Protein 9FJG (pdb70)

Structure (mmCIF, N/CA/C/O backbone):
data_9FJG
#
_entry.id   9FJG
#
_cell.length_a   84.670
_cell.length_b   135.400
_cell.length_c   60.360
_cell.angle_alpha   90.00
_cell.angle_beta   90.00
_cell.angle_gamma   90.00
#
_symmetry.space_group_name_H-M   'P 21 21 2'
#
loop_
_entity.id
_entity.type
_entity.pdbx_description
1 polymer 'Serine/threonine-protein kinase PLK1'
2 polymer 'Centromere protein U'
3 non-polymer 'TETRAETHYLENE GLYCOL'
4 non-polymer 'CITRATE ANION'
5 non-polymer DI(HYDROXYETHYL)ETHER
6 water water
#
loop_
_atom_site.group_PDB
_atom_site.id
_atom_site.type_symbol
_atom_site.label_atom_id
_atom_site.label_alt_id
_atom_site.label_comp_id
_atom_site.label_asym_id
_atom_site.label_entity_id
_atom_site.label_seq_id
_atom_site.pdbx_PDB_ins_code
_atom_site.Cartn_x
_atom_site.Cartn_y
_atom_site.Cartn_z
_atom_site.occupancy
_atom_site.B_iso_or_equiv
_atom_site.auth_seq_id
_atom_site.auth_comp_id
_atom_site.auth_asym_id
_atom_site.auth_atom_id
_atom_site.pdbx_PDB_model_num
ATOM 1 N N . ASP A 1 29 ? 27.526 44.433 29.475 1.00 76.36 371 ASP A N 1
ATOM 2 C CA . ASP A 1 29 ? 28.461 43.522 30.118 1.00 82.51 371 ASP A CA 1
ATOM 3 C C . ASP A 1 29 ? 29.893 43.831 29.688 1.00 78.58 371 ASP A C 1
ATOM 4 O O . ASP A 1 29 ? 30.183 43.945 28.494 1.00 60.07 371 ASP A O 1
ATOM 12 N N . CYS A 1 30 ? 30.787 43.966 30.670 1.00 76.85 372 CYS A N 1
ATOM 13 C CA . CYS A 1 30 ? 32.185 44.249 30.360 1.00 101.51 372 CYS A CA 1
ATOM 14 C C . CYS A 1 30 ? 32.854 43.064 29.673 1.00 84.76 372 CYS A C 1
ATOM 15 O O . CYS A 1 30 ? 33.695 43.250 28.785 1.00 75.02 372 CYS A O 1
ATOM 23 N N . HIS A 1 31 ? 32.497 41.840 30.065 1.00 84.77 373 HIS A N 1
ATOM 24 C CA . HIS A 1 31 ? 33.154 40.669 29.496 1.00 67.74 373 HIS A CA 1
ATOM 25 C C . HIS A 1 31 ? 32.711 40.424 28.060 1.00 52.30 373 HIS A C 1
ATOM 26 O O . HIS A 1 31 ? 33.537 40.089 27.202 1.00 50.56 373 HIS A O 1
ATOM 40 N N . LEU A 1 32 ? 31.418 40.589 27.774 1.00 48.77 374 LEU A N 1
ATOM 41 C CA . LEU A 1 32 ? 30.962 40.455 26.394 1.00 53.59 374 LEU A CA 1
ATOM 42 C C . LEU A 1 32 ? 31.631 41.486 25.494 1.00 52.00 374 LEU A C 1
ATOM 43 O O . LEU A 1 32 ? 31.981 41.183 24.346 1.00 40.30 374 LEU A O 1
ATOM 59 N N . SER A 1 33 ? 31.812 42.713 25.998 1.00 46.37 375 SER A N 1
ATOM 60 C CA . SER A 1 33 ? 32.447 43.761 25.202 1.00 52.89 375 SER A CA 1
ATOM 61 C C . SER A 1 33 ? 33.899 43.420 24.900 1.00 38.40 375 SER A C 1
ATOM 62 O O . SER A 1 33 ? 34.369 43.626 23.775 1.00 45.62 375 SER A O 1
ATOM 70 N N . ASP A 1 34 ? 34.631 42.915 25.892 1.00 43.93 376 ASP A N 1
ATOM 71 C CA . ASP A 1 34 ? 35.985 42.440 25.626 1.00 51.27 376 ASP A CA 1
ATOM 72 C C . ASP A 1 34 ? 35.962 41.305 24.605 1.00 41.06 376 ASP A C 1
ATOM 73 O O . ASP A 1 34 ? 36.745 41.296 23.647 1.00 42.34 376 ASP A O 1
ATOM 82 N N . MET A 1 35 ? 35.073 40.329 24.800 1.00 38.78 377 MET A N 1
ATOM 83 C CA A MET A 1 35 ? 35.000 39.206 23.871 0.40 45.00 377 MET A CA 1
ATOM 84 C CA B MET A 1 35 ? 35.002 39.205 23.872 0.60 45.06 377 MET A CA 1
ATOM 85 C C . MET A 1 35 ? 34.765 39.687 22.444 1.00 40.14 377 MET A C 1
ATOM 86 O O . MET A 1 35 ? 35.401 39.199 21.503 1.00 40.82 377 MET A O 1
ATOM 112 N N . LEU A 1 36 ? 33.859 40.650 22.263 1.00 45.12 378 LEU A N 1
ATOM 113 C CA . LEU A 1 36 ? 33.593 41.174 20.929 1.00 39.82 378 LEU A CA 1
ATOM 114 C C . LEU A 1 36 ? 34.851 41.783 20.320 1.00 39.69 378 LEU A C 1
ATOM 115 O O . LEU A 1 36 ? 35.193 41.502 19.167 1.00 36.38 378 LEU A O 1
ATOM 131 N N . GLN A 1 37 ? 35.553 42.625 21.081 1.00 42.46 379 GLN A N 1
ATOM 132 C CA . GLN A 1 37 ? 36.773 43.231 20.554 1.00 48.55 379 GLN A CA 1
ATOM 133 C C . GLN A 1 37 ? 37.820 42.170 20.240 1.00 47.89 379 GLN A C 1
ATOM 134 O O . GLN A 1 37 ? 38.497 42.241 19.207 1.00 43.88 379 GLN A O 1
ATOM 148 N N . GLN A 1 38 ? 37.974 41.181 21.123 1.00 41.54 380 GLN A N 1
ATOM 149 C CA . GLN A 1 38 ? 38.885 40.074 20.846 1.00 45.40 380 GLN A CA 1
ATOM 150 C C . GLN A 1 38 ? 38.525 39.388 19.533 1.00 37.21 380 GLN A C 1
ATOM 151 O O . GLN A 1 38 ? 39.393 39.119 18.691 1.00 41.97 380 GLN A O 1
ATOM 165 N N . LEU A 1 39 ? 37.236 39.124 19.320 1.00 39.44 381 LEU A N 1
ATOM 166 C CA . LEU A 1 39 ? 36.836 38.383 18.127 1.00 38.03 381 LEU A CA 1
ATOM 167 C C . LEU A 1 39 ? 36.945 39.239 16.873 1.00 37.62 381 LEU A C 1
ATOM 168 O O . LEU A 1 39 ? 37.267 38.729 15.797 1.00 38.38 381 LEU A O 1
ATOM 184 N N . HIS A 1 40 ? 36.650 40.534 16.981 1.00 42.72 382 HIS A N 1
ATOM 185 C CA . HIS A 1 40 ? 36.786 41.405 15.817 1.00 42.63 382 HIS A CA 1
ATOM 186 C C . HIS A 1 40 ? 38.238 41.492 15.371 1.00 38.97 382 HIS A C 1
ATOM 187 O O . HIS A 1 40 ? 38.532 41.478 14.168 1.00 48.43 382 HIS A O 1
ATOM 201 N N . SER A 1 41 ? 39.161 41.593 16.331 1.00 41.95 383 SER A N 1
ATOM 202 C CA . SER A 1 41 ? 40.578 41.698 16.006 1.00 49.14 383 SER A CA 1
ATOM 203 C C . SER A 1 41 ? 41.060 40.463 15.256 1.00 45.54 383 SER A C 1
ATOM 204 O O . SER A 1 41 ? 41.770 40.574 14.249 1.00 38.86 383 SER A O 1
ATOM 212 N N . VAL A 1 42 ? 40.675 39.272 15.717 1.00 37.38 384 VAL A N 1
ATOM 213 C CA . VAL A 1 42 ? 41.137 38.069 15.025 1.00 37.11 384 VAL A CA 1
ATOM 214 C C . VAL A 1 42 ? 40.429 37.916 13.686 1.00 37.51 384 VAL A C 1
ATOM 215 O O . VAL A 1 42 ? 41.052 37.561 12.678 1.00 37.55 384 VAL A O 1
ATOM 228 N N . ASN A 1 43 ? 39.115 38.163 13.648 1.00 35.85 385 ASN A N 1
ATOM 229 C CA . ASN A 1 43 ? 38.373 37.933 12.409 1.00 35.22 385 ASN A CA 1
ATOM 230 C C . ASN A 1 43 ? 38.776 38.938 11.339 1.00 39.22 385 ASN A C 1
ATOM 231 O O . ASN A 1 43 ? 38.855 38.593 10.154 1.00 41.02 385 ASN A O 1
ATOM 242 N N . ALA A 1 44 ? 39.017 40.190 11.736 1.00 44.62 386 ALA A N 1
ATOM 243 C CA . ALA A 1 44 ? 39.453 41.191 10.771 1.00 51.94 386 ALA A CA 1
ATOM 244 C C . ALA A 1 44 ? 40.769 40.795 10.123 1.00 50.12 386 ALA A C 1
ATOM 245 O O . ALA A 1 44 ? 41.031 41.173 8.981 1.00 44.58 386 ALA A O 1
ATOM 252 N N . SER A 1 45 ? 41.599 40.024 10.822 1.00 44.86 387 SER A N 1
ATOM 253 C CA . SER A 1 45 ? 42.874 39.596 10.267 1.00 44.29 387 SER A CA 1
ATOM 254 C C . SER A 1 45 ? 42.730 38.468 9.258 1.00 39.82 387 SER A C 1
ATOM 255 O O . SER A 1 45 ? 43.739 38.049 8.687 1.00 45.95 387 SER A O 1
ATOM 263 N N . LYS A 1 46 ? 41.509 37.958 9.030 1.00 38.26 388 LYS A N 1
ATOM 264 C CA . LYS A 1 46 ? 41.264 36.891 8.063 1.00 39.53 388 LYS A CA 1
ATOM 265 C C . LYS A 1 46 ? 42.256 35.761 8.284 1.00 52.84 388 LYS A C 1
ATOM 266 O O . LYS A 1 46 ? 43.125 35.505 7.434 1.00 40.09 388 LYS A O 1
ATOM 285 N N . PRO A 1 47 ? 42.114 35.030 9.394 1.00 46.73 389 PRO A N 1
ATOM 286 C CA . PRO A 1 47 ? 43.197 34.126 9.810 1.00 42.62 389 PRO A CA 1
ATOM 287 C C . PRO A 1 47 ? 43.372 32.937 8.892 1.00 32.86 389 PRO A C 1
ATOM 288 O O . PRO A 1 47 ? 44.469 32.364 8.855 1.00 41.57 389 PRO A O 1
ATOM 299 N N . SER A 1 48 ? 42.318 32.509 8.189 1.00 37.35 390 SER A N 1
ATOM 300 C CA . SER A 1 48 ? 42.443 31.396 7.256 1.00 42.13 390 SER A CA 1
ATOM 301 C C . SER A 1 48 ? 42.974 31.824 5.896 1.00 39.76 390 SER A C 1
ATOM 302 O O . SER A 1 48 ? 43.352 30.957 5.107 1.00 42.90 390 SER A O 1
ATOM 310 N N . GLU A 1 49 ? 42.984 33.121 5.603 1.00 46.19 391 GLU A N 1
ATOM 311 C CA . GLU A 1 49 ? 43.522 33.632 4.341 1.00 51.19 391 GLU A CA 1
ATOM 312 C C . GLU A 1 49 ? 44.978 34.045 4.547 1.00 50.22 391 GLU A C 1
ATOM 313 O O . GLU A 1 49 ? 45.327 35.227 4.633 1.00 53.94 391 GLU A O 1
ATOM 325 N N . ARG A 1 50 ? 45.824 33.025 4.639 1.00 45.91 392 ARG A N 1
ATOM 326 C CA . ARG A 1 50 ? 47.246 33.184 4.878 1.00 48.07 392 ARG A CA 1
ATOM 327 C C . ARG A 1 50 ? 47.975 32.233 3.949 1.00 42.00 392 ARG A C 1
ATOM 328 O O . ARG A 1 50 ? 47.451 31.176 3.592 1.00 44.54 392 ARG A O 1
ATOM 349 N N . GLY A 1 51 ? 49.196 32.606 3.567 1.00 38.24 393 GLY A N 1
ATOM 350 C CA . GLY A 1 51 ? 50.016 31.677 2.807 1.00 46.72 393 GLY A CA 1
ATOM 351 C C . GLY A 1 51 ? 50.229 30.377 3.555 1.00 36.02 393 GLY A C 1
ATOM 352 O O . GLY A 1 51 ? 50.044 29.285 3.007 1.00 37.56 393 GLY A O 1
ATOM 356 N N . LEU A 1 52 ? 50.617 30.480 4.825 1.00 39.83 394 LEU A N 1
ATOM 357 C CA . LEU A 1 52 ? 50.941 29.323 5.655 1.00 44.95 394 LEU A CA 1
ATOM 358 C C . LEU A 1 52 ? 50.242 29.487 6.998 1.00 44.52 394 LEU A C 1
ATOM 359 O O . LEU A 1 52 ? 50.578 30.393 7.766 1.00 40.69 394 LEU A O 1
ATOM 375 N N . VAL A 1 53 ? 49.290 28.609 7.275 1.00 36.24 395 VAL A N 1
ATOM 376 C CA . VAL A 1 53 ? 48.556 28.614 8.535 1.00 46.15 395 VAL A CA 1
ATOM 377 C C . VAL A 1 53 ? 49.291 27.712 9.517 1.00 30.98 395 VAL A C 1
ATOM 378 O O . VAL A 1 53 ? 49.669 26.587 9.172 1.00 38.57 395 VAL A O 1
ATOM 391 N N . ARG A 1 54 ? 49.515 28.209 10.733 1.00 39.71 396 ARG A N 1
ATOM 392 C CA . ARG A 1 54 ? 50.226 27.462 11.776 1.00 43.40 396 ARG A CA 1
ATOM 393 C C . ARG A 1 54 ? 49.403 27.502 13.068 1.00 35.64 396 ARG A C 1
ATOM 394 O O . ARG A 1 54 ? 49.823 28.009 14.107 1.00 37.95 396 ARG A O 1
ATOM 415 N N . GLN A 1 55 ? 48.201 26.933 12.978 1.00 32.94 397 GLN A N 1
ATOM 416 C CA . GLN A 1 55 ? 47.245 26.986 14.079 1.00 41.90 397 GLN A CA 1
ATOM 417 C C . GLN A 1 55 ? 47.823 26.386 15.353 1.00 32.27 397 GLN A C 1
ATOM 418 O O . GLN A 1 55 ? 47.541 26.869 16.458 1.00 35.77 397 GLN A O 1
ATOM 432 N N . GLU A 1 56 ? 48.642 25.344 15.219 1.00 41.12 398 GLU A N 1
ATOM 433 C CA . GLU A 1 56 ? 49.184 24.674 16.393 1.00 45.23 398 GLU A CA 1
ATOM 434 C C . GLU A 1 56 ? 50.043 25.610 17.232 1.00 46.67 398 GLU A C 1
ATOM 435 O O . GLU A 1 56 ? 50.159 25.424 18.449 1.00 34.42 398 GLU A O 1
ATOM 447 N N . GLU A 1 57 ? 50.658 26.619 16.607 1.00 35.69 399 GLU A N 1
ATOM 448 C CA . GLU A 1 57 ? 51.475 27.554 17.370 1.00 37.93 399 GLU A CA 1
ATOM 449 C C . GLU A 1 57 ? 50.640 28.420 18.302 1.00 36.33 399 GLU A C 1
ATOM 450 O O . GLU A 1 57 ? 51.196 29.066 19.192 1.00 37.61 399 GLU A O 1
ATOM 462 N N . ALA A 1 58 ? 49.325 28.466 18.111 1.00 37.84 400 ALA A N 1
ATOM 463 C CA . ALA A 1 58 ? 48.457 29.262 18.969 1.00 37.78 400 ALA A CA 1
ATOM 464 C C . ALA A 1 58 ? 47.968 28.499 20.191 1.00 34.98 400 ALA A C 1
ATOM 465 O O . ALA A 1 58 ? 47.333 29.104 21.065 1.00 37.09 400 ALA A O 1
ATOM 472 N N . GLU A 1 59 ? 48.239 27.196 20.267 1.00 39.25 401 GLU A N 1
ATOM 473 C CA . GLU A 1 59 ? 47.760 26.390 21.383 1.00 36.70 401 GLU A CA 1
ATOM 474 C C . GLU A 1 59 ? 48.429 26.822 22.679 1.00 43.26 401 GLU A C 1
ATOM 475 O O . GLU A 1 59 ? 49.640 27.028 22.735 1.00 38.18 401 GLU A O 1
ATOM 487 N N . ASP A 1 60 ? 47.629 26.949 23.729 1.00 35.29 402 ASP A N 1
ATOM 488 C CA . ASP A 1 60 ? 48.121 27.329 25.049 1.00 34.53 402 ASP A CA 1
ATOM 489 C C . ASP A 1 60 ? 47.315 26.545 26.072 1.00 49.92 402 ASP A C 1
ATOM 490 O O . ASP A 1 60 ? 46.324 27.045 26.626 1.00 39.20 402 ASP A O 1
ATOM 499 N N . PRO A 1 61 ? 47.713 25.298 26.350 1.00 44.01 403 PRO A N 1
ATOM 500 C CA . PRO A 1 61 ? 46.979 24.498 27.350 1.00 56.44 403 PRO A CA 1
ATOM 501 C C . PRO A 1 61 ? 46.943 25.127 28.734 1.00 42.28 403 PRO A C 1
ATOM 502 O O . PRO A 1 61 ? 46.257 24.598 29.610 1.00 66.66 403 PRO A O 1
ATOM 513 N N . ALA A 1 62 ? 47.660 26.225 28.969 1.00 52.48 404 ALA A N 1
ATOM 514 C CA . ALA A 1 62 ? 47.496 26.941 30.225 1.00 56.71 404 ALA A CA 1
ATOM 515 C C . ALA A 1 62 ? 46.177 27.700 30.302 1.00 64.33 404 ALA A C 1
ATOM 516 O O . ALA A 1 62 ? 45.830 28.191 31.379 1.00 55.37 404 ALA A O 1
ATOM 523 N N . CYS A 1 63 ? 45.441 27.817 29.200 1.00 50.76 405 CYS A N 1
ATOM 524 C CA . CYS A 1 63 ? 44.178 28.539 29.183 1.00 50.98 405 CYS A CA 1
ATOM 525 C C . CYS A 1 63 ? 42.971 27.616 29.185 1.00 38.11 405 CYS A C 1
ATOM 526 O O . CYS A 1 63 ? 41.861 28.070 28.887 1.00 41.97 405 CYS A O 1
ATOM 534 N N . ILE A 1 64 ? 43.170 26.336 29.480 1.00 39.27 406 ILE A N 1
ATOM 535 C CA . ILE A 1 64 ? 42.056 25.388 29.506 1.00 39.95 406 ILE A CA 1
ATOM 536 C C . ILE A 1 64 ? 40.984 25.928 30.442 1.00 40.48 406 ILE A C 1
ATOM 537 O O . ILE A 1 64 ? 41.315 26.391 31.550 1.00 41.84 406 ILE A O 1
ATOM 553 N N . PRO A 1 65 ? 39.711 25.922 30.055 1.00 44.17 407 PRO A N 1
ATOM 554 C CA . PRO A 1 65 ? 38.667 26.386 30.976 1.00 39.82 407 PRO A CA 1
ATOM 555 C C . PRO A 1 65 ? 38.458 25.404 32.114 1.00 43.67 407 PRO A C 1
ATOM 556 O O . PRO A 1 65 ? 38.675 24.199 31.975 1.00 43.19 407 PRO A O 1
ATOM 567 N N . ILE A 1 66 ? 38.029 25.941 33.256 1.00 37.69 408 ILE A N 1
ATOM 568 C CA . ILE A 1 66 ? 37.662 25.099 34.388 1.00 46.22 408 ILE A CA 1
ATOM 569 C C . ILE A 1 66 ? 36.241 24.589 34.234 1.00 37.06 408 ILE A C 1
ATOM 570 O O . ILE A 1 66 ? 35.954 23.421 34.519 1.00 44.17 408 ILE A O 1
ATOM 586 N N . PHE A 1 67 ? 35.331 25.442 33.777 1.00 37.18 409 PHE A N 1
ATOM 587 C CA . PHE A 1 67 ? 33.928 25.081 33.645 1.00 32.71 409 PHE A CA 1
ATOM 588 C C . PHE A 1 67 ? 33.464 25.203 32.197 1.00 39.89 409 PHE A C 1
ATOM 589 O O . PHE A 1 67 ? 33.799 26.161 31.496 1.00 32.26 409 PHE A O 1
ATOM 606 N N . TRP A 1 68 ? 32.693 24.219 31.758 1.00 33.33 410 TRP A N 1
ATOM 607 C CA . TRP A 1 68 ? 31.946 24.314 30.515 1.00 39.46 410 TRP A CA 1
ATOM 608 C C . TRP A 1 68 ? 30.658 23.524 30.710 1.00 43.36 410 TRP A C 1
ATOM 609 O O . TRP A 1 68 ? 30.518 22.751 31.664 1.00 37.50 410 TRP A O 1
ATOM 630 N N . VAL A 1 69 ? 29.700 23.740 29.812 1.00 35.33 411 VAL A N 1
ATOM 631 C CA . VAL A 1 69 ? 28.441 23.000 29.845 1.00 29.13 411 VAL A CA 1
ATOM 632 C C . VAL A 1 69 ? 28.655 21.663 29.149 1.00 39.08 411 VAL A C 1
ATOM 633 O O . VAL A 1 69 ? 29.079 21.616 27.992 1.00 35.99 411 VAL A O 1
ATOM 646 N N . SER A 1 70 ? 28.355 20.573 29.852 1.00 33.01 412 SER A N 1
ATOM 647 C CA . SER A 1 70 ? 28.574 19.232 29.344 1.00 37.70 412 SER A CA 1
ATOM 648 C C . SER A 1 70 ? 27.299 18.523 28.919 1.00 35.72 412 SER A C 1
ATOM 649 O O . SER A 1 70 ? 27.388 17.540 28.183 1.00 39.34 412 SER A O 1
ATOM 657 N N . LYS A 1 71 ? 26.133 18.996 29.359 1.00 31.80 413 LYS A N 1
ATOM 658 C CA . LYS A 1 71 ? 24.833 18.473 28.956 1.00 39.92 413 LYS A CA 1
ATOM 659 C C . LYS A 1 71 ? 23.812 19.598 29.078 1.00 40.79 413 LYS A C 1
ATOM 660 O O . LYS A 1 71 ? 23.960 20.485 29.921 1.00 36.50 413 LYS A O 1
ATOM 679 N N . TRP A 1 72 ? 22.754 19.546 28.265 1.00 36.01 414 TRP A N 1
ATOM 680 C CA . TRP A 1 72 ? 21.684 20.538 28.386 1.00 40.53 414 TRP A CA 1
ATOM 681 C C . TRP A 1 72 ? 20.358 19.955 27.907 1.00 40.15 414 TRP A C 1
ATOM 682 O O . TRP A 1 72 ? 20.319 19.059 27.059 1.00 39.25 414 TRP A O 1
ATOM 703 N N . VAL A 1 73 ? 19.270 20.494 28.454 1.00 32.91 415 VAL A N 1
ATOM 704 C CA . VAL A 1 73 ? 17.911 20.023 28.206 1.00 31.13 415 VAL A CA 1
ATOM 705 C C . VAL A 1 73 ? 17.027 21.243 28.008 1.00 41.61 415 VAL A C 1
ATOM 706 O O . VAL A 1 73 ? 16.839 22.033 28.940 1.00 39.41 415 VAL A O 1
ATOM 719 N N . ASP A 1 74 ? 16.461 21.391 26.820 1.00 41.79 416 ASP A N 1
ATOM 720 C CA . ASP A 1 74 ? 15.631 22.559 26.523 1.00 41.43 416 ASP A CA 1
ATOM 721 C C . ASP A 1 74 ? 14.161 22.195 26.713 1.00 46.72 416 ASP A C 1
ATOM 722 O O . ASP A 1 74 ? 13.483 21.759 25.787 1.00 41.81 416 ASP A O 1
ATOM 731 N N . TYR A 1 75 ? 13.665 22.421 27.925 1.00 39.25 417 TYR A N 1
ATOM 732 C CA . TYR A 1 75 ? 12.256 22.292 28.268 1.00 39.32 417 TYR A CA 1
ATOM 733 C C . TYR A 1 75 ? 11.619 23.667 28.472 1.00 40.30 417 TYR A C 1
ATOM 734 O O . TYR A 1 75 ? 10.714 23.835 29.297 1.00 43.27 417 TYR A O 1
ATOM 752 N N . SER A 1 76 ? 12.093 24.664 27.727 1.00 42.17 418 SER A N 1
ATOM 753 C CA . SER A 1 76 ? 11.642 26.034 27.925 1.00 42.02 418 SER A CA 1
ATOM 754 C C . SER A 1 76 ? 10.170 26.227 27.595 1.00 52.81 418 SER A C 1
ATOM 755 O O . SER A 1 76 ? 9.597 27.242 27.999 1.00 43.85 418 SER A O 1
ATOM 763 N N . ASP A 1 77 ? 9.543 25.287 26.888 1.00 53.63 419 ASP A N 1
ATOM 764 C CA . ASP A 1 77 ? 8.111 25.392 26.646 1.00 55.68 419 ASP A CA 1
ATOM 765 C C . ASP A 1 77 ? 7.291 25.177 27.911 1.00 49.85 419 ASP A C 1
ATOM 766 O O . ASP A 1 77 ? 6.105 25.529 27.925 1.00 63.16 419 ASP A O 1
ATOM 775 N N . LYS A 1 78 ? 7.888 24.622 28.969 1.00 49.68 420 LYS A N 1
ATOM 776 C CA . LYS A 1 78 ? 7.154 24.419 30.211 1.00 45.57 420 LYS A CA 1
ATOM 777 C C . LYS A 1 78 ? 7.903 24.908 31.447 1.00 48.28 420 LYS A C 1
ATOM 778 O O . LYS A 1 78 ? 7.341 25.663 32.247 1.00 55.97 420 LYS A O 1
ATOM 797 N N . TYR A 1 79 ? 9.166 24.504 31.603 1.00 42.38 421 TYR A N 1
ATOM 798 C CA . TYR A 1 79 ? 9.897 24.727 32.845 1.00 39.88 421 TYR A CA 1
ATOM 799 C C . TYR A 1 79 ? 11.118 25.613 32.669 1.00 41.04 421 TYR A C 1
ATOM 800 O O . TYR A 1 79 ? 11.367 26.491 33.505 1.00 44.24 421 TYR A O 1
ATOM 818 N N . GLY A 1 80 ? 11.914 25.381 31.639 1.00 39.75 422 GLY A N 1
ATOM 819 C CA . GLY A 1 80 ? 13.122 26.156 31.427 1.00 41.71 422 GLY A CA 1
ATOM 820 C C . GLY A 1 80 ? 14.212 25.288 30.829 1.00 42.15 422 GLY A C 1
ATOM 821 O O . GLY A 1 80 ? 13.931 24.285 30.175 1.00 36.26 422 GLY A O 1
ATOM 825 N N . LEU A 1 81 ? 15.460 25.699 31.056 1.00 39.20 423 LEU A N 1
ATOM 826 C CA . LEU A 1 81 ? 16.618 25.020 30.484 1.00 35.49 423 LEU A CA 1
ATOM 827 C C . LEU A 1 81 ? 17.477 24.448 31.600 1.00 36.11 423 LEU A C 1
ATOM 828 O O . LEU A 1 81 ? 18.012 25.192 32.430 1.00 37.23 423 LEU A O 1
ATOM 844 N N . GLY A 1 82 ? 17.635 23.133 31.598 1.00 36.79 424 GLY A N 1
ATOM 845 C CA . GLY A 1 82 ? 18.480 22.462 32.561 1.00 35.13 424 GLY A CA 1
ATOM 846 C C . GLY A 1 82 ? 19.797 22.088 31.916 1.00 38.34 424 GLY A C 1
ATOM 847 O O . GLY A 1 82 ? 19.876 21.873 30.711 1.00 39.45 424 GLY A O 1
ATOM 851 N N . TYR A 1 83 ? 20.835 22.009 32.731 1.00 35.58 425 TYR A N 1
ATOM 852 C CA . TYR A 1 83 ? 22.146 21.722 32.183 1.00 38.22 425 TYR A CA 1
ATOM 853 C C . TYR A 1 83 ? 23.041 21.134 33.255 1.00 44.29 425 TYR A C 1
ATOM 854 O O . TYR A 1 83 ? 22.764 21.227 34.452 1.00 40.54 425 TYR A O 1
ATOM 872 N N . GLN A 1 84 ? 24.119 20.516 32.791 1.00 36.04 426 GLN A N 1
ATOM 873 C CA . GLN A 1 84 ? 25.175 19.979 33.626 1.00 36.82 426 GLN A CA 1
ATOM 874 C C . GLN A 1 84 ? 26.464 20.708 33.273 1.00 46.59 426 GLN A C 1
ATOM 875 O O . GLN A 1 84 ? 26.726 20.995 32.101 1.00 35.40 426 GLN A O 1
ATOM 889 N N . LEU A 1 85 ? 27.252 21.033 34.282 1.00 33.57 427 LEU A N 1
ATOM 890 C CA . LEU A 1 85 ? 28.605 21.518 34.075 1.00 38.32 427 LEU A CA 1
ATOM 891 C C . LEU A 1 85 ? 29.579 20.347 34.170 1.00 42.02 427 LEU A C 1
ATOM 892 O O . LEU A 1 85 ? 29.252 19.270 34.680 1.00 40.29 427 LEU A O 1
ATOM 908 N N . CYS A 1 86 ? 30.798 20.574 33.681 1.00 37.61 428 CYS A N 1
ATOM 909 C CA . CYS A 1 86 ? 31.765 19.486 33.573 1.00 42.39 428 CYS A CA 1
ATOM 910 C C . CYS A 1 86 ? 32.170 18.908 34.928 1.00 42.57 428 CYS A C 1
ATOM 911 O O . CYS A 1 86 ? 32.704 17.794 34.973 1.00 43.58 428 CYS A O 1
ATOM 919 N N . ASP A 1 87 ? 31.953 19.636 36.018 1.00 43.78 429 ASP A N 1
ATOM 920 C CA . ASP A 1 87 ? 32.242 19.133 37.358 1.00 47.13 429 ASP A CA 1
ATOM 921 C C . ASP A 1 87 ? 31.098 18.301 37.932 1.00 48.74 429 ASP A C 1
ATOM 922 O O . ASP A 1 87 ? 31.118 17.971 39.123 1.00 48.34 429 ASP A O 1
ATOM 931 N N . ASN A 1 88 ? 30.100 17.977 37.113 1.00 43.97 430 ASN A N 1
ATOM 932 C CA . ASN A 1 88 ? 28.918 17.177 37.426 1.00 49.47 430 ASN A CA 1
ATOM 933 C C . ASN A 1 88 ? 27.891 17.928 38.264 1.00 45.79 430 ASN A C 1
ATOM 934 O O . ASN A 1 88 ? 26.866 17.341 38.632 1.00 45.62 430 ASN A O 1
ATOM 945 N N . SER A 1 89 ? 28.130 19.192 38.594 1.00 42.84 431 SER A N 1
ATOM 946 C CA . SER A 1 89 ? 27.058 20.026 39.105 1.00 39.61 431 SER A CA 1
ATOM 947 C C . SER A 1 89 ? 25.993 20.212 38.031 1.00 49.49 431 SER A C 1
ATOM 948 O O . SER A 1 89 ? 26.243 20.073 36.832 1.00 42.13 431 SER A O 1
ATOM 956 N N . VAL A 1 90 ? 24.783 20.528 38.466 1.00 40.65 432 VAL A N 1
ATOM 957 C CA . VAL A 1 90 ? 23.686 20.762 37.540 1.00 43.11 432 VAL A CA 1
ATOM 958 C C . VAL A 1 90 ? 23.024 22.083 37.89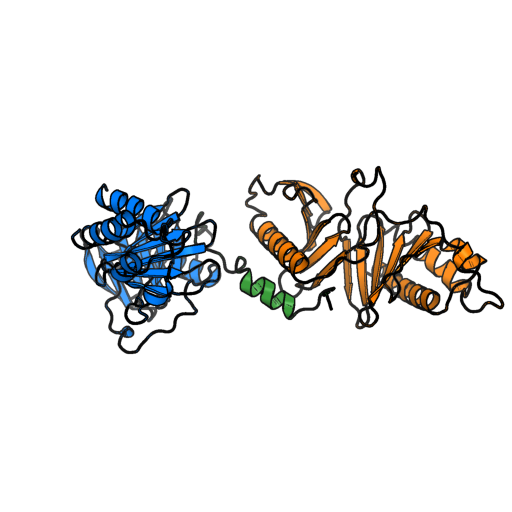1 1.00 40.91 432 VAL A C 1
ATOM 959 O O . VAL A 1 90 ? 23.184 22.620 38.990 1.00 41.71 432 VAL A O 1
ATOM 972 N N . GLY A 1 91 ? 22.288 22.611 36.922 1.00 39.66 433 GLY A N 1
ATOM 973 C CA . GLY A 1 91 ? 21.574 23.855 37.115 1.00 37.93 433 GLY A CA 1
ATOM 974 C C . GLY A 1 91 ? 20.348 23.899 36.233 1.00 43.58 433 GLY A C 1
ATOM 975 O O . GLY A 1 91 ? 20.205 23.116 35.290 1.00 37.65 433 GLY A O 1
ATOM 979 N N . VAL A 1 92 ? 19.445 24.809 36.576 1.00 41.96 434 VAL A N 1
ATOM 980 C CA . VAL A 1 92 ? 18.281 25.101 35.753 1.00 35.79 434 VAL A CA 1
ATOM 981 C C . VAL A 1 92 ? 18.106 26.612 35.708 1.00 45.31 434 VAL A C 1
ATOM 982 O O . VAL A 1 92 ? 18.136 27.278 36.748 1.00 39.62 434 VAL A O 1
ATOM 995 N N . LEU A 1 93 ? 17.966 27.158 34.510 1.00 36.15 435 LEU A N 1
ATOM 996 C CA . LEU A 1 93 ? 17.505 28.528 34.322 1.00 35.30 435 LEU A CA 1
ATOM 997 C C . LEU A 1 93 ? 16.013 28.417 34.022 1.00 38.53 435 LEU A C 1
ATOM 998 O O . LEU A 1 93 ? 15.612 28.026 32.920 1.00 39.59 435 LEU A O 1
ATOM 1014 N N . PHE A 1 94 ? 15.197 28.739 35.018 1.00 32.81 436 PHE A N 1
ATOM 1015 C CA . PHE A 1 94 ? 13.757 28.610 34.898 1.00 36.74 436 PHE A CA 1
ATOM 1016 C C . PHE A 1 94 ? 13.200 29.731 34.030 1.00 36.09 436 PHE A C 1
ATOM 1017 O O . PHE A 1 94 ? 13.840 30.766 33.825 1.00 36.12 436 PHE A O 1
ATOM 1034 N N . ASN A 1 95 ? 11.979 29.510 33.529 1.00 34.20 437 ASN A N 1
ATOM 1035 C CA . ASN A 1 95 ? 11.341 30.470 32.639 1.00 42.36 437 ASN A CA 1
ATOM 1036 C C . ASN A 1 95 ? 11.078 31.804 33.319 1.00 48.79 437 ASN A C 1
ATOM 1037 O O . ASN A 1 95 ? 10.900 32.808 32.628 1.00 40.34 437 ASN A O 1
ATOM 1048 N N . ASP A 1 96 ? 11.024 31.835 34.647 1.00 38.01 438 ASP A N 1
ATOM 1049 C CA . ASP A 1 96 ? 10.837 33.068 35.398 1.00 39.11 438 ASP A CA 1
ATOM 1050 C C . ASP A 1 96 ? 12.142 33.820 35.630 1.00 38.81 438 ASP A C 1
ATOM 1051 O O . ASP A 1 96 ? 12.145 34.807 36.369 1.00 42.93 438 ASP A O 1
ATOM 1060 N N . SER A 1 97 ? 13.234 33.380 35.009 1.00 33.66 439 SER A N 1
ATOM 1061 C CA . SER A 1 97 ? 14.558 34.007 35.033 1.00 41.47 439 SER A CA 1
ATOM 1062 C C . SER A 1 97 ? 15.311 33.793 36.340 1.00 39.94 439 SER A C 1
ATOM 1063 O O . SER A 1 97 ? 16.357 34.438 36.563 1.00 36.67 439 SER A O 1
ATOM 1071 N N . THR A 1 98 ? 14.826 32.919 37.214 1.00 37.17 440 THR A N 1
ATOM 1072 C CA . THR A 1 98 ? 15.617 32.476 38.351 1.00 36.91 440 THR A CA 1
ATOM 1073 C C . THR A 1 98 ? 16.398 31.219 37.980 1.00 37.61 440 THR A C 1
ATOM 1074 O O . THR A 1 98 ? 16.072 30.516 37.021 1.00 38.87 440 THR A O 1
ATOM 1085 N N . ARG A 1 99 ? 17.467 30.970 38.735 1.00 32.69 441 ARG A N 1
ATOM 1086 C CA . ARG A 1 99 ? 18.332 29.817 38.539 1.00 37.53 441 ARG A CA 1
ATOM 1087 C C . ARG A 1 99 ? 18.498 29.062 39.847 1.00 40.75 441 ARG A C 1
ATOM 1088 O O . ARG A 1 99 ? 18.632 29.672 40.914 1.00 37.57 441 ARG A O 1
ATOM 1109 N N . LEU A 1 100 ? 18.550 27.735 39.756 1.00 39.87 442 LEU A N 1
ATOM 1110 C CA . LEU A 1 100 ? 18.838 26.879 40.900 1.00 39.25 442 LEU A CA 1
ATOM 1111 C C . LEU A 1 100 ? 19.974 25.949 40.504 1.00 48.79 442 LEU A C 1
ATOM 1112 O O . LEU A 1 100 ? 19.880 25.246 39.492 1.00 41.56 442 LEU A O 1
ATOM 1128 N N . ILE A 1 101 ? 21.043 25.958 41.291 1.00 38.87 443 ILE A N 1
ATOM 1129 C CA . ILE A 1 101 ? 22.243 25.175 41.031 1.00 36.91 443 ILE A CA 1
ATOM 1130 C C . ILE A 1 101 ? 22.401 24.151 42.143 1.00 41.62 443 ILE A C 1
ATOM 1131 O O . ILE A 1 101 ? 22.310 24.495 43.329 1.00 42.59 443 ILE A O 1
ATOM 1147 N N . LEU A 1 102 ? 22.670 22.906 41.760 1.00 42.65 444 LEU A N 1
ATOM 1148 C CA . LEU A 1 102 ? 23.017 21.842 42.692 1.00 43.46 444 LEU A CA 1
ATOM 1149 C C . LEU A 1 102 ? 24.491 21.501 42.509 1.00 46.56 444 LEU A C 1
ATOM 1150 O O . LEU A 1 102 ? 24.900 21.080 41.423 1.00 44.10 444 LEU A O 1
ATOM 1166 N N . TYR A 1 103 ? 25.282 21.681 43.564 1.00 39.55 445 TYR A N 1
ATOM 1167 C CA . TYR A 1 103 ? 26.712 21.405 43.504 1.00 44.24 445 TYR A CA 1
ATOM 1168 C C . TYR A 1 103 ? 26.953 19.898 43.393 1.00 45.06 445 TYR A C 1
ATOM 1169 O O . TYR A 1 103 ? 26.041 19.079 43.542 1.00 40.48 445 TYR A O 1
ATOM 1187 N N . ASN A 1 104 ? 28.204 19.528 43.111 1.00 44.33 446 ASN A N 1
ATOM 1188 C CA . ASN A 1 104 ? 28.512 18.129 42.847 1.00 47.08 446 ASN A CA 1
ATOM 1189 C C . ASN A 1 104 ? 28.539 17.278 44.111 1.00 58.82 446 ASN A C 1
ATOM 1190 O O . ASN A 1 104 ? 28.795 16.073 44.011 1.00 52.29 446 ASN A O 1
ATOM 1201 N N . ASP A 1 105 ? 28.281 17.858 45.283 1.00 53.02 447 ASP A N 1
ATOM 1202 C CA . ASP A 1 105 ? 28.096 17.055 46.486 1.00 60.05 447 ASP A CA 1
ATOM 1203 C C . ASP A 1 105 ? 26.679 16.512 46.606 1.00 61.19 447 ASP A C 1
ATOM 1204 O O . ASP A 1 105 ? 26.385 15.789 47.562 1.00 57.55 447 ASP A O 1
ATOM 1213 N N . GLY A 1 106 ? 25.799 16.846 45.665 1.00 55.52 448 GLY A N 1
ATOM 1214 C CA . GLY A 1 106 ? 24.456 16.306 45.655 1.00 51.04 448 GLY A CA 1
ATOM 1215 C C . GLY A 1 106 ? 23.515 16.854 46.698 1.00 51.51 448 GLY A C 1
ATOM 1216 O O . GLY A 1 106 ? 22.395 16.344 46.821 1.00 59.41 448 GLY A O 1
ATOM 1220 N N . ASP A 1 107 ? 23.921 17.873 47.451 1.00 54.11 449 ASP A N 1
ATOM 1221 C CA . ASP A 1 107 ? 23.052 18.391 48.500 1.00 64.01 449 ASP A CA 1
ATOM 1222 C C . ASP A 1 107 ? 23.079 19.911 48.597 1.00 52.29 449 ASP A C 1
ATOM 1223 O O . ASP A 1 107 ? 22.056 20.529 48.907 1.00 56.03 449 ASP A O 1
ATOM 1232 N N . SER A 1 108 ? 24.235 20.520 48.338 1.00 49.14 450 SER A N 1
ATOM 1233 C CA . SER A 1 108 ? 24.361 21.968 48.421 1.00 44.63 450 SER A CA 1
ATOM 1234 C C . SER A 1 108 ? 23.730 22.621 47.201 1.00 45.89 450 SER A C 1
ATOM 1235 O O . SER A 1 108 ? 23.894 22.155 46.068 1.00 47.13 450 SER A O 1
ATOM 1243 N N . LEU A 1 109 ? 22.989 23.696 47.447 1.00 46.75 451 LEU A N 1
ATOM 1244 C CA . LEU A 1 109 ? 22.265 24.406 46.410 1.00 49.85 451 LEU A CA 1
ATOM 1245 C C . LEU A 1 109 ? 22.548 25.896 46.499 1.00 54.33 451 LEU A C 1
ATOM 1246 O O . LEU A 1 109 ? 22.775 26.438 47.581 1.00 42.05 451 LEU A O 1
ATOM 1262 N N . GLN A 1 110 ? 22.535 26.551 45.341 1.00 36.80 452 GLN A N 1
ATOM 1263 C CA . GLN A 1 110 ? 22.601 28.002 45.241 1.00 38.28 452 GLN A CA 1
ATOM 1264 C C . GLN A 1 110 ? 21.406 28.472 44.430 1.00 45.48 452 GLN A C 1
ATOM 1265 O O . GLN A 1 110 ? 21.144 27.948 43.340 1.00 43.88 452 GLN A O 1
ATOM 1279 N N . TYR A 1 111 ? 20.692 29.459 44.959 1.00 40.96 453 TYR A N 1
ATOM 1280 C CA . TYR A 1 111 ? 19.546 30.064 44.289 1.00 40.72 453 TYR A CA 1
ATOM 1281 C C . TYR A 1 111 ? 19.909 31.482 43.878 1.00 42.41 453 TYR A C 1
ATOM 1282 O O . TYR A 1 111 ? 20.412 32.263 44.694 1.00 45.06 453 TYR A O 1
ATOM 1300 N N . ILE A 1 112 ? 19.686 31.803 42.609 1.00 37.94 454 ILE A N 1
ATOM 1301 C CA . ILE A 1 112 ? 19.962 33.127 42.068 1.00 37.49 454 ILE A CA 1
ATOM 1302 C C . ILE A 1 112 ? 18.644 33.702 41.578 1.00 38.07 454 ILE A C 1
ATOM 1303 O O . ILE A 1 112 ? 17.989 33.119 40.704 1.00 38.06 454 ILE A O 1
ATOM 1319 N N . GLU A 1 113 ? 18.250 34.832 42.146 1.00 36.39 455 GLU A N 1
ATOM 1320 C CA . GLU A 1 113 ? 16.979 35.438 41.798 1.00 38.07 455 GLU A CA 1
ATOM 1321 C C . GLU A 1 113 ? 17.097 36.148 40.456 1.00 41.06 455 GLU A C 1
ATOM 1322 O O . GLU A 1 113 ? 18.169 36.212 39.853 1.00 40.24 455 GLU A O 1
ATOM 1334 N N . ARG A 1 114 ? 15.969 36.674 39.974 1.00 36.20 456 ARG A N 1
ATOM 1335 C CA . ARG A 1 114 ? 15.958 37.371 38.691 1.00 43.70 456 ARG A CA 1
ATOM 1336 C C . ARG A 1 114 ? 17.010 38.469 38.651 1.00 57.49 456 ARG A C 1
ATOM 1337 O O . ARG A 1 114 ? 17.708 38.628 37.646 1.00 41.78 456 ARG A O 1
ATOM 1358 N N . ASP A 1 115 ? 17.148 39.232 39.733 1.00 42.54 457 ASP A N 1
ATOM 1359 C CA . ASP A 1 115 ? 18.054 40.372 39.761 1.00 43.13 457 ASP A CA 1
ATOM 1360 C C . ASP A 1 115 ? 19.476 39.985 40.134 1.00 45.61 457 ASP A C 1
ATOM 1361 O O . ASP A 1 115 ? 20.298 40.868 40.397 1.00 47.09 457 ASP A O 1
ATOM 1370 N N . GLY A 1 116 ? 19.781 38.692 40.169 1.00 44.54 458 GLY A N 1
ATOM 1371 C CA . GLY A 1 116 ? 21.119 38.230 40.450 1.00 46.14 458 GLY A CA 1
ATOM 1372 C C . GLY A 1 116 ? 21.437 37.978 41.907 1.00 41.72 458 GLY A C 1
ATOM 1373 O O . GLY A 1 116 ? 22.550 37.523 42.206 1.00 46.84 458 GLY A O 1
ATOM 1377 N N . THR A 1 117 ? 20.504 38.240 42.819 1.00 48.39 459 THR A N 1
ATOM 1378 C CA . THR A 1 117 ? 20.760 38.011 44.236 1.00 43.10 459 THR A CA 1
ATOM 1379 C C . THR A 1 117 ? 20.953 36.525 44.512 1.00 47.52 459 THR A C 1
ATOM 1380 O O . THR A 1 117 ? 20.103 35.703 44.160 1.00 44.66 459 THR A O 1
ATOM 1391 N N . GLU A 1 118 ? 22.045 36.187 45.193 1.00 45.43 460 GLU A N 1
ATOM 1392 C CA . GLU A 1 118 ? 22.422 34.797 45.419 1.00 43.23 460 GLU A CA 1
ATOM 1393 C C . GLU A 1 118 ? 22.172 34.393 46.866 1.00 52.73 460 GLU A C 1
ATOM 1394 O O . GLU A 1 118 ? 22.441 35.160 47.795 1.00 47.29 460 GLU A O 1
ATOM 1406 N N . SER A 1 119 ? 21.665 33.177 47.051 1.00 47.71 461 SER A N 1
ATOM 1407 C CA . SER A 1 119 ? 21.436 32.612 48.373 1.00 46.40 461 SER A CA 1
ATOM 1408 C C . SER A 1 119 ? 21.795 31.133 48.344 1.00 57.83 461 SER A C 1
ATOM 1409 O O . SER A 1 119 ? 21.768 30.484 47.298 1.00 44.42 461 SER A O 1
ATOM 1417 N N . TYR A 1 120 ? 22.112 30.595 49.515 1.00 48.70 462 TYR A N 1
ATOM 1418 C CA . TYR A 1 120 ? 22.653 29.250 49.635 1.00 45.34 462 TYR A CA 1
ATOM 1419 C C . TYR A 1 120 ? 21.797 28.430 50.590 1.00 53.06 462 TYR A C 1
ATOM 1420 O O . TYR A 1 120 ? 21.211 28.958 51.535 1.00 52.97 462 TYR A O 1
ATOM 1438 N N . LEU A 1 121 ? 21.693 27.140 50.303 1.00 49.67 463 LEU A N 1
ATOM 1439 C CA . LEU A 1 121 ? 20.771 26.248 50.995 1.00 37.19 463 LEU A CA 1
ATOM 1440 C C . LEU A 1 121 ? 21.152 24.815 50.648 1.00 45.63 463 LEU A C 1
ATOM 1441 O O . LEU A 1 121 ? 22.148 24.564 49.964 1.00 53.07 463 LEU A O 1
ATOM 1457 N N . THR A 1 122 ? 20.362 23.867 51.138 1.00 41.37 464 THR A N 1
ATOM 1458 C CA . THR A 1 122 ? 20.640 22.466 50.868 1.00 47.05 464 THR A CA 1
ATOM 1459 C C . THR A 1 122 ? 19.338 21.732 50.587 1.00 45.42 464 THR A C 1
ATOM 1460 O O . THR A 1 122 ? 18.249 22.190 50.941 1.00 55.66 464 THR A O 1
ATOM 1471 N N . VAL A 1 123 ? 19.469 20.577 49.930 1.00 54.04 465 VAL A N 1
ATOM 1472 C CA . VAL A 1 123 ? 18.307 19.735 49.669 1.00 61.81 465 VAL A CA 1
ATOM 1473 C C . VAL A 1 123 ? 17.673 19.280 50.976 1.00 71.91 465 VAL A C 1
ATOM 1474 O O . VAL A 1 123 ? 16.467 19.015 51.031 1.00 64.28 465 VAL A O 1
ATOM 1487 N N . SER A 1 124 ? 18.468 19.178 52.041 1.00 63.07 466 SER A N 1
ATOM 1488 C CA . SER A 1 124 ? 17.970 18.647 53.305 1.00 70.22 466 SER A CA 1
ATOM 1489 C C . SER A 1 124 ? 17.243 19.707 54.118 1.00 64.30 466 SER A C 1
ATOM 1490 O O . SER A 1 124 ? 16.185 19.429 54.692 1.00 62.85 466 SER A O 1
ATOM 1498 N N . SER A 1 125 ? 17.792 20.920 54.181 1.00 65.63 467 SER A N 1
ATOM 1499 C CA . SER A 1 125 ? 17.172 22.045 54.882 1.00 64.97 467 SER A CA 1
ATOM 1500 C C . SER A 1 125 ? 17.061 23.192 53.883 1.00 63.70 467 SER A C 1
ATOM 1501 O O . SER A 1 125 ? 18.061 23.842 53.559 1.00 46.49 467 SER A O 1
ATOM 1509 N N . HIS A 1 126 ? 15.855 23.448 53.401 1.00 85.26 468 HIS A N 1
ATOM 1510 C CA . HIS A 1 126 ? 15.620 24.467 52.392 1.00 83.80 468 HIS A CA 1
ATOM 1511 C C . HIS A 1 126 ? 14.335 25.205 52.707 1.00 72.74 468 HIS A C 1
ATOM 1512 O O . HIS A 1 126 ? 13.462 24.678 53.410 1.00 55.76 468 HIS A O 1
ATOM 1527 N N . PRO A 1 127 ? 14.180 26.431 52.204 1.00 68.16 469 PRO A N 1
ATOM 1528 C CA . PRO A 1 127 ? 12.879 27.099 52.306 1.00 86.04 469 PRO A CA 1
ATOM 1529 C C . PRO A 1 127 ? 11.805 26.238 51.660 1.00 59.51 469 PRO A C 1
ATOM 1530 O O . PRO A 1 127 ? 12.040 25.592 50.636 1.00 44.16 469 PRO A O 1
ATOM 1541 N N . ASN A 1 128 ? 10.626 26.208 52.284 1.00 60.83 470 ASN A N 1
ATOM 1542 C CA . ASN A 1 128 ? 9.497 25.517 51.672 1.00 60.85 470 ASN A CA 1
ATOM 1543 C C . ASN A 1 128 ? 9.163 26.112 50.307 1.00 42.00 470 ASN A C 1
ATOM 1544 O O . ASN A 1 128 ? 8.632 25.417 49.438 1.00 37.34 470 ASN A O 1
ATOM 1555 N N . SER A 1 129 ? 9.464 27.393 50.105 1.00 38.46 471 SER A N 1
ATOM 1556 C CA . SER A 1 129 ? 9.092 28.060 48.865 1.00 44.40 471 SER A CA 1
ATOM 1557 C C . SER A 1 129 ? 9.883 27.574 47.655 1.00 47.10 471 SER A C 1
ATOM 1558 O O . SER A 1 129 ? 9.469 27.849 46.525 1.00 41.78 471 SER A O 1
ATOM 1566 N N . LEU A 1 130 ? 10.983 26.849 47.859 1.00 40.55 472 LEU A N 1
ATOM 1567 C CA . LEU A 1 130 ? 11.792 26.338 46.764 1.00 40.90 472 LEU A CA 1
ATOM 1568 C C . LEU A 1 130 ? 11.536 24.869 46.471 1.00 43.17 472 LEU A C 1
ATOM 1569 O O . LEU A 1 130 ? 12.164 24.314 45.565 1.00 39.30 472 LEU A O 1
ATOM 1585 N N . MET A 1 131 ? 10.628 24.222 47.206 1.00 43.58 473 MET A N 1
ATOM 1586 C CA . MET A 1 131 ? 10.470 22.777 47.072 1.00 45.67 473 MET A CA 1
ATOM 1587 C C . MET A 1 131 ? 10.119 22.385 45.642 1.00 50.61 473 MET A C 1
ATOM 1588 O O . MET A 1 131 ? 10.616 21.375 45.133 1.00 39.21 473 MET A O 1
ATOM 1602 N N . LYS A 1 132 ? 9.266 23.161 44.970 1.00 41.16 474 LYS A N 1
ATOM 1603 C CA . LYS A 1 132 ? 8.895 22.790 43.607 1.00 43.85 474 LYS A CA 1
ATOM 1604 C C . LYS A 1 132 ? 10.077 22.937 42.654 1.00 38.26 474 LYS A C 1
ATOM 1605 O O . LYS A 1 132 ? 10.275 22.102 41.764 1.00 41.83 474 LYS A O 1
ATOM 1624 N N . LYS A 1 133 ? 10.871 23.997 42.814 1.00 40.65 475 LYS A N 1
ATOM 1625 C CA . LYS A 1 133 ? 12.005 24.184 41.913 1.00 47.75 475 LYS A CA 1
ATOM 1626 C C . LYS A 1 133 ? 13.072 23.127 42.161 1.00 47.26 475 LYS A C 1
ATOM 1627 O O . LYS A 1 133 ? 13.708 22.642 41.218 1.00 38.42 475 LYS A O 1
ATOM 1646 N N . ILE A 1 134 ? 13.265 22.739 43.421 1.00 39.78 476 ILE A N 1
ATOM 1647 C CA . ILE A 1 134 ? 14.193 21.656 43.734 1.00 39.23 476 ILE A CA 1
ATOM 1648 C C . ILE A 1 134 ? 13.735 20.363 43.076 1.00 36.22 476 ILE A C 1
ATOM 1649 O O . ILE A 1 134 ? 14.539 19.632 42.483 1.00 39.94 476 ILE A O 1
ATOM 1665 N N . THR A 1 135 ? 12.439 20.059 43.170 1.00 38.39 477 THR A N 1
ATOM 1666 C CA . THR A 1 135 ? 11.924 18.844 42.550 1.00 43.45 477 THR A CA 1
ATOM 1667 C C . THR A 1 135 ? 12.141 18.875 41.043 1.00 47.00 477 THR A C 1
ATOM 1668 O O . THR A 1 135 ? 12.539 17.870 40.442 1.00 40.78 477 THR A O 1
ATOM 1679 N N . LEU A 1 136 ? 11.896 20.024 40.412 1.00 44.22 478 LEU A N 1
ATOM 1680 C CA . LEU A 1 136 ? 12.129 20.123 38.974 1.00 41.72 478 LEU A CA 1
ATOM 1681 C C . LEU A 1 136 ? 13.606 19.934 38.638 1.00 38.82 478 LEU A C 1
ATOM 1682 O O . LEU A 1 136 ? 13.947 19.259 37.658 1.00 47.77 478 LEU A O 1
ATOM 1698 N N . LEU A 1 137 ? 14.499 20.524 39.437 1.00 44.51 479 LEU A N 1
ATOM 1699 C CA . LEU A 1 137 ? 15.926 20.341 39.191 1.00 44.17 479 LEU A CA 1
ATOM 1700 C C . LEU A 1 137 ? 16.299 18.865 39.239 1.00 55.67 479 LEU A C 1
ATOM 1701 O O . LEU A 1 137 ? 17.086 18.389 38.413 1.00 43.66 479 LEU A O 1
ATOM 1717 N N . LYS A 1 138 ? 15.731 18.120 40.193 1.00 46.14 480 LYS A N 1
ATOM 1718 C CA . LYS A 1 138 ? 16.036 16.697 40.291 1.00 44.16 480 LYS A CA 1
ATOM 1719 C C . LYS A 1 138 ? 15.528 15.930 39.075 1.00 39.66 480 LYS A C 1
ATOM 1720 O O . LYS A 1 138 ? 16.194 15.001 38.603 1.00 47.45 480 LYS A O 1
ATOM 1739 N N . TYR A 1 139 ? 14.359 16.299 38.545 1.00 40.74 481 TYR A N 1
ATOM 1740 C CA . TYR A 1 139 ? 13.917 15.694 37.292 1.00 50.79 481 TYR A CA 1
ATOM 1741 C C . TYR A 1 139 ? 14.931 15.952 36.181 1.00 51.74 481 TYR A C 1
ATOM 1742 O O . TYR A 1 139 ? 15.333 15.030 35.456 1.00 46.73 481 TYR A O 1
ATOM 1760 N N . PHE A 1 140 ? 15.341 17.214 36.015 1.00 47.18 482 PHE A N 1
ATOM 1761 C CA . PHE A 1 140 ? 16.355 17.538 35.012 1.00 38.07 482 PHE A CA 1
ATOM 1762 C C . PHE A 1 140 ? 17.627 16.732 35.243 1.00 40.64 482 PHE A C 1
ATOM 1763 O O . PHE A 1 140 ? 18.154 16.092 34.322 1.00 42.18 482 PHE A O 1
ATOM 1780 N N . ARG A 1 141 ? 18.150 16.776 36.472 1.00 42.79 483 ARG A N 1
ATOM 1781 C CA . ARG A 1 141 ? 19.364 16.036 36.807 1.00 43.27 483 ARG A CA 1
ATOM 1782 C C . ARG A 1 141 ? 19.240 14.573 36.411 1.00 52.03 483 ARG A C 1
ATOM 1783 O O . ARG A 1 141 ? 20.159 13.989 35.822 1.00 45.78 483 ARG A O 1
ATOM 1804 N N . ASN A 1 142 ? 18.110 13.957 36.752 1.00 52.09 484 ASN A N 1
ATOM 1805 C CA . ASN A 1 142 ? 17.940 12.540 36.473 1.00 50.80 484 ASN A CA 1
ATOM 1806 C C . ASN A 1 142 ? 17.772 12.292 34.984 1.00 55.08 484 ASN A C 1
ATOM 1807 O O . ASN A 1 142 ? 18.377 11.367 34.446 1.00 49.16 484 ASN A O 1
ATOM 1818 N N . TYR A 1 143 ? 16.993 13.121 34.285 1.00 48.22 485 TYR A N 1
ATOM 1819 C CA . TYR A 1 143 ? 16.884 12.937 32.840 1.00 46.26 485 TYR A CA 1
ATOM 1820 C C . TYR A 1 143 ? 18.259 12.973 32.181 1.00 49.01 485 TYR A C 1
ATOM 1821 O O . TYR A 1 143 ? 18.524 12.222 31.235 1.00 54.20 485 TYR A O 1
ATOM 1839 N N . MET A 1 144 ? 19.147 13.848 32.660 1.00 44.12 486 MET A N 1
ATOM 1840 C CA . MET A 1 144 ? 20.454 13.983 32.024 1.00 46.92 486 MET A CA 1
ATOM 1841 C C . MET A 1 144 ? 21.351 12.785 32.330 1.00 50.15 486 MET A C 1
ATOM 1842 O O . MET A 1 144 ? 22.089 12.315 31.454 1.00 41.80 486 MET A O 1
ATOM 1856 N N . SER A 1 145 ? 21.304 12.271 33.562 1.00 50.67 487 SER A N 1
ATOM 1857 C CA . SER A 1 145 ? 22.189 11.163 33.906 1.00 57.45 487 SER A CA 1
ATOM 1858 C C . SER A 1 145 ? 21.759 9.873 33.216 1.00 58.02 487 SER A C 1
ATOM 1859 O O . SER A 1 145 ? 22.610 9.040 32.871 1.00 57.56 487 SER A O 1
ATOM 1867 N N . GLU A 1 146 ? 20.457 9.702 32.983 1.00 54.86 488 GLU A N 1
ATOM 1868 C CA . GLU A 1 146 ? 19.971 8.470 32.381 1.00 59.21 488 GLU A CA 1
ATOM 1869 C C . GLU A 1 146 ? 20.035 8.490 30.859 1.00 63.00 488 GLU A C 1
ATOM 1870 O O . GLU A 1 146 ? 20.210 7.435 30.236 1.00 57.51 488 GLU A O 1
ATOM 1882 N N . HIS A 1 147 ? 19.863 9.657 30.234 1.00 49.87 489 HIS A N 1
ATOM 1883 C CA . HIS A 1 147 ? 19.620 9.710 28.798 1.00 45.31 489 HIS A CA 1
ATOM 1884 C C . HIS A 1 147 ? 20.707 10.383 27.971 1.00 49.49 489 HIS A C 1
ATOM 1885 O O . HIS A 1 147 ? 20.740 10.171 26.752 1.00 51.57 489 HIS A O 1
ATOM 1899 N N . LEU A 1 148 ? 21.578 11.189 28.566 1.00 50.57 490 LEU A N 1
ATOM 1900 C CA . LEU A 1 148 ? 22.414 12.089 27.785 1.00 54.15 490 LEU A CA 1
ATOM 1901 C C . LEU A 1 148 ? 23.897 11.821 27.992 1.00 48.54 490 LEU A C 1
ATOM 1902 O O . LEU A 1 148 ? 24.343 11.528 29.102 1.00 43.44 490 LEU A O 1
ATOM 1918 N N . LEU A 1 149 ? 24.649 11.947 26.903 1.00 46.82 491 LEU A N 1
ATOM 1919 C CA . LEU A 1 149 ? 26.093 11.806 26.912 1.00 47.46 491 LEU A CA 1
ATOM 1920 C C . LEU A 1 149 ? 26.751 13.054 27.478 1.00 49.66 491 LEU A C 1
ATOM 1921 O O . LEU A 1 149 ? 26.274 14.177 27.288 1.00 49.10 491 LEU A O 1
ATOM 1937 N N . LYS A 1 150 ? 27.868 12.849 28.168 1.00 53.33 492 LYS A N 1
ATOM 1938 C CA . LYS A 1 150 ? 28.599 13.940 28.797 1.00 51.27 492 LYS A CA 1
ATOM 1939 C C . LYS A 1 150 ? 29.692 14.428 27.852 1.00 53.14 492 LYS A C 1
ATOM 1940 O O . LYS A 1 150 ? 30.602 13.669 27.502 1.00 51.93 492 LYS A O 1
ATOM 1959 N N . ALA A 1 151 ? 29.613 15.699 27.459 1.00 50.03 493 ALA A N 1
ATOM 1960 C CA . ALA A 1 151 ? 30.601 16.283 26.559 1.00 47.28 493 ALA A CA 1
ATOM 1961 C C . ALA A 1 151 ? 31.820 16.742 27.343 1.00 50.20 493 ALA A C 1
ATOM 1962 O O . ALA A 1 151 ? 31.705 17.291 28.441 1.00 50.10 493 ALA A O 1
ATOM 1969 N N . GLY A 1 152 ? 32.995 16.522 26.768 1.00 46.31 494 GLY A N 1
ATOM 1970 C CA . GLY A 1 152 ? 34.229 16.880 27.433 1.00 60.69 494 GLY A CA 1
ATOM 1971 C C . GLY A 1 152 ? 34.649 15.934 28.530 1.00 58.30 494 GLY A C 1
ATOM 1972 O O . GLY A 1 152 ? 35.470 16.307 29.373 1.00 61.66 494 GLY A O 1
ATOM 1976 N N . ALA A 1 153 ? 34.113 14.713 28.542 1.00 59.39 495 ALA A N 1
ATOM 1977 C CA . ALA A 1 153 ? 34.497 13.738 29.553 1.00 67.03 495 ALA A CA 1
ATOM 1978 C C . ALA A 1 153 ? 35.958 13.323 29.442 1.00 72.11 495 ALA A C 1
ATOM 1979 O O . ALA A 1 153 ? 36.472 12.682 30.365 1.00 76.08 495 ALA A O 1
ATOM 1986 N N . ASN A 1 154 ? 36.633 13.677 28.352 1.00 76.04 496 ASN A N 1
ATOM 1987 C CA . ASN A 1 154 ? 38.027 13.317 28.141 1.00 78.20 496 ASN A CA 1
ATOM 1988 C C . ASN A 1 154 ? 39.002 14.350 28.691 1.00 84.56 496 ASN A C 1
ATOM 1989 O O . ASN A 1 154 ? 40.217 14.153 28.573 1.00 87.87 496 ASN A O 1
ATOM 2000 N N . ILE A 1 155 ? 38.514 15.435 29.288 1.00 82.89 497 ILE A N 1
ATOM 2001 C CA . ILE A 1 155 ? 39.370 16.475 29.852 1.00 79.72 497 ILE A CA 1
ATOM 2002 C C . ILE A 1 155 ? 39.414 16.287 31.364 1.00 85.19 497 ILE A C 1
ATOM 2003 O O . ILE A 1 155 ? 38.372 16.303 32.028 1.00 82.41 497 ILE A O 1
ATOM 2019 N N . THR A 1 156 ? 40.621 16.122 31.912 1.00 96.32 498 THR A N 1
ATOM 2020 C CA . THR A 1 156 ? 40.849 15.844 33.324 1.00 104.92 498 THR A CA 1
ATOM 2021 C C . THR A 1 156 ? 41.164 17.127 34.085 1.00 101.92 498 THR A C 1
ATOM 2022 O O . THR A 1 156 ? 41.943 17.959 33.604 1.00 95.45 498 THR A O 1
ATOM 2033 N N . PRO A 1 157 ? 40.587 17.314 35.271 1.00 113.33 499 PRO A N 1
ATOM 2034 C CA . PRO A 1 157 ? 40.785 18.577 35.996 1.00 117.24 499 PRO A CA 1
ATOM 2035 C C . PRO A 1 157 ? 42.170 18.678 36.626 1.00 110.35 499 PRO A C 1
ATOM 2036 O O . PRO A 1 157 ? 42.913 17.703 36.753 1.00 106.63 499 PRO A O 1
ATOM 2047 N N . ARG A 1 158 ? 42.505 19.905 37.024 1.00 110.69 500 ARG A N 1
ATOM 2048 C CA . ARG A 1 158 ? 43.750 20.238 37.700 1.00 118.12 500 ARG A CA 1
ATOM 2049 C C . ARG A 1 158 ? 43.471 20.554 39.166 1.00 124.63 500 ARG A C 1
ATOM 2050 O O . ARG A 1 158 ? 42.342 20.868 39.554 1.00 121.41 500 ARG A O 1
ATOM 2071 N N . GLU A 1 159 ? 44.517 20.453 39.983 1.00 131.32 501 GLU A N 1
ATOM 2072 C CA . GLU A 1 159 ? 44.415 20.826 41.386 1.00 134.12 501 GLU A CA 1
ATOM 2073 C C . GLU A 1 159 ? 44.169 22.324 41.523 1.00 127.61 501 GLU A C 1
ATOM 2074 O O . GLU A 1 159 ? 44.729 23.137 40.782 1.00 112.72 501 GLU A O 1
ATOM 2086 N N . GLY A 1 160 ? 43.321 22.685 42.484 1.00 133.69 502 GLY A N 1
ATOM 2087 C CA . GLY A 1 160 ? 42.918 24.059 42.673 1.00 125.51 502 GLY A CA 1
ATOM 2088 C C . GLY A 1 160 ? 41.697 24.473 41.883 1.00 113.97 502 GLY A C 1
ATOM 2089 O O . GLY A 1 160 ? 41.165 25.566 42.123 1.00 96.19 502 GLY A O 1
ATOM 2093 N N . ASP A 1 161 ? 41.249 23.647 40.937 1.00 113.23 503 ASP A N 1
ATOM 2094 C CA . ASP A 1 161 ? 40.027 23.926 40.198 1.00 106.10 503 ASP A CA 1
ATOM 2095 C C . ASP A 1 161 ? 38.777 23.605 41.008 1.00 105.06 503 ASP A C 1
ATOM 2096 O O . ASP A 1 161 ? 37.689 24.078 40.661 1.00 91.29 503 ASP A O 1
ATOM 2105 N N . GLU A 1 162 ? 38.909 22.816 42.080 1.00 110.69 504 GLU A N 1
ATOM 2106 C CA . GLU A 1 162 ? 37.758 22.505 42.921 1.00 107.48 504 GLU A CA 1
ATOM 2107 C C . GLU A 1 162 ? 37.323 23.708 43.748 1.00 105.35 504 GLU A C 1
ATOM 2108 O O . GLU A 1 162 ? 36.148 23.809 44.122 1.00 102.21 504 GLU A O 1
ATOM 2120 N N . LEU A 1 163 ? 38.249 24.621 44.050 1.00 106.17 505 LEU A N 1
ATOM 2121 C CA . LEU A 1 163 ? 37.908 25.832 44.785 1.00 103.40 505 LEU A CA 1
ATOM 2122 C C . LEU A 1 163 ? 37.255 26.887 43.906 1.00 104.19 505 LEU A C 1
ATOM 2123 O O . LEU A 1 163 ? 36.721 27.868 44.437 1.00 92.45 505 LEU A O 1
ATOM 2139 N N . ALA A 1 164 ? 37.294 26.715 42.586 1.00 109.89 506 ALA A N 1
ATOM 2140 C CA . ALA A 1 164 ? 36.739 27.710 41.679 1.00 92.73 506 ALA A CA 1
ATOM 2141 C C . ALA A 1 164 ? 35.261 27.938 41.969 1.00 86.59 506 ALA A C 1
ATOM 2142 O O . ALA A 1 164 ? 34.527 27.007 42.314 1.00 78.31 506 ALA A O 1
ATOM 2149 N N . ARG A 1 165 ? 34.831 29.193 41.839 1.00 77.08 507 ARG A N 1
ATOM 2150 C CA . ARG A 1 165 ? 33.432 29.534 42.071 1.00 76.25 507 ARG A CA 1
ATOM 2151 C C . ARG A 1 165 ? 32.566 29.021 40.924 1.00 68.08 507 ARG A C 1
ATOM 2152 O O . ARG A 1 165 ? 32.835 29.303 39.754 1.00 66.82 507 ARG A O 1
ATOM 2173 N N . LEU A 1 166 ? 31.524 28.273 41.259 1.00 62.37 508 LEU A N 1
ATOM 2174 C CA . LEU A 1 166 ? 30.641 27.726 40.240 1.00 52.96 508 LEU A CA 1
ATOM 2175 C C . LEU A 1 166 ? 29.919 28.859 39.515 1.00 57.82 508 LEU A C 1
ATOM 2176 O O . LEU A 1 166 ? 29.338 29.736 40.169 1.00 41.41 508 LEU A O 1
ATOM 2192 N N . PRO A 1 167 ? 29.971 28.912 38.188 1.00 44.87 509 PRO A N 1
ATOM 2193 C CA . PRO A 1 167 ? 29.150 29.882 37.460 1.00 42.48 509 PRO A CA 1
ATOM 2194 C C . PRO A 1 167 ? 27.722 29.372 37.328 1.00 37.79 509 PRO A C 1
ATOM 2195 O O . PRO A 1 167 ? 27.424 28.201 37.536 1.00 43.45 509 PRO A O 1
ATOM 2206 N N . TYR A 1 168 ? 26.825 30.284 36.987 1.00 37.27 510 TYR A N 1
ATOM 2207 C CA . TYR A 1 168 ? 25.472 29.904 36.626 1.00 37.19 510 TYR A CA 1
ATOM 2208 C C . TYR A 1 168 ? 25.171 30.421 35.224 1.00 34.45 510 TYR A C 1
ATOM 2209 O O . TYR A 1 168 ? 25.872 31.284 34.690 1.00 36.65 510 TYR A O 1
ATOM 2227 N N . LEU A 1 169 ? 24.119 29.875 34.621 1.00 41.89 511 LEU A N 1
ATOM 2228 C CA . LEU A 1 169 ? 23.742 30.253 33.262 1.00 34.43 511 LEU A CA 1
ATOM 2229 C C . LEU A 1 169 ? 23.022 31.593 33.322 1.00 38.47 511 LEU A C 1
ATOM 2230 O O . LEU A 1 169 ? 21.912 31.684 33.857 1.00 39.19 511 LEU A O 1
ATOM 2246 N N . ARG A 1 170 ? 23.627 32.631 32.743 1.00 34.88 512 ARG A N 1
ATOM 2247 C CA . ARG A 1 170 ? 22.990 33.944 32.772 1.00 35.85 512 ARG A CA 1
ATOM 2248 C C . ARG A 1 170 ? 21.882 34.037 31.731 1.00 41.91 512 ARG A C 1
ATOM 2249 O O . ARG A 1 170 ? 20.767 34.482 32.030 1.00 40.76 512 ARG A O 1
ATOM 2270 N N . THR A 1 171 ? 22.180 33.638 30.498 1.00 41.67 513 THR A N 1
ATOM 2271 C CA . THR A 1 171 ? 21.183 33.614 29.440 1.00 37.87 513 THR A CA 1
ATOM 2272 C C . THR A 1 171 ? 21.608 32.585 28.402 1.00 44.11 513 THR A C 1
ATOM 2273 O O . THR A 1 171 ? 22.716 32.042 28.443 1.00 33.88 513 THR A O 1
ATOM 2284 N N . TRP A 1 172 ? 20.702 32.313 27.471 1.00 36.78 514 TRP A N 1
ATOM 2285 C CA . TRP A 1 172 ? 20.946 31.342 26.415 1.00 36.75 514 TRP A CA 1
ATOM 2286 C C . TRP A 1 172 ? 19.936 31.608 25.310 1.00 35.62 514 TRP A C 1
ATOM 2287 O O . TRP A 1 172 ? 18.899 32.233 25.536 1.00 35.99 514 TRP A O 1
ATOM 2308 N N . PHE A 1 173 ? 20.252 31.138 24.110 1.00 35.90 515 PHE A N 1
ATOM 2309 C CA . PHE A 1 173 ? 19.275 31.130 23.031 1.00 37.29 515 PHE A CA 1
ATOM 2310 C C . PHE A 1 173 ? 19.712 30.081 22.020 1.00 38.68 515 PHE A C 1
ATOM 2311 O O . PHE A 1 173 ? 20.851 29.608 22.035 1.00 32.49 515 PHE A O 1
ATOM 2328 N N . ARG A 1 174 ? 18.774 29.695 21.164 1.00 33.59 516 ARG A N 1
ATOM 2329 C CA . ARG A 1 174 ? 18.982 28.666 20.162 1.00 33.25 516 ARG A CA 1
ATOM 2330 C C . ARG A 1 174 ? 18.795 29.284 18.780 1.00 37.51 516 ARG A C 1
ATOM 2331 O O . ARG A 1 174 ? 17.900 30.109 18.569 1.00 38.00 516 ARG A O 1
ATOM 2352 N N . THR A 1 175 ? 19.654 28.891 17.855 1.00 38.49 517 THR A N 1
ATOM 2353 C CA . THR A 1 175 ? 19.546 29.286 16.454 1.00 43.29 517 THR A CA 1
ATOM 2354 C C . THR A 1 175 ? 19.320 28.042 15.606 1.00 40.60 517 THR A C 1
ATOM 2355 O O . THR A 1 175 ? 19.295 26.916 16.108 1.00 39.11 517 THR A O 1
ATOM 2366 N N . ARG A 1 176 ? 19.198 28.241 14.289 1.00 37.73 518 ARG A N 1
ATOM 2367 C CA . ARG A 1 176 ? 19.113 27.088 13.404 1.00 42.28 518 ARG A CA 1
ATOM 2368 C C . ARG A 1 176 ? 20.351 26.208 13.545 1.00 39.11 518 ARG A C 1
ATOM 2369 O O . ARG A 1 176 ? 20.253 24.977 13.480 1.00 36.12 518 ARG A O 1
ATOM 2390 N N . SER A 1 177 ? 21.515 26.812 13.782 1.00 35.01 519 SER A N 1
ATOM 2391 C CA . SER A 1 177 ? 22.760 26.058 13.737 1.00 44.33 519 SER A CA 1
ATOM 2392 C C . SER A 1 177 ? 23.330 25.709 15.106 1.00 42.10 519 SER A C 1
ATOM 2393 O O . SER A 1 177 ? 24.252 24.888 15.181 1.00 35.34 519 SER A O 1
ATOM 2401 N N . ALA A 1 178 ? 22.848 26.314 16.187 1.00 35.92 520 ALA A N 1
ATOM 2402 C CA . ALA A 1 178 ? 23.557 26.106 17.443 1.00 36.39 520 ALA A CA 1
ATOM 2403 C C . ALA A 1 178 ? 22.725 26.563 18.631 1.00 36.54 520 ALA A C 1
ATOM 2404 O O . ALA A 1 178 ? 21.692 27.219 18.486 1.00 33.42 520 ALA A O 1
ATOM 2411 N N . ILE A 1 179 ? 23.189 26.179 19.819 1.00 35.99 521 ILE A N 1
ATOM 2412 C CA . ILE A 1 179 ? 22.715 26.735 21.080 1.00 36.29 521 ILE A CA 1
ATOM 2413 C C . ILE A 1 179 ? 23.852 27.545 21.692 1.00 37.74 521 ILE A C 1
ATOM 2414 O O . ILE A 1 179 ? 25.013 27.114 21.685 1.00 29.29 521 ILE A O 1
ATOM 2430 N N . ILE A 1 180 ? 23.521 28.738 22.178 1.00 31.38 522 ILE A N 1
ATOM 2431 C CA . ILE A 1 180 ? 24.480 29.694 22.711 1.00 33.02 522 ILE A CA 1
ATOM 2432 C C . ILE A 1 180 ? 24.219 29.822 24.205 1.00 32.83 522 ILE A C 1
ATOM 2433 O O . ILE A 1 180 ? 23.086 30.085 24.621 1.00 36.06 522 ILE A O 1
ATOM 2449 N N . LEU A 1 181 ? 25.265 29.650 25.003 1.00 29.80 523 LEU A N 1
ATOM 2450 C CA . LEU A 1 181 ? 25.149 29.600 26.454 1.00 29.64 523 LEU A CA 1
ATOM 2451 C C . LEU A 1 181 ? 26.106 30.617 27.050 1.00 38.88 523 LEU A C 1
ATOM 2452 O O . LEU A 1 181 ? 27.317 30.551 26.811 1.00 40.07 523 LEU A O 1
ATOM 2468 N N . HIS A 1 182 ? 25.566 31.557 27.812 1.00 35.18 524 HIS A N 1
ATOM 2469 C CA . HIS A 1 182 ? 26.330 32.648 28.413 1.00 34.11 524 HIS A CA 1
ATOM 2470 C C . HIS A 1 182 ? 26.374 32.418 29.919 1.00 34.93 524 HIS A C 1
ATOM 2471 O O . HIS A 1 182 ? 25.347 32.513 30.603 1.00 33.75 524 HIS A O 1
ATOM 2485 N N . LEU A 1 183 ? 27.560 32.111 30.421 1.00 32.94 525 LEU A N 1
ATOM 2486 C CA . LEU A 1 183 ? 27.772 31.797 31.824 1.00 36.92 525 LEU A CA 1
ATOM 2487 C C . LEU A 1 183 ? 28.130 33.059 32.595 1.00 33.79 525 LEU A C 1
ATOM 2488 O O . LEU A 1 183 ? 28.692 34.006 32.043 1.00 35.70 525 LEU A O 1
ATOM 2504 N N . SER A 1 184 ? 27.796 33.061 33.882 1.00 34.68 526 SER A N 1
ATOM 2505 C CA . SER A 1 184 ? 27.965 34.267 34.686 1.00 35.80 526 SER A CA 1
ATOM 2506 C C . SER A 1 184 ? 29.421 34.665 34.884 1.00 44.42 526 SER A C 1
ATOM 2507 O O . SER A 1 184 ? 29.687 35.809 35.270 1.00 46.64 526 SER A O 1
ATOM 2515 N N . ASN A 1 185 ? 30.366 33.756 34.653 1.00 44.84 527 ASN A N 1
ATOM 2516 C CA . ASN A 1 185 ? 31.776 34.104 34.761 1.00 35.83 527 ASN A CA 1
ATOM 2517 C C . ASN A 1 185 ? 32.302 34.827 33.531 1.00 43.71 527 ASN A C 1
ATOM 2518 O O . ASN A 1 185 ? 33.488 35.162 33.495 1.00 43.53 527 ASN A O 1
ATOM 2529 N N . GLY A 1 186 ? 31.458 35.079 32.529 1.00 42.43 528 GLY A N 1
ATOM 2530 C CA . GLY A 1 186 ? 31.858 35.759 31.314 1.00 38.57 528 GLY A CA 1
ATOM 2531 C C . GLY A 1 186 ? 32.051 34.860 30.106 1.00 38.47 528 GLY A C 1
ATOM 2532 O O . GLY A 1 186 ? 32.107 35.362 28.972 1.00 40.87 528 GLY A O 1
ATOM 2536 N N . SER A 1 187 ? 32.164 33.555 30.315 1.00 36.08 529 SER A N 1
ATOM 2537 C CA . SER A 1 187 ? 32.457 32.664 29.209 1.00 34.98 529 SER A CA 1
ATOM 2538 C C . SER A 1 187 ? 31.196 32.446 28.382 1.00 29.92 529 SER A C 1
ATOM 2539 O O . SER A 1 187 ? 30.069 32.464 28.898 1.00 35.06 529 SER A O 1
ATOM 2547 N N . VAL A 1 188 ? 31.396 32.291 27.078 1.00 37.50 530 VAL A N 1
ATOM 2548 C CA . VAL A 1 188 ? 30.323 32.040 26.125 1.00 36.21 530 VAL A CA 1
ATOM 2549 C C . VAL A 1 188 ? 30.613 30.714 25.442 1.00 34.13 530 VAL A C 1
ATOM 2550 O O . VAL A 1 188 ? 31.716 30.509 24.924 1.00 34.17 530 VAL A O 1
ATOM 2563 N N . GLN A 1 189 ? 29.646 29.807 25.474 1.00 30.17 531 GLN A N 1
ATOM 2564 C CA . GLN A 1 189 ? 29.781 28.499 24.858 1.00 30.58 531 GLN A CA 1
ATOM 2565 C C . GLN A 1 189 ? 28.806 28.405 23.692 1.00 34.27 531 GLN A C 1
ATOM 256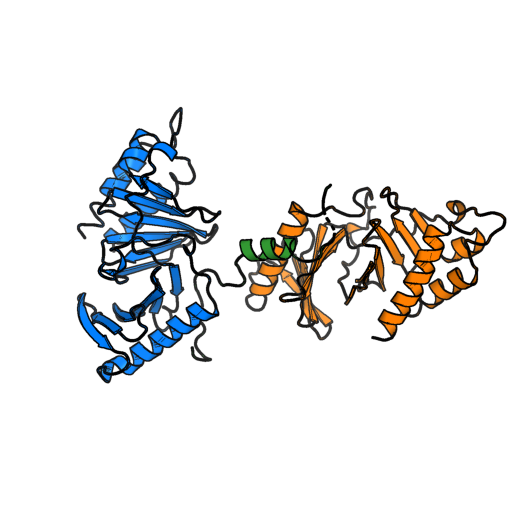6 O O . GLN A 1 189 ? 27.631 28.770 23.826 1.00 33.47 531 GLN A O 1
ATOM 2580 N N . ILE A 1 190 ? 29.289 27.910 22.555 1.00 32.01 532 ILE A N 1
ATOM 2581 C CA . ILE A 1 190 ? 28.471 27.709 21.365 1.00 30.69 532 ILE A CA 1
ATOM 2582 C C . ILE A 1 190 ? 28.603 26.251 20.941 1.00 28.87 532 ILE A C 1
ATOM 2583 O O . ILE A 1 190 ? 29.703 25.794 20.599 1.00 30.63 532 ILE A O 1
ATOM 2599 N N . ASN A 1 191 ? 27.482 25.524 20.972 1.00 32.02 533 ASN A N 1
ATOM 2600 C CA . ASN A 1 191 ? 27.415 24.120 20.584 1.00 29.86 533 ASN A CA 1
ATOM 2601 C C . ASN A 1 191 ? 26.716 24.009 19.233 1.00 35.98 533 ASN A C 1
ATOM 2602 O O . ASN A 1 191 ? 25.521 24.307 19.125 1.00 39.33 533 ASN A O 1
ATOM 2613 N N . PHE A 1 192 ? 27.446 23.556 18.216 1.00 35.93 534 PHE A N 1
ATOM 2614 C CA . PHE A 1 192 ? 26.904 23.418 16.866 1.00 40.25 534 PHE A CA 1
ATOM 2615 C C . PHE A 1 192 ? 26.211 22.063 16.727 1.00 37.20 534 PHE A C 1
ATOM 2616 O O . PHE A 1 192 ? 26.798 21.020 17.031 1.00 39.93 534 PHE A O 1
ATOM 2633 N N . PHE A 1 193 ? 24.951 22.085 16.272 1.00 43.54 535 PHE A N 1
ATOM 2634 C CA . PHE A 1 193 ? 24.139 20.867 16.251 1.00 47.08 535 PHE A CA 1
ATOM 2635 C C . PHE A 1 193 ? 24.651 19.860 15.221 1.00 50.74 535 PHE A C 1
ATOM 2636 O O . PHE A 1 193 ? 24.752 18.660 15.501 1.00 51.09 535 PHE A O 1
ATOM 2653 N N . GLN A 1 194 ? 24.954 20.323 14.012 1.00 49.79 536 GLN A N 1
ATOM 2654 C CA . GLN A 1 194 ? 25.114 19.384 12.906 1.00 65.07 536 GLN A CA 1
ATOM 2655 C C . GLN A 1 194 ? 26.302 18.451 13.118 1.00 51.44 536 GLN A C 1
ATOM 2656 O O . GLN A 1 194 ? 26.196 17.242 12.881 1.00 60.00 536 GLN A O 1
ATOM 2670 N N . ASP A 1 195 ? 27.433 18.978 13.582 1.00 49.32 537 ASP A N 1
ATOM 2671 C CA . ASP A 1 195 ? 28.650 18.180 13.684 1.00 42.13 537 ASP A CA 1
ATOM 2672 C C . ASP A 1 195 ? 29.142 17.981 15.109 1.00 50.82 537 ASP A C 1
ATOM 2673 O O . ASP A 1 195 ? 30.213 17.391 15.295 1.00 42.47 537 ASP A O 1
ATOM 2682 N N . HIS A 1 196 ? 28.390 18.436 16.112 1.00 49.98 538 HIS A N 1
ATOM 2683 C CA . HIS A 1 196 ? 28.724 18.283 17.524 1.00 43.93 538 HIS A CA 1
ATOM 2684 C C . HIS A 1 196 ? 29.979 19.050 17.924 1.00 35.62 538 HIS A C 1
ATOM 2685 O O . HIS A 1 196 ? 30.553 18.779 18.983 1.00 43.06 538 HIS A O 1
ATOM 2699 N N . THR A 1 197 ? 30.410 20.018 17.116 1.00 35.88 539 THR A N 1
ATOM 2700 C CA . THR A 1 197 ? 31.546 20.840 17.484 1.00 37.52 539 THR A CA 1
ATOM 2701 C C . THR A 1 197 ? 31.111 21.922 18.473 1.00 35.54 539 THR A C 1
ATOM 2702 O O . THR A 1 197 ? 29.929 22.266 18.585 1.00 34.50 539 THR A O 1
ATOM 2713 N N . LYS A 1 198 ? 32.084 22.443 19.215 1.00 35.80 540 LYS A N 1
ATOM 2714 C CA . LYS A 1 198 ? 31.777 23.385 20.281 1.00 31.93 540 LYS A CA 1
ATOM 2715 C C . LYS A 1 198 ? 32.899 24.396 20.418 1.00 34.74 540 LYS A C 1
ATOM 2716 O O . LYS A 1 198 ? 34.071 24.056 20.246 1.00 35.35 540 LYS A O 1
ATOM 2735 N N . LEU A 1 199 ? 32.525 25.635 20.732 1.00 32.13 541 LEU A N 1
ATOM 2736 C CA . LEU A 1 199 ? 33.457 26.696 21.075 1.00 31.91 541 LEU A CA 1
ATOM 2737 C C . LEU A 1 199 ? 33.208 27.129 22.513 1.00 32.87 541 LEU A C 1
ATOM 2738 O O . LEU A 1 199 ? 32.055 27.258 22.937 1.00 34.58 541 LEU A O 1
ATOM 2754 N N . ILE A 1 200 ? 34.286 27.348 23.256 1.00 36.41 542 ILE A N 1
ATOM 2755 C CA . ILE A 1 200 ? 34.216 27.899 24.608 1.00 39.66 542 ILE A CA 1
ATOM 2756 C C . ILE A 1 200 ? 35.087 29.145 24.619 1.00 29.94 542 ILE A C 1
ATOM 2757 O O . ILE A 1 200 ? 36.318 29.053 24.562 1.00 34.61 542 ILE A O 1
ATOM 2773 N N . LEU A 1 201 ? 34.456 30.308 24.672 1.00 29.56 543 LEU A N 1
ATOM 2774 C CA . LEU A 1 201 ? 35.155 31.582 24.615 1.00 31.76 543 LEU A CA 1
ATOM 2775 C C . LEU A 1 201 ? 35.383 32.106 26.026 1.00 32.34 543 LEU A C 1
ATOM 2776 O O . LEU A 1 201 ? 34.441 32.187 26.823 1.00 37.16 543 LEU A O 1
ATOM 2792 N N . CYS A 1 202 ? 36.639 32.420 26.331 1.00 34.74 544 CYS A N 1
ATOM 2793 C CA . CYS A 1 202 ? 37.055 32.899 27.651 1.00 31.21 544 CYS A CA 1
ATOM 2794 C C . CYS A 1 202 ? 37.554 34.320 27.461 1.00 39.01 544 CYS A C 1
ATOM 2795 O O . CYS A 1 202 ? 38.707 34.526 27.035 1.00 37.60 544 CYS A O 1
ATOM 2803 N N . PRO A 1 203 ? 36.732 35.334 27.738 1.00 37.63 545 PRO A N 1
ATOM 2804 C CA . PRO A 1 203 ? 37.211 36.713 27.556 1.00 43.69 545 PRO A CA 1
ATOM 2805 C C . PRO A 1 203 ? 38.280 37.107 28.559 1.00 45.06 545 PRO A C 1
ATOM 2806 O O . PRO A 1 203 ? 39.058 38.027 28.275 1.00 42.84 545 PRO A O 1
ATOM 2817 N N . LEU A 1 204 ? 38.355 36.430 29.708 1.00 40.23 546 LEU A N 1
ATOM 2818 C CA . LEU A 1 204 ? 39.345 36.809 30.710 1.00 47.29 546 LEU A CA 1
ATOM 2819 C C . LEU A 1 204 ? 40.759 36.495 30.244 1.00 47.70 546 LEU A C 1
ATOM 2820 O O . LEU A 1 204 ? 41.701 37.211 30.599 1.00 46.69 546 LEU A O 1
ATOM 2836 N N . MET A 1 205 ? 40.924 35.449 29.433 1.00 41.38 547 MET A N 1
ATOM 2837 C CA . MET A 1 205 ? 42.229 35.078 28.905 1.00 43.26 547 MET A CA 1
ATOM 2838 C C . MET A 1 205 ? 42.362 35.334 27.407 1.00 46.34 547 MET A C 1
ATOM 2839 O O . MET A 1 205 ? 43.411 35.018 26.834 1.00 41.63 547 MET A O 1
ATOM 2853 N N . ALA A 1 206 ? 41.361 35.950 26.773 1.00 40.49 548 ALA A N 1
ATOM 2854 C CA . ALA A 1 206 ? 41.351 36.140 25.326 1.00 40.01 548 ALA A CA 1
ATOM 2855 C C . ALA A 1 206 ? 41.715 34.829 24.637 1.00 40.42 548 ALA A C 1
ATOM 2856 O O . ALA A 1 206 ? 42.629 34.753 23.814 1.00 38.84 548 ALA A O 1
ATOM 2863 N N . ALA A 1 207 ? 40.994 33.775 25.010 1.00 41.37 549 ALA A N 1
ATOM 2864 C CA . ALA A 1 207 ? 41.270 32.426 24.550 1.00 34.83 549 ALA A CA 1
ATOM 2865 C C . ALA A 1 207 ? 39.972 31.774 24.106 1.00 33.50 549 ALA A C 1
ATOM 2866 O O . ALA A 1 207 ? 38.872 32.198 24.479 1.00 34.19 549 ALA A O 1
ATOM 2873 N N . VAL A 1 208 ? 40.116 30.717 23.317 1.00 32.28 550 VAL A N 1
ATOM 2874 C CA . VAL A 1 208 ? 38.982 29.925 22.864 1.00 33.90 550 VAL A CA 1
ATOM 2875 C C . VAL A 1 208 ? 39.393 28.464 22.874 1.00 33.34 550 VAL A C 1
ATOM 2876 O O . VAL A 1 208 ? 40.513 28.116 22.479 1.00 36.23 550 VAL A O 1
ATOM 2889 N N . THR A 1 209 ? 38.502 27.618 23.368 1.00 30.85 551 THR A N 1
ATOM 2890 C CA . THR A 1 209 ? 38.663 26.175 23.299 1.00 29.10 551 THR A CA 1
ATOM 2891 C C . THR A 1 209 ? 37.734 25.640 22.222 1.00 36.04 551 THR A C 1
ATOM 2892 O O . THR A 1 209 ? 36.541 25.952 22.220 1.00 37.41 551 THR A O 1
ATOM 2903 N N . TYR A 1 210 ? 38.279 24.850 21.305 1.00 35.81 552 TYR A N 1
ATOM 2904 C CA . TYR A 1 210 ? 37.521 24.246 20.218 1.00 35.02 552 TYR A CA 1
ATOM 2905 C C . TYR A 1 210 ? 37.483 22.742 20.440 1.00 34.97 552 TYR A C 1
ATOM 2906 O O . TYR A 1 210 ? 38.535 22.106 20.581 1.00 36.43 552 TYR A O 1
ATOM 2924 N N . ILE A 1 211 ? 36.280 22.184 20.491 1.00 33.39 553 ILE A N 1
ATOM 2925 C CA . ILE A 1 211 ? 36.063 20.742 20.512 1.00 37.83 553 ILE A CA 1
ATOM 2926 C C . ILE A 1 211 ? 35.592 20.366 19.117 1.00 46.90 553 ILE A C 1
ATOM 2927 O O . ILE A 1 211 ? 34.515 20.797 18.684 1.00 38.33 553 ILE A O 1
ATOM 2943 N N . ASP A 1 212 ? 36.396 19.583 18.401 1.00 46.33 554 ASP A N 1
ATOM 2944 C CA . ASP A 1 212 ? 36.096 19.272 17.012 1.00 46.29 554 ASP A CA 1
ATOM 2945 C C . ASP A 1 212 ? 35.207 18.035 16.931 1.00 50.92 554 ASP A C 1
ATOM 2946 O O . ASP A 1 212 ? 34.835 17.435 17.945 1.00 45.35 554 ASP A O 1
ATOM 2955 N N . GLU A 1 213 ? 34.863 17.647 15.702 1.00 58.46 555 GLU A N 1
ATOM 2956 C CA . GLU A 1 213 ? 33.958 16.521 15.499 1.00 71.07 555 GLU A CA 1
ATOM 2957 C C . GLU A 1 213 ? 34.545 15.213 16.010 1.00 61.45 555 GLU A C 1
ATOM 2958 O O . GLU A 1 213 ? 33.790 14.271 16.279 1.00 56.70 555 GLU A O 1
ATOM 2970 N N . LYS A 1 214 ? 35.866 15.134 16.149 1.00 58.63 556 LYS A N 1
ATOM 2971 C CA . LYS A 1 214 ? 36.523 13.980 16.744 1.00 61.26 556 LYS A CA 1
ATOM 2972 C C . LYS A 1 214 ? 36.627 14.093 18.258 1.00 64.13 556 LYS A C 1
ATOM 2973 O O . LYS A 1 214 ? 37.258 13.241 18.888 1.00 49.64 556 LYS A O 1
ATOM 2992 N N . ARG A 1 215 ? 36.037 15.135 18.847 1.00 57.04 557 ARG A N 1
ATOM 2993 C CA . ARG A 1 215 ? 36.014 15.366 20.287 1.00 52.38 557 ARG A CA 1
ATOM 2994 C C . ARG A 1 215 ? 37.386 15.733 20.847 1.00 46.35 557 ARG A C 1
ATOM 2995 O O . ARG A 1 215 ? 37.600 15.666 22.061 1.00 44.53 557 ARG A O 1
ATOM 3016 N N . ASP A 1 216 ? 38.318 16.147 19.994 1.00 56.61 558 ASP A N 1
ATOM 3017 C CA . ASP A 1 216 ? 39.589 16.676 20.466 1.00 64.00 558 ASP A CA 1
ATOM 3018 C C . ASP A 1 216 ? 39.405 18.082 21.027 1.00 49.63 558 ASP A C 1
ATOM 3019 O O . ASP A 1 216 ? 38.693 18.908 20.452 1.00 52.61 558 ASP A O 1
ATOM 3028 N N A PHE A 1 217 ? 40.100 18.360 22.129 0.55 52.17 559 PHE A N 1
ATOM 3029 N N B PHE A 1 217 ? 40.023 18.325 22.180 0.45 52.25 559 PHE A N 1
ATOM 3030 C CA A PHE A 1 217 ? 39.916 19.545 22.965 0.55 46.12 559 PHE A CA 1
ATOM 3031 C CA B PHE A 1 217 ? 39.877 19.573 22.920 0.45 46.11 559 PHE A CA 1
ATOM 3032 C C A PHE A 1 217 ? 41.183 20.387 22.858 0.55 54.61 559 PHE A C 1
ATOM 3033 C C B PHE A 1 217 ? 41.176 20.357 22.793 0.45 54.54 559 PHE A C 1
ATOM 3034 O O A PHE A 1 217 ? 42.220 20.027 23.428 0.55 54.10 559 PHE A O 1
ATOM 3035 O O B PHE A 1 217 ? 42.225 19.922 23.279 0.45 54.06 559 PHE A O 1
ATOM 3068 N N . ARG A 1 218 ? 41.110 21.487 22.102 1.00 45.87 560 ARG A N 1
ATOM 3069 C CA . ARG A 1 218 ? 42.258 22.362 21.906 1.00 43.62 560 ARG A CA 1
ATOM 3070 C C . ARG A 1 218 ? 41.934 23.789 22.320 1.00 36.50 560 ARG A C 1
ATOM 3071 O O . ARG A 1 218 ? 40.876 24.318 21.972 1.00 34.66 560 ARG A O 1
ATOM 3092 N N . THR A 1 219 ? 42.863 24.423 23.037 1.00 33.57 561 THR A N 1
ATOM 3093 C CA . THR A 1 219 ? 42.675 25.772 23.554 1.00 36.88 561 THR A CA 1
ATOM 3094 C C . THR A 1 219 ? 43.717 26.698 22.959 1.00 35.34 561 THR A C 1
ATOM 3095 O O . THR A 1 219 ? 44.913 26.395 22.989 1.00 32.43 561 THR A O 1
ATOM 3106 N N . TYR A 1 220 ? 43.260 27.830 22.436 1.00 30.47 562 TYR A N 1
ATOM 3107 C CA . TYR A 1 220 ? 44.094 28.760 21.696 1.00 34.24 562 TYR A CA 1
ATOM 3108 C C . TYR A 1 220 ? 43.986 30.152 22.293 1.00 31.31 562 TYR A C 1
ATOM 3109 O O . TYR A 1 220 ? 42.905 30.578 22.704 1.00 37.18 562 TYR A O 1
ATOM 3127 N N . ARG A 1 221 ? 45.101 30.872 22.299 1.00 27.66 563 ARG A N 1
ATOM 3128 C CA . ARG A 1 221 ? 45.083 32.317 22.473 1.00 28.10 563 ARG A CA 1
ATOM 3129 C C . ARG A 1 221 ? 44.643 32.987 21.174 1.00 35.52 563 ARG A C 1
ATOM 3130 O O . ARG A 1 221 ? 45.213 32.729 20.110 1.00 34.06 563 ARG A O 1
ATOM 3151 N N . LEU A 1 222 ? 43.627 33.848 21.265 1.00 36.20 564 LEU A N 1
ATOM 3152 C CA . LEU A 1 222 ? 43.119 34.527 20.081 1.00 37.17 564 LEU A CA 1
ATOM 3153 C C . LEU A 1 222 ? 44.195 35.390 19.436 1.00 40.02 564 LEU A C 1
ATOM 3154 O O . LEU A 1 222 ? 44.265 35.490 18.206 1.00 36.98 564 LEU A O 1
ATOM 3170 N N . SER A 1 223 ? 45.043 36.017 20.252 1.00 35.83 565 SER A N 1
ATOM 3171 C CA . SER A 1 223 ? 46.134 36.829 19.723 1.00 44.55 565 SER A CA 1
ATOM 3172 C C . SER A 1 223 ? 47.073 36.008 18.852 1.00 43.61 565 SER A C 1
ATOM 3173 O O . SER A 1 223 ? 47.604 36.508 17.855 1.00 33.88 565 SER A O 1
ATOM 3181 N N . LEU A 1 224 ? 47.315 34.756 19.226 1.00 37.60 566 LEU A N 1
ATOM 3182 C CA . LEU A 1 224 ? 48.195 33.910 18.438 1.00 33.85 566 LEU A CA 1
ATOM 3183 C C . LEU A 1 224 ? 47.503 33.354 17.209 1.00 36.56 566 LEU A C 1
ATOM 3184 O O . LEU A 1 224 ? 48.169 33.075 16.206 1.00 38.97 566 LEU A O 1
ATOM 3200 N N . LEU A 1 225 ? 46.183 33.155 17.254 1.00 31.57 567 LEU A N 1
ATOM 3201 C CA . LEU A 1 225 ? 45.471 32.782 16.033 1.00 28.64 567 LEU A CA 1
ATOM 3202 C C . LEU A 1 225 ? 45.521 33.922 15.022 1.00 37.84 567 LEU A C 1
ATOM 3203 O O . LEU A 1 225 ? 45.650 33.686 13.818 1.00 35.67 567 LEU A O 1
ATOM 3219 N N . GLU A 1 226 ? 45.436 35.165 15.500 1.00 33.58 568 GLU A N 1
ATOM 3220 C CA . GLU A 1 226 ? 45.585 36.316 14.617 1.00 33.98 568 GLU A CA 1
ATOM 3221 C C . GLU A 1 226 ? 46.965 36.343 13.974 1.00 38.53 568 GLU A C 1
ATOM 3222 O O . GLU A 1 226 ? 47.092 36.566 12.764 1.00 38.80 568 GLU A O 1
ATOM 3234 N N . GLU A 1 227 ? 48.015 36.101 14.764 1.00 38.30 569 GLU A N 1
ATOM 3235 C CA . GLU A 1 227 ? 49.372 36.176 14.227 1.00 36.28 569 GLU A CA 1
ATOM 3236 C C . GLU A 1 227 ? 49.685 34.980 13.339 1.00 39.98 569 GLU A C 1
ATOM 3237 O O . GLU A 1 227 ? 50.196 35.143 12.227 1.00 34.55 569 GLU A O 1
ATOM 3249 N N . TYR A 1 228 ? 49.418 33.761 13.816 1.00 36.82 570 TYR A N 1
ATOM 3250 C CA . TYR A 1 228 ? 49.873 32.562 13.114 1.00 38.13 570 TYR A CA 1
ATOM 3251 C C . TYR A 1 228 ? 48.830 31.956 12.190 1.00 38.45 570 TYR A C 1
ATOM 3252 O O . TYR A 1 228 ? 49.172 31.070 11.396 1.00 40.93 570 TYR A O 1
ATOM 3270 N N . GLY A 1 229 ? 47.576 32.383 12.277 1.00 38.77 571 GLY A N 1
ATOM 3271 C CA . GLY A 1 229 ? 46.535 31.866 11.415 1.00 37.20 571 GLY A CA 1
ATOM 3272 C C . GLY A 1 229 ? 45.793 30.690 12.013 1.00 43.29 571 GLY A C 1
ATOM 3273 O O . GLY A 1 229 ? 46.171 30.114 13.035 1.00 37.16 571 GLY A O 1
ATOM 3277 N N . CYS A 1 230 ? 44.703 30.324 11.349 1.00 32.07 572 CYS A N 1
ATOM 3278 C CA . CYS A 1 230 ? 43.978 29.111 11.712 1.00 40.09 572 CYS A CA 1
ATOM 3279 C C . CYS A 1 230 ? 43.222 28.590 10.498 1.00 48.48 572 CYS A C 1
ATOM 3280 O O . CYS A 1 230 ? 42.986 29.307 9.524 1.00 37.31 572 CYS A O 1
ATOM 3288 N N . CYS A 1 231 ? 42.838 27.324 10.573 1.00 35.91 573 CYS A N 1
ATOM 3289 C CA . CYS A 1 231 ? 42.166 26.660 9.470 1.00 49.38 573 CYS A CA 1
ATOM 3290 C C . CYS A 1 231 ? 40.785 27.271 9.246 1.00 58.37 573 CYS A C 1
ATOM 3291 O O . CYS A 1 231 ? 40.261 28.021 10.073 1.00 40.28 573 CYS A O 1
ATOM 3299 N N . LYS A 1 232 ? 40.190 26.918 8.107 1.00 43.58 574 LYS A N 1
ATOM 3300 C CA . LYS A 1 232 ? 38.931 27.528 7.703 1.00 48.28 574 LYS A CA 1
ATOM 3301 C C . LYS A 1 232 ? 37.771 27.101 8.594 1.00 40.31 574 LYS A C 1
ATOM 3302 O O . LYS A 1 232 ? 36.844 27.888 8.800 1.00 39.74 574 LYS A O 1
ATOM 3321 N N . GLU A 1 233 ? 37.782 25.868 9.106 1.00 39.34 575 GLU A N 1
ATOM 3322 C CA A GLU A 1 233 ? 36.691 25.429 9.970 0.52 44.61 575 GLU A CA 1
ATOM 3323 C CA B GLU A 1 233 ? 36.695 25.423 9.975 0.48 44.62 575 GLU A CA 1
ATOM 3324 C C . GLU A 1 233 ? 36.618 26.284 11.231 1.00 41.85 575 GLU A C 1
ATOM 3325 O O . GLU A 1 233 ? 35.544 26.768 11.606 1.00 41.69 575 GLU A O 1
ATOM 3346 N N . LEU A 1 234 ? 37.756 26.480 11.902 1.00 40.22 576 LEU A N 1
ATOM 3347 C CA . LEU A 1 234 ? 37.768 27.332 13.086 1.00 43.21 576 LEU A CA 1
ATOM 3348 C C . LEU A 1 234 ? 37.504 28.786 12.727 1.00 38.48 576 LEU A C 1
ATOM 3349 O O . LEU A 1 234 ? 36.770 29.483 13.439 1.00 36.47 576 LEU A O 1
ATOM 3365 N N . ALA A 1 235 ? 38.101 29.272 11.636 1.00 37.29 577 ALA A N 1
ATOM 3366 C CA . ALA A 1 235 ? 37.864 30.657 11.244 1.00 40.92 577 ALA A CA 1
ATOM 3367 C C . ALA A 1 235 ? 36.376 30.932 11.069 1.00 35.49 577 ALA A C 1
ATOM 3368 O O . ALA A 1 235 ? 35.880 31.988 11.482 1.00 36.42 577 ALA A O 1
ATOM 3375 N N . SER A 1 236 ? 35.637 29.995 10.460 1.00 41.87 578 SER A N 1
ATOM 3376 C CA A SER A 1 236 ? 34.220 30.247 10.210 0.85 39.12 578 SER A CA 1
ATOM 3377 C CA B SER A 1 236 ? 34.218 30.241 10.209 0.15 39.29 578 SER A CA 1
ATOM 3378 C C . SER A 1 236 ? 33.418 30.214 11.508 1.00 31.94 578 SER A C 1
ATOM 3379 O O . SER A 1 236 ? 32.490 31.009 11.692 1.00 32.35 578 SER A O 1
ATOM 3394 N N . ARG A 1 237 ? 33.767 29.314 12.425 1.00 35.89 579 ARG A N 1
ATOM 3395 C CA . ARG A 1 237 ? 33.065 29.281 13.703 1.00 34.93 579 ARG A CA 1
ATOM 3396 C C . ARG A 1 237 ? 33.380 30.510 14.541 1.00 33.94 579 ARG A C 1
ATOM 3397 O O . ARG A 1 237 ? 32.531 30.958 15.319 1.00 33.87 579 ARG A O 1
ATOM 3418 N N . LEU A 1 238 ? 34.558 31.113 14.358 1.00 30.57 580 LEU A N 1
ATOM 3419 C CA . LEU A 1 238 ? 34.862 32.362 15.049 1.00 33.89 580 LEU A CA 1
ATOM 3420 C C . LEU A 1 238 ? 34.124 33.546 14.435 1.00 33.26 580 LEU A C 1
ATOM 3421 O O . LEU A 1 238 ? 33.833 34.516 15.140 1.00 31.59 580 LEU A O 1
ATOM 3437 N N . ARG A 1 239 ? 33.853 33.523 13.126 1.00 34.70 581 ARG A N 1
ATOM 3438 C CA . ARG A 1 239 ? 32.963 34.531 12.562 1.00 33.55 581 ARG A CA 1
ATOM 3439 C C . ARG A 1 239 ? 31.558 34.357 13.127 1.00 29.43 581 ARG A C 1
ATOM 3440 O O . ARG A 1 239 ? 30.926 35.326 13.565 1.00 32.88 581 ARG A O 1
ATOM 3461 N N . TYR A 1 240 ? 31.061 33.118 13.134 1.00 30.22 582 TYR A N 1
ATOM 3462 C CA . TYR A 1 240 ? 29.782 32.817 13.768 1.00 33.25 582 TYR A CA 1
ATOM 3463 C C . TYR A 1 240 ? 29.760 33.307 15.212 1.00 32.89 582 TYR A C 1
ATOM 3464 O O . TYR A 1 240 ? 28.795 33.938 15.657 1.00 32.95 582 TYR A O 1
ATOM 3482 N N . ALA A 1 241 ? 30.823 33.026 15.963 1.00 31.60 583 ALA A N 1
ATOM 3483 C CA . ALA A 1 241 ? 30.850 33.444 17.362 1.00 31.82 583 ALA A CA 1
ATOM 3484 C C . ALA A 1 241 ? 30.691 34.954 17.485 1.00 33.50 583 ALA A C 1
ATOM 3485 O O . ALA A 1 241 ? 29.993 35.441 18.383 1.00 36.41 583 ALA A O 1
ATOM 3492 N N . ARG A 1 242 ? 31.330 35.714 16.589 1.00 33.77 584 ARG A N 1
ATOM 3493 C CA . ARG A 1 242 ? 31.195 37.166 16.638 1.00 38.74 584 ARG A CA 1
ATOM 3494 C C . ARG A 1 242 ? 29.753 37.583 16.373 1.00 33.12 584 ARG A C 1
ATOM 3495 O O . ARG A 1 242 ? 29.212 38.453 17.065 1.00 34.99 584 ARG A O 1
ATOM 3516 N N . THR A 1 243 ? 29.110 36.968 15.374 1.00 39.10 585 THR A N 1
ATOM 3517 C CA . THR A 1 243 ? 27.697 37.248 15.150 1.00 35.62 585 THR A CA 1
ATOM 3518 C C . THR A 1 243 ? 26.878 36.974 16.412 1.00 47.03 585 THR A C 1
ATOM 3519 O O . THR A 1 243 ? 25.978 37.750 16.755 1.00 38.90 585 THR A O 1
ATOM 3530 N N . MET A 1 244 ? 27.191 35.889 17.133 1.00 37.07 586 MET A N 1
ATOM 3531 C CA . MET A 1 244 ? 26.407 35.538 18.312 1.00 38.80 586 MET A CA 1
ATOM 3532 C C . MET A 1 244 ? 26.680 36.466 19.481 1.00 34.41 586 MET A C 1
ATOM 3533 O O . MET A 1 244 ? 25.772 36.745 20.269 1.00 36.78 586 MET A O 1
ATOM 3547 N N . VAL A 1 245 ? 27.915 36.940 19.627 1.00 39.11 587 VAL A N 1
ATOM 3548 C CA . VAL A 1 245 ? 28.207 37.885 20.699 1.00 39.72 587 VAL A CA 1
ATOM 3549 C C . VAL A 1 245 ? 27.550 39.226 20.408 1.00 42.83 587 VAL A C 1
ATOM 3550 O O . VAL A 1 245 ? 27.090 39.912 21.326 1.00 38.14 587 VAL A O 1
ATOM 3563 N N . ASP A 1 246 ? 27.492 39.624 19.131 1.00 37.03 588 ASP A N 1
ATOM 3564 C CA . ASP A 1 246 ? 26.746 40.831 18.778 1.00 44.26 588 ASP A CA 1
ATOM 3565 C C . ASP A 1 246 ? 25.281 40.685 19.158 1.00 39.39 588 ASP A C 1
ATOM 3566 O O . ASP A 1 246 ? 24.653 41.636 19.634 1.00 43.91 588 ASP A O 1
ATOM 3575 N N . LYS A 1 247 ? 24.714 39.497 18.932 1.00 36.60 589 LYS A N 1
ATOM 3576 C CA . LYS A 1 247 ? 23.320 39.258 19.285 1.00 39.63 589 LYS A CA 1
ATOM 3577 C C . LYS A 1 247 ? 23.127 39.346 20.793 1.00 41.94 589 LYS A C 1
ATOM 3578 O O . LYS A 1 247 ? 22.202 40.010 21.274 1.00 40.67 589 LYS A O 1
ATOM 3597 N N . LEU A 1 248 ? 24.023 38.718 21.556 1.00 38.74 590 LEU A N 1
ATOM 3598 C CA . LEU A 1 248 ? 23.929 38.776 23.014 1.00 41.31 590 LEU A CA 1
ATOM 3599 C C . LEU A 1 248 ? 23.948 40.214 23.523 1.00 44.35 590 LEU A C 1
ATOM 3600 O O . LEU A 1 248 ? 23.231 40.555 24.474 1.00 44.64 590 LEU A O 1
ATOM 3616 N N . LEU A 1 2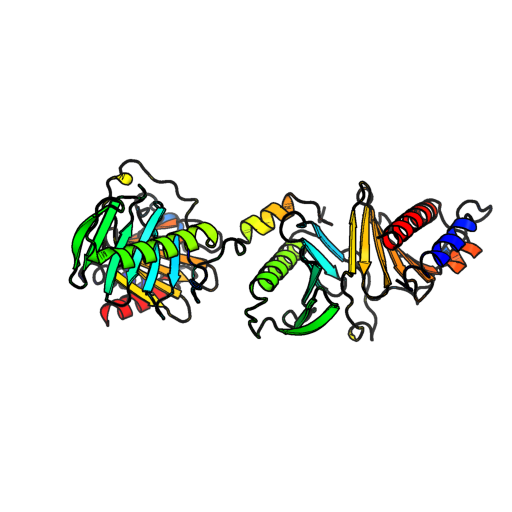49 ? 24.790 41.061 22.926 1.00 47.15 591 LEU A N 1
ATOM 3617 C CA . LEU A 1 249 ? 24.853 42.459 23.339 1.00 42.74 591 LEU A CA 1
ATOM 3618 C C . LEU A 1 249 ? 23.619 43.231 22.902 1.00 48.32 591 LEU A C 1
ATOM 3619 O O . LEU A 1 249 ? 23.180 44.143 23.611 1.00 52.33 591 LEU A O 1
ATOM 3635 N N . SER A 1 250 ? 23.050 42.887 21.743 1.00 45.93 592 SER A N 1
ATOM 3636 C CA . SER A 1 250 ? 21.820 43.539 21.308 1.00 47.97 592 SER A CA 1
ATOM 3637 C C . SER A 1 250 ? 20.688 43.294 22.296 1.00 50.42 592 SER A C 1
ATOM 3638 O O . SER A 1 250 ? 19.934 44.217 22.628 1.00 64.31 592 SER A O 1
ATOM 3646 N N . SER A 1 251 ? 20.540 42.054 22.759 1.00 56.78 593 SER A N 1
ATOM 3647 C CA . SER A 1 251 ? 19.539 41.719 23.768 1.00 63.19 593 SER A CA 1
ATOM 3648 C C . SER A 1 251 ? 19.899 42.383 25.097 1.00 61.12 593 SER A C 1
ATOM 3649 O O . SER A 1 251 ? 19.437 43.482 25.408 1.00 78.34 593 SER A O 1
ATOM 3657 N N . ASP B 1 29 ? 8.174 -20.344 5.834 1.00 70.78 371 ASP B N 1
ATOM 3658 C CA . ASP B 1 29 ? 7.453 -21.483 6.393 1.00 88.59 371 ASP B CA 1
ATOM 3659 C C . ASP B 1 29 ? 7.223 -22.558 5.336 1.00 92.01 371 ASP B C 1
ATOM 3660 O O . ASP B 1 29 ? 7.759 -23.660 5.436 1.00 82.71 371 ASP B O 1
ATOM 3668 N N . CYS B 1 30 ? 6.407 -22.239 4.330 1.00 107.41 372 CYS B N 1
ATOM 3669 C CA . CYS B 1 30 ? 6.221 -23.160 3.216 1.00 101.39 372 CYS B CA 1
ATOM 3670 C C . CYS B 1 30 ? 7.433 -23.168 2.296 1.00 91.15 372 CYS B C 1
ATOM 3671 O O . CYS B 1 30 ? 7.698 -24.180 1.637 1.00 88.84 372 CYS B O 1
ATOM 3679 N N . HIS B 1 31 ? 8.178 -22.061 2.241 1.00 87.52 373 HIS B N 1
ATOM 3680 C CA . HIS B 1 31 ? 9.426 -22.057 1.489 1.00 71.40 373 HIS B CA 1
ATOM 3681 C C . HIS B 1 31 ? 10.499 -22.864 2.207 1.00 55.95 373 HIS B C 1
ATOM 3682 O O . HIS B 1 31 ? 11.292 -23.555 1.561 1.00 51.46 373 HIS B O 1
ATOM 3696 N N . LEU B 1 32 ? 10.537 -22.803 3.542 1.00 51.18 374 LEU B N 1
ATOM 3697 C CA . LEU B 1 32 ? 11.495 -23.621 4.278 1.00 55.48 374 LEU B CA 1
ATOM 3698 C C . LEU B 1 32 ? 11.228 -25.107 4.065 1.00 61.21 374 LEU B C 1
ATOM 3699 O O . LEU B 1 32 ? 12.168 -25.902 3.931 1.00 45.11 374 LEU B O 1
ATOM 3715 N N . SER B 1 33 ? 9.951 -25.501 4.028 1.00 53.17 375 SER B N 1
ATOM 3716 C CA . SER B 1 33 ? 9.617 -26.906 3.805 1.00 63.34 375 SER B CA 1
ATOM 3717 C C . SER B 1 33 ? 10.073 -27.370 2.429 1.00 51.07 375 SER B C 1
ATOM 3718 O O . SER B 1 33 ? 10.575 -28.490 2.278 1.00 55.56 375 SER B O 1
ATOM 3726 N N . ASP B 1 34 ? 9.886 -26.533 1.407 1.00 57.40 376 ASP B N 1
ATOM 3727 C CA . ASP B 1 34 ? 10.385 -26.873 0.080 1.00 51.53 376 ASP B CA 1
ATOM 3728 C C . ASP B 1 34 ? 11.900 -27.017 0.095 1.00 51.36 376 ASP B C 1
ATOM 3729 O O . ASP B 1 34 ? 12.452 -27.979 -0.450 1.00 40.33 376 ASP B O 1
ATOM 3738 N N . MET B 1 35 ? 12.591 -26.066 0.724 1.00 45.95 377 MET B N 1
ATOM 3739 C CA A MET B 1 35 ? 14.047 -26.135 0.785 0.51 48.45 377 MET B CA 1
ATOM 3740 C CA B MET B 1 35 ? 14.048 -26.133 0.786 0.49 48.45 377 MET B CA 1
ATOM 3741 C C . MET B 1 35 ? 14.510 -27.424 1.449 1.00 46.50 377 MET B C 1
ATOM 3742 O O . MET B 1 35 ? 15.489 -28.042 1.012 1.00 44.39 377 MET B O 1
ATOM 3768 N N . LEU B 1 36 ? 13.819 -27.849 2.508 1.00 44.13 378 LEU B N 1
ATOM 3769 C CA . LEU B 1 36 ? 14.210 -29.077 3.188 1.00 41.30 378 LEU B CA 1
ATOM 3770 C C . LEU B 1 36 ? 14.034 -30.286 2.278 1.00 41.56 378 LEU B C 1
ATOM 3771 O O . LEU B 1 36 ? 14.891 -31.179 2.251 1.00 42.98 378 LEU B O 1
ATOM 3787 N N . GLN B 1 37 ? 12.931 -30.339 1.525 1.00 40.23 379 GLN B N 1
ATOM 3788 C CA . GLN B 1 37 ? 12.729 -31.455 0.607 1.00 50.80 379 GLN B CA 1
ATOM 3789 C C . GLN B 1 37 ? 13.770 -31.450 -0.502 1.00 34.40 379 GLN B C 1
ATOM 3790 O O . GLN B 1 37 ? 14.237 -32.515 -0.922 1.00 44.15 379 GLN B O 1
ATOM 3804 N N . GLN B 1 38 ? 14.135 -30.263 -0.998 1.00 38.01 380 GLN B N 1
ATOM 3805 C CA . GLN B 1 38 ? 15.173 -30.180 -2.018 1.00 37.82 380 GLN B CA 1
ATOM 3806 C C . GLN B 1 38 ? 16.516 -30.634 -1.462 1.00 35.69 380 GLN B C 1
ATOM 3807 O O . GLN B 1 38 ? 17.263 -31.361 -2.129 1.00 35.54 380 GLN B O 1
ATOM 3821 N N . LEU B 1 39 ? 16.848 -30.200 -0.244 1.00 36.99 381 LEU B N 1
ATOM 3822 C CA . LEU B 1 39 ? 18.120 -30.605 0.347 1.00 39.07 381 LEU B CA 1
ATOM 3823 C C . LEU B 1 39 ? 18.125 -32.089 0.671 1.00 36.78 381 LEU B C 1
ATOM 3824 O O . LEU B 1 39 ? 19.120 -32.784 0.425 1.00 36.82 381 LEU B O 1
ATOM 3840 N N . HIS B 1 40 ? 17.021 -32.598 1.223 1.00 40.79 382 HIS B N 1
ATOM 3841 C CA . HIS B 1 40 ? 16.917 -34.034 1.441 1.00 42.22 382 HIS B CA 1
ATOM 3842 C C . HIS B 1 40 ? 17.187 -34.796 0.148 1.00 39.88 382 HIS B C 1
ATOM 3843 O O . HIS B 1 40 ? 17.958 -35.763 0.126 1.00 39.54 382 HIS B O 1
ATOM 3857 N N . SER B 1 41 ? 16.555 -34.375 -0.946 1.00 40.09 383 SER B N 1
ATOM 3858 C CA . SER B 1 41 ? 16.737 -35.074 -2.215 1.00 41.75 383 SER B CA 1
ATOM 3859 C C . SER B 1 41 ? 18.201 -35.076 -2.645 1.00 34.36 383 SER B C 1
ATOM 3860 O O . SER B 1 41 ? 18.767 -36.134 -2.941 1.00 38.61 383 SER B O 1
ATOM 3868 N N . VAL B 1 42 ? 18.851 -33.910 -2.649 1.00 36.46 384 VAL B N 1
ATOM 3869 C CA . VAL B 1 42 ? 20.224 -33.858 -3.150 1.00 31.36 384 VAL B CA 1
ATOM 3870 C C . VAL B 1 42 ? 21.156 -34.667 -2.249 1.00 34.66 384 VAL B C 1
ATOM 3871 O O . VAL B 1 42 ? 21.970 -35.469 -2.725 1.00 36.56 384 VAL B O 1
ATOM 3884 N N . ASN B 1 43 ? 21.024 -34.508 -0.929 1.00 36.77 385 ASN B N 1
ATOM 3885 C CA . ASN B 1 43 ? 21.904 -35.235 -0.021 1.00 37.36 385 ASN B CA 1
ATOM 3886 C C . ASN B 1 43 ? 21.695 -36.739 -0.132 1.00 31.40 385 ASN B C 1
ATOM 3887 O O . ASN B 1 43 ? 22.657 -37.517 -0.102 1.00 35.00 385 ASN B O 1
ATOM 3898 N N . ALA B 1 44 ? 20.444 -37.170 -0.277 1.00 33.53 386 ALA B N 1
ATOM 3899 C CA . ALA B 1 44 ? 20.170 -38.596 -0.418 1.00 37.62 386 ALA B CA 1
ATOM 3900 C C . ALA B 1 44 ? 20.814 -39.191 -1.663 1.00 44.16 386 ALA B C 1
ATOM 3901 O O . ALA B 1 44 ? 21.083 -40.394 -1.688 1.00 44.72 386 ALA B O 1
ATOM 3908 N N . SER B 1 45 ? 21.087 -38.379 -2.681 1.00 41.06 387 SER B N 1
ATOM 3909 C CA . SER B 1 45 ? 21.758 -38.882 -3.875 1.00 40.54 387 SER B CA 1
ATOM 3910 C C . SER B 1 45 ? 23.262 -38.998 -3.709 1.00 48.15 387 SER B C 1
ATOM 3911 O O . SER B 1 45 ? 23.937 -39.428 -4.641 1.00 42.43 387 SER B O 1
ATOM 3919 N N . LYS B 1 46 ? 23.811 -38.630 -2.552 1.00 42.63 388 LYS B N 1
ATOM 3920 C CA . LYS B 1 46 ? 25.238 -38.748 -2.277 1.00 46.16 388 LYS B CA 1
ATOM 3921 C C . LYS B 1 46 ? 26.081 -38.211 -3.452 1.00 42.56 388 LYS B C 1
ATOM 3922 O O . LYS B 1 46 ? 26.874 -38.943 -4.049 1.00 46.93 388 LYS B O 1
ATOM 3941 N N . PRO B 1 47 ? 25.943 -36.925 -3.773 1.00 41.14 389 PRO B N 1
ATOM 3942 C CA . PRO B 1 47 ? 26.491 -36.431 -5.051 1.00 37.02 389 PRO B CA 1
ATOM 3943 C C . PRO B 1 47 ? 28.007 -36.453 -5.152 1.00 50.70 389 PRO B C 1
ATOM 3944 O O . PRO B 1 47 ? 28.528 -36.350 -6.272 1.00 44.65 389 PRO B O 1
ATOM 3955 N N . SER B 1 48 ? 28.738 -36.556 -4.045 1.00 37.39 390 SER B N 1
ATOM 3956 C CA . SER B 1 48 ? 30.194 -36.601 -4.116 1.00 41.84 390 SER B CA 1
ATOM 3957 C C . SER B 1 48 ? 30.744 -38.018 -4.194 1.00 33.73 390 SER B C 1
ATOM 3958 O O . SER B 1 48 ? 31.941 -38.191 -4.456 1.00 56.93 390 SER B O 1
ATOM 3966 N N . GLU B 1 49 ? 29.911 -39.030 -3.976 1.00 46.27 391 GLU B N 1
ATOM 3967 C CA . GLU B 1 49 ? 30.353 -40.421 -4.042 1.00 57.94 391 GLU B CA 1
ATOM 3968 C C . GLU B 1 49 ? 29.983 -40.997 -5.407 1.00 61.28 391 GLU B C 1
ATOM 3969 O O . GLU B 1 49 ? 29.156 -41.904 -5.544 1.00 68.40 391 GLU B O 1
ATOM 3981 N N . ARG B 1 50 ? 30.611 -40.428 -6.431 1.00 66.08 392 ARG B N 1
ATOM 3982 C CA . ARG B 1 50 ? 30.364 -40.824 -7.807 1.00 77.17 392 ARG B CA 1
ATOM 3983 C C . ARG B 1 50 ? 31.648 -41.312 -8.457 1.00 81.21 392 ARG B C 1
ATOM 3984 O O . ARG B 1 50 ? 32.737 -40.799 -8.182 1.00 74.72 392 ARG B O 1
ATOM 4005 N N . GLY B 1 51 ? 31.508 -42.298 -9.344 1.00 80.08 393 GLY B N 1
ATOM 4006 C CA . GLY B 1 51 ? 32.633 -42.674 -10.182 1.00 84.76 393 GLY B CA 1
ATOM 4007 C C . GLY B 1 51 ? 33.120 -41.514 -11.028 1.00 83.47 393 GLY B C 1
ATOM 4008 O O . GLY B 1 51 ? 34.324 -41.348 -11.240 1.00 83.48 393 GLY B O 1
ATOM 4012 N N . LEU B 1 52 ? 32.190 -40.691 -11.513 1.00 70.18 394 LEU B N 1
ATOM 4013 C CA . LEU B 1 52 ? 32.513 -39.521 -12.316 1.00 63.61 394 LEU B CA 1
ATOM 4014 C C . LEU B 1 52 ? 31.657 -38.355 -11.853 1.00 64.84 394 LEU B C 1
ATOM 4015 O O . LEU B 1 52 ? 30.429 -38.472 -11.790 1.00 55.31 394 LEU B O 1
ATOM 4031 N N . VAL B 1 53 ? 32.302 -37.234 -11.546 1.00 53.95 395 VAL B N 1
ATOM 4032 C CA . VAL B 1 53 ? 31.617 -36.000 -11.181 1.00 55.27 395 VAL B CA 1
ATOM 4033 C C . VAL B 1 53 ? 31.755 -35.020 -12.334 1.00 51.53 395 VAL B C 1
ATOM 4034 O O . VAL B 1 53 ? 32.859 -34.800 -12.843 1.00 44.98 395 VAL B O 1
ATOM 4047 N N . ARG B 1 54 ? 30.635 -34.439 -12.751 1.00 45.50 396 ARG B N 1
ATOM 4048 C CA . ARG B 1 54 ? 30.619 -33.402 -13.776 1.00 44.79 396 ARG B CA 1
ATOM 4049 C C . ARG B 1 54 ? 29.838 -32.203 -13.245 1.00 48.69 396 ARG B C 1
ATOM 4050 O O . ARG B 1 54 ? 28.799 -31.811 -13.777 1.00 46.14 396 ARG B O 1
ATOM 4071 N N . GLN B 1 55 ? 30.353 -31.629 -12.154 1.00 45.12 397 GLN B N 1
ATOM 4072 C CA . GLN B 1 55 ? 29.670 -30.538 -11.467 1.00 41.36 397 GLN B CA 1
ATOM 4073 C C . GLN B 1 55 ? 29.351 -29.389 -12.405 1.00 43.08 397 GLN B C 1
ATOM 4074 O O . GLN B 1 55 ? 28.332 -28.709 -12.237 1.00 40.99 397 GLN B O 1
ATOM 4088 N N . GLU B 1 56 ? 30.209 -29.151 -13.395 1.00 48.53 398 GLU B N 1
ATOM 4089 C CA . GLU B 1 56 ? 29.989 -28.042 -14.317 1.00 46.82 398 GLU B CA 1
ATOM 4090 C C . GLU B 1 56 ? 28.646 -28.156 -15.031 1.00 40.53 398 GLU B C 1
ATOM 4091 O O . GLU B 1 56 ? 28.007 -27.136 -15.316 1.00 39.01 398 GLU B O 1
ATOM 4103 N N . GLU B 1 57 ? 28.200 -29.382 -15.319 1.00 46.35 399 GLU B N 1
ATOM 4104 C CA . GLU B 1 57 ? 26.930 -29.570 -16.010 1.00 48.85 399 GLU B CA 1
ATOM 4105 C C . GLU B 1 57 ? 25.736 -29.197 -15.141 1.00 49.20 399 GLU B C 1
ATOM 4106 O O . GLU B 1 57 ? 24.631 -29.022 -15.669 1.00 41.28 399 GLU B O 1
ATOM 4118 N N . ALA B 1 58 ? 25.913 -29.088 -13.824 1.00 41.79 400 ALA B N 1
ATOM 4119 C CA . ALA B 1 58 ? 24.807 -28.674 -12.969 1.00 33.68 400 ALA B CA 1
ATOM 4120 C C . ALA B 1 58 ? 24.659 -27.162 -12.889 1.00 42.33 400 ALA B C 1
ATOM 4121 O O . ALA B 1 58 ? 23.677 -26.679 -12.310 1.00 39.58 400 ALA B O 1
ATOM 4128 N N . GLU B 1 59 ? 25.587 -26.401 -13.462 1.00 43.85 401 GLU B N 1
ATOM 4129 C CA . GLU B 1 59 ? 25.495 -24.946 -13.397 1.00 39.95 401 GLU B CA 1
ATOM 4130 C C . GLU B 1 59 ? 24.315 -24.442 -14.214 1.00 48.59 401 GLU B C 1
ATOM 4131 O O . GLU B 1 59 ? 24.007 -24.974 -15.283 1.00 43.36 401 GLU B O 1
ATOM 4143 N N . ASP B 1 60 ? 23.649 -23.409 -13.700 1.00 45.62 402 ASP B N 1
ATOM 4144 C CA . ASP B 1 60 ? 22.529 -22.780 -14.398 1.00 53.50 402 ASP B CA 1
ATOM 4145 C C . ASP B 1 60 ? 22.554 -21.300 -14.052 1.00 51.25 402 ASP B C 1
ATOM 4146 O O . ASP B 1 60 ? 21.927 -20.861 -13.079 1.00 42.19 402 ASP B O 1
ATOM 4155 N N . PRO B 1 61 ? 23.279 -20.492 -14.831 1.00 56.82 403 PRO B N 1
ATOM 4156 C CA . PRO B 1 61 ? 23.394 -19.059 -14.495 1.00 52.64 403 PRO B CA 1
ATOM 4157 C C . PRO B 1 61 ? 22.061 -18.334 -14.452 1.00 56.40 403 PRO B C 1
ATOM 4158 O O . PRO B 1 61 ? 22.004 -17.208 -13.940 1.00 56.03 403 PRO B O 1
ATOM 4169 N N . ALA B 1 62 ? 20.991 -18.936 -14.974 1.00 54.24 404 ALA B N 1
ATOM 4170 C CA . ALA B 1 62 ? 19.683 -18.296 -14.941 1.00 56.90 404 ALA B CA 1
ATOM 4171 C C . ALA B 1 62 ? 19.092 -18.243 -13.540 1.00 57.15 404 ALA B C 1
ATOM 4172 O O . ALA B 1 62 ? 18.092 -17.549 -13.335 1.00 52.63 404 ALA B O 1
ATOM 4179 N N . CYS B 1 63 ? 19.669 -18.959 -12.577 1.00 50.86 405 CYS B N 1
ATOM 4180 C CA . CYS B 1 63 ? 19.167 -18.982 -11.211 1.00 60.24 405 CYS B CA 1
ATOM 4181 C C . CYS B 1 63 ? 20.007 -18.136 -10.262 1.00 57.05 405 CYS B C 1
ATOM 4182 O O . CYS B 1 63 ? 19.836 -18.242 -9.045 1.00 48.81 405 CYS B O 1
ATOM 4190 N N . ILE B 1 64 ? 20.930 -17.336 -10.784 1.00 55.18 406 ILE B N 1
ATOM 4191 C CA . ILE B 1 64 ? 21.726 -16.459 -9.922 1.00 50.36 406 ILE B CA 1
ATOM 4192 C C . ILE B 1 64 ? 20.783 -15.581 -9.110 1.00 52.88 406 ILE B C 1
ATOM 4193 O O . ILE B 1 64 ? 19.828 -15.008 -9.672 1.00 47.56 406 ILE B O 1
ATOM 4209 N N . PRO B 1 65 ? 20.961 -15.472 -7.796 1.00 50.49 407 PRO B N 1
ATOM 4210 C CA . PRO B 1 65 ? 20.005 -14.702 -6.991 1.00 44.81 407 PRO B CA 1
ATOM 4211 C C . PRO B 1 65 ? 20.067 -13.209 -7.277 1.00 46.25 407 PRO B C 1
ATOM 4212 O O . PRO B 1 65 ? 21.055 -12.675 -7.782 1.00 52.39 407 PRO B O 1
ATOM 4223 N N . ILE B 1 66 ? 18.968 -12.538 -6.934 1.00 46.31 408 ILE B N 1
ATOM 4224 C CA . ILE B 1 66 ? 18.937 -11.080 -6.963 1.00 65.47 408 ILE B CA 1
ATOM 4225 C C . ILE B 1 66 ? 19.562 -10.512 -5.695 1.00 54.82 408 ILE B C 1
ATOM 4226 O O . ILE B 1 66 ? 20.392 -9.597 -5.749 1.00 50.01 408 ILE B O 1
ATOM 4242 N N . PHE B 1 67 ? 19.165 -11.038 -4.541 1.00 46.05 409 PHE B N 1
ATOM 4243 C CA . PHE B 1 67 ? 19.554 -10.491 -3.250 1.00 56.49 409 PHE B CA 1
ATOM 4244 C C . PHE B 1 67 ? 20.348 -11.511 -2.447 1.00 54.00 409 PHE B C 1
ATOM 4245 O O . PHE B 1 67 ? 20.035 -12.706 -2.453 1.00 49.45 409 PHE B O 1
ATOM 4262 N N . TRP B 1 68 ? 21.387 -11.026 -1.773 1.00 56.52 410 TRP B N 1
ATOM 4263 C CA . TRP B 1 68 ? 22.088 -11.796 -0.759 1.00 50.77 410 TRP B CA 1
ATOM 4264 C C . TRP B 1 68 ? 22.680 -10.821 0.246 1.00 49.34 410 TRP B C 1
ATOM 4265 O O . TRP B 1 68 ? 22.805 -9.623 -0.024 1.00 46.34 410 TRP B O 1
ATOM 4286 N N . VAL B 1 69 ? 23.030 -11.348 1.418 1.00 43.22 411 VAL B N 1
ATOM 4287 C CA . VAL B 1 69 ? 23.638 -10.541 2.472 1.00 43.00 411 VAL B CA 1
ATOM 4288 C C . VAL B 1 69 ? 25.115 -10.361 2.151 1.00 41.78 411 VAL B C 1
ATOM 4289 O O . VAL B 1 69 ? 25.860 -11.339 2.047 1.00 46.65 411 VAL B O 1
ATOM 4302 N N . SER B 1 70 ? 25.542 -9.106 1.997 1.00 42.08 412 SER B N 1
ATOM 4303 C CA . SER B 1 70 ? 26.926 -8.809 1.651 1.00 42.50 412 SER B CA 1
ATOM 4304 C C . SER B 1 70 ? 27.775 -8.428 2.852 1.00 40.88 412 SER B C 1
ATOM 4305 O O . SER B 1 70 ? 28.996 -8.609 2.806 1.00 47.91 412 SER B O 1
ATOM 4313 N N . LYS B 1 71 ? 27.162 -7.919 3.921 1.00 49.11 413 LYS B N 1
ATOM 4314 C CA . LYS B 1 71 ? 27.871 -7.544 5.135 1.00 49.60 413 LYS B CA 1
ATOM 4315 C C . LYS B 1 71 ? 26.933 -7.750 6.314 1.00 44.82 413 LYS B C 1
ATOM 4316 O O . LYS B 1 71 ? 25.713 -7.796 6.153 1.00 50.19 413 LYS B O 1
ATOM 4335 N N . TRP B 1 72 ? 27.508 -7.872 7.508 1.00 46.95 414 TRP B N 1
ATOM 4336 C CA . TRP B 1 72 ? 26.685 -7.941 8.712 1.00 45.09 414 TRP B CA 1
ATOM 4337 C C . TRP B 1 72 ? 27.571 -7.704 9.930 1.00 42.65 414 TRP B C 1
ATOM 4338 O O . TRP B 1 72 ? 28.795 -7.855 9.871 1.00 47.84 414 TRP B O 1
ATOM 4359 N N . VAL B 1 73 ? 26.937 -7.310 11.029 1.00 44.93 415 VAL B N 1
ATOM 4360 C CA . VAL B 1 73 ? 27.628 -7.114 12.301 1.00 54.34 415 VAL B CA 1
ATOM 4361 C C . VAL B 1 73 ? 26.656 -7.472 13.413 1.00 40.28 415 VAL B C 1
ATOM 4362 O O . VAL B 1 73 ? 25.484 -7.085 13.376 1.00 44.82 415 VAL B O 1
ATOM 4375 N N . ASP B 1 74 ? 27.138 -8.231 14.388 1.00 43.63 416 ASP B N 1
ATOM 4376 C CA . ASP B 1 74 ? 26.309 -8.747 15.472 1.00 52.67 416 ASP B CA 1
ATOM 4377 C C . ASP B 1 74 ? 26.434 -7.796 16.659 1.00 42.34 416 ASP B C 1
ATOM 4378 O O . ASP B 1 74 ? 27.417 -7.835 17.404 1.00 55.52 416 ASP B O 1
ATOM 4387 N N . TYR B 1 75 ? 25.431 -6.933 16.816 1.00 46.03 417 TYR B N 1
ATOM 4388 C CA . TYR B 1 75 ? 25.279 -6.064 17.978 1.00 52.56 417 TYR B CA 1
ATOM 4389 C C . TYR B 1 75 ? 24.115 -6.529 18.843 1.00 55.71 417 TYR B C 1
ATOM 4390 O O . TYR B 1 75 ? 23.466 -5.724 19.514 1.00 55.18 417 TYR B O 1
ATOM 4408 N N . SER B 1 76 ? 23.838 -7.835 18.831 1.00 53.80 418 SER B N 1
ATOM 4409 C CA A SER B 1 76 ? 22.629 -8.349 19.464 0.30 57.55 418 SER B CA 1
ATOM 4410 C CA B SER B 1 76 ? 22.629 -8.352 19.462 0.70 57.65 418 SER B CA 1
ATOM 4411 C C . SER B 1 76 ? 22.677 -8.287 20.983 1.00 53.00 418 SER B C 1
ATOM 4412 O O . SER B 1 76 ? 21.643 -8.509 21.625 1.00 51.95 418 SER B O 1
ATOM 4427 N N . ASP B 1 77 ? 23.830 -7.998 21.575 1.00 54.26 419 ASP B N 1
ATOM 4428 C CA . ASP B 1 77 ? 23.875 -7.864 23.026 1.00 63.75 419 ASP B CA 1
ATOM 4429 C C . ASP B 1 77 ? 23.280 -6.545 23.506 1.00 58.19 419 ASP B C 1
ATOM 4430 O O . ASP B 1 77 ? 23.243 -6.304 24.717 1.00 63.87 419 ASP B O 1
ATOM 4439 N N . LYS B 1 78 ? 22.818 -5.689 22.590 1.00 60.40 420 LYS B N 1
ATOM 4440 C CA . LYS B 1 78 ? 22.295 -4.382 22.967 1.00 55.23 420 LYS B CA 1
ATOM 4441 C C . LYS B 1 78 ? 21.212 -3.915 22.003 1.00 62.22 420 LYS B C 1
ATOM 4442 O O . LYS B 1 78 ? 20.101 -3.582 22.427 1.00 59.23 420 LYS B O 1
ATOM 4461 N N . TYR B 1 79 ? 21.512 -3.921 20.706 1.00 51.33 421 TYR B N 1
ATOM 4462 C CA . TYR B 1 79 ? 20.638 -3.338 19.699 1.00 48.79 421 TYR B CA 1
ATOM 4463 C C . TYR B 1 79 ? 20.053 -4.360 18.735 1.00 65.23 421 TYR B C 1
ATOM 4464 O O . TYR B 1 79 ? 18.838 -4.377 18.523 1.00 60.45 421 TYR B O 1
ATOM 4482 N N . GLY B 1 80 ? 20.876 -5.200 18.127 1.00 62.20 422 GLY B N 1
ATOM 4483 C CA . GLY B 1 80 ? 20.382 -6.194 17.196 1.00 59.96 422 GLY B CA 1
ATOM 4484 C C . GLY B 1 80 ? 21.443 -6.540 16.170 1.00 54.74 422 GLY B C 1
ATOM 4485 O O . GLY B 1 80 ? 22.636 -6.402 16.417 1.00 45.16 422 GLY B O 1
ATOM 4489 N N . LEU B 1 81 ? 20.985 -6.991 15.005 1.00 57.14 423 LEU B N 1
ATOM 4490 C CA . LEU B 1 81 ? 21.887 -7.411 13.939 1.00 52.34 423 LEU B CA 1
ATOM 4491 C C . LEU B 1 81 ? 21.646 -6.550 12.711 1.00 42.17 423 LEU B C 1
ATOM 4492 O O . LEU B 1 81 ? 20.554 -6.573 12.134 1.00 46.95 423 LEU B O 1
ATOM 4508 N N . GLY B 1 82 ? 22.660 -5.784 12.332 1.00 41.03 424 GLY B N 1
ATOM 4509 C CA . GLY B 1 82 ? 22.625 -4.988 11.126 1.00 48.08 424 GLY B CA 1
ATOM 4510 C C . GLY B 1 82 ? 23.296 -5.729 9.986 1.00 51.80 424 GLY B C 1
ATOM 4511 O O . GLY B 1 82 ? 24.243 -6.489 10.190 1.00 50.77 424 GLY B O 1
ATOM 4515 N N . TYR B 1 83 ? 22.791 -5.498 8.779 1.00 45.37 425 TYR B N 1
ATOM 4516 C CA . TYR B 1 83 ? 23.294 -6.193 7.606 1.00 51.64 425 TYR B CA 1
ATOM 4517 C C . TYR B 1 83 ? 23.140 -5.299 6.389 1.00 53.52 425 TYR B C 1
ATOM 4518 O O . TYR B 1 83 ? 22.346 -4.356 6.381 1.00 57.49 425 TYR B O 1
ATOM 4536 N N . GLN B 1 84 ? 23.908 -5.625 5.352 1.00 51.62 426 GLN B N 1
ATOM 4537 C CA . GLN B 1 84 ? 23.823 -4.973 4.055 1.00 54.69 426 GLN B CA 1
ATOM 4538 C C . GLN B 1 84 ? 23.459 -6.012 3.003 1.00 54.20 426 GLN B C 1
ATOM 4539 O O . GLN B 1 84 ? 24.030 -7.108 2.988 1.00 50.92 426 GLN B O 1
ATOM 4553 N N . LEU B 1 85 ? 22.511 -5.674 2.133 1.00 50.34 427 LEU B N 1
ATOM 4554 C CA . LEU B 1 85 ? 22.205 -6.505 0.977 1.00 50.57 427 LEU B CA 1
ATOM 4555 C C . LEU B 1 85 ? 23.085 -6.099 -0.202 1.00 55.73 427 LEU B C 1
ATOM 4556 O O . LEU B 1 85 ? 23.675 -5.018 -0.226 1.00 60.80 427 LEU B O 1
ATOM 4572 N N . CYS B 1 86 ? 23.148 -6.981 -1.204 1.00 51.02 428 CYS B N 1
ATOM 4573 C CA . CYS B 1 86 ? 24.076 -6.776 -2.313 1.00 51.11 428 CYS B CA 1
ATOM 4574 C C . CYS B 1 86 ? 23.733 -5.547 -3.147 1.00 49.49 428 CYS B C 1
ATOM 4575 O O . CYS B 1 86 ? 24.591 -5.061 -3.896 1.00 52.82 428 CYS B O 1
ATOM 4583 N N . ASP B 1 87 ? 22.499 -5.046 -3.049 1.00 50.53 429 ASP B N 1
ATOM 4584 C CA . ASP B 1 87 ? 22.120 -3.807 -3.712 1.00 50.97 429 ASP B CA 1
ATOM 4585 C C . ASP B 1 87 ? 22.466 -2.569 -2.887 1.00 59.72 429 ASP B C 1
ATOM 4586 O O . ASP B 1 87 ? 21.911 -1.492 -3.142 1.00 59.99 429 ASP B O 1
ATOM 4595 N N . ASN B 1 88 ? 23.339 -2.707 -1.891 1.00 60.84 430 ASN B N 1
ATOM 4596 C CA . ASN B 1 88 ? 23.793 -1.644 -1.003 1.00 60.10 430 ASN B CA 1
ATOM 4597 C C . ASN B 1 88 ? 22.707 -1.157 -0.053 1.00 61.16 430 ASN B C 1
ATOM 4598 O O . ASN B 1 88 ? 22.975 -0.264 0.760 1.00 66.77 430 ASN B O 1
ATOM 4609 N N . SER B 1 89 ? 21.503 -1.716 -0.106 1.00 57.85 431 SER B N 1
ATOM 4610 C CA . SER B 1 89 ? 20.514 -1.404 0.912 1.00 55.09 431 SER B CA 1
ATOM 4611 C C . SER B 1 89 ? 20.989 -1.929 2.265 1.00 62.03 431 SER B C 1
ATOM 4612 O O . SER B 1 89 ? 21.844 -2.812 2.358 1.00 59.83 431 SER B O 1
ATOM 4620 N N . VAL B 1 90 ? 20.419 -1.376 3.324 1.00 56.94 432 VAL B N 1
ATOM 4621 C CA . VAL B 1 90 ? 20.817 -1.696 4.685 1.00 52.69 432 VAL B CA 1
ATOM 4622 C C . VAL B 1 90 ? 19.575 -2.065 5.481 1.00 53.58 432 VAL B C 1
ATOM 4623 O O . VAL B 1 90 ? 18.482 -1.524 5.271 1.00 61.26 432 VAL B O 1
ATOM 4636 N N . GLY B 1 91 ? 19.763 -3.001 6.407 1.00 51.18 433 GLY B N 1
ATOM 4637 C CA . GLY B 1 91 ? 18.697 -3.425 7.284 1.00 49.58 433 GLY B CA 1
ATOM 4638 C C . GLY B 1 91 ? 19.231 -3.741 8.666 1.00 52.66 433 GLY B C 1
ATOM 4639 O O . GLY B 1 91 ? 20.435 -3.906 8.872 1.00 54.97 433 GLY B O 1
ATOM 4643 N N . VAL B 1 92 ? 18.308 -3.830 9.615 1.00 52.76 434 VAL B N 1
ATOM 4644 C CA . VAL B 1 92 ? 18.635 -4.234 10.973 1.00 51.44 434 VAL B CA 1
ATOM 4645 C C . VAL B 1 92 ? 17.422 -4.948 11.545 1.00 57.24 434 VAL B C 1
ATOM 4646 O O . VAL B 1 92 ? 16.281 -4.522 11.344 1.00 65.46 434 VAL B O 1
ATOM 4659 N N . LEU B 1 93 ? 17.674 -6.052 12.226 1.00 50.69 435 LEU B N 1
ATOM 4660 C CA . LEU B 1 93 ? 16.661 -6.801 12.955 1.00 57.92 435 LEU B CA 1
ATOM 4661 C C . LEU B 1 93 ? 16.938 -6.523 14.424 1.00 57.83 435 LEU B C 1
ATOM 4662 O O . LEU B 1 93 ? 17.893 -7.054 14.998 1.00 54.60 435 LEU B O 1
ATOM 4678 N N . PHE B 1 94 ? 16.109 -5.675 15.024 1.00 64.41 436 PHE B N 1
ATOM 4679 C CA . PHE B 1 94 ? 16.323 -5.248 16.396 1.00 62.49 436 PHE B CA 1
ATOM 4680 C C . PHE B 1 94 ? 15.882 -6.331 17.371 1.00 60.70 436 PHE B C 1
ATOM 4681 O O . PHE B 1 94 ? 15.063 -7.198 17.056 1.00 60.28 436 PHE B O 1
ATOM 4698 N N . ASN B 1 95 ? 16.429 -6.257 18.586 1.00 57.90 437 ASN B N 1
ATOM 4699 C CA . ASN B 1 95 ? 16.118 -7.232 19.621 1.00 58.34 437 ASN B CA 1
ATOM 4700 C C . ASN B 1 95 ? 14.662 -7.187 20.063 1.00 66.75 437 ASN B C 1
ATOM 4701 O O . ASN B 1 95 ? 14.246 -8.054 20.839 1.00 67.66 437 ASN B O 1
ATOM 4712 N N . ASP B 1 96 ? 13.889 -6.205 19.608 1.00 64.48 438 ASP B N 1
ATOM 4713 C CA . ASP B 1 96 ? 12.460 -6.157 19.874 1.00 68.21 438 ASP B CA 1
ATOM 4714 C C . ASP B 1 96 ? 11.646 -6.801 18.760 1.00 69.69 438 ASP B C 1
ATOM 4715 O O . ASP B 1 96 ? 10.429 -6.604 18.701 1.00 78.53 438 ASP B O 1
ATOM 4724 N N . SER B 1 97 ? 12.296 -7.547 17.866 1.00 69.47 439 SER B N 1
ATOM 4725 C CA . SER B 1 97 ? 11.644 -8.296 16.798 1.00 66.75 439 SER B CA 1
ATOM 4726 C C . SER B 1 97 ? 11.054 -7.400 15.717 1.00 65.16 439 SER B C 1
ATOM 4727 O O . SER B 1 97 ? 10.128 -7.809 15.010 1.00 77.86 439 SER B O 1
ATOM 4735 N N . THR B 1 98 ? 11.570 -6.187 15.569 1.00 64.04 440 THR B N 1
ATOM 4736 C CA . THR B 1 98 ? 11.172 -5.286 14.500 1.00 62.98 440 THR B CA 1
ATOM 4737 C C . THR B 1 98 ? 12.329 -5.111 13.527 1.00 67.67 440 THR B C 1
ATOM 4738 O O . THR B 1 98 ? 13.491 -5.368 13.856 1.00 69.30 440 THR B O 1
ATOM 4749 N N . ARG B 1 99 ? 11.996 -4.678 12.314 1.00 62.07 441 ARG B N 1
ATOM 4750 C CA . ARG B 1 99 ? 12.981 -4.487 11.260 1.00 65.47 441 ARG B CA 1
ATOM 4751 C C . ARG B 1 99 ? 12.821 -3.109 10.631 1.00 68.86 441 ARG B C 1
ATOM 4752 O O . ARG B 1 99 ? 11.717 -2.566 10.554 1.00 71.28 441 ARG B O 1
ATOM 4773 N N . LEU B 1 100 ? 13.941 -2.554 10.176 1.00 61.43 442 LEU B N 1
ATOM 4774 C CA . LEU B 1 100 ? 13.966 -1.271 9.489 1.00 61.39 442 LEU B CA 1
ATOM 4775 C C . LEU B 1 100 ? 14.962 -1.373 8.349 1.00 63.42 442 LEU B C 1
ATOM 4776 O O . LEU B 1 100 ? 16.100 -1.806 8.553 1.00 59.11 442 LEU B O 1
ATOM 4792 N N . ILE B 1 101 ? 14.528 -0.987 7.152 1.00 60.35 443 ILE B N 1
ATOM 4793 C CA . ILE B 1 101 ? 15.345 -1.055 5.949 1.00 58.53 443 ILE B CA 1
ATOM 4794 C C . ILE B 1 101 ? 15.579 0.358 5.438 1.00 57.54 443 ILE B C 1
ATOM 4795 O O . ILE B 1 101 ? 14.679 1.201 5.484 1.00 65.67 443 ILE B O 1
ATOM 4811 N N . LEU B 1 102 ? 16.793 0.613 4.957 1.00 61.35 444 LEU B N 1
ATOM 4812 C CA . LEU B 1 102 ? 17.141 1.851 4.266 1.00 64.79 444 LEU B CA 1
ATOM 4813 C C . LEU B 1 102 ? 17.472 1.477 2.825 1.00 65.47 444 LEU B C 1
ATOM 4814 O O . LEU B 1 102 ? 18.541 0.922 2.554 1.00 58.66 444 LEU B O 1
ATOM 4830 N N . TYR B 1 103 ? 16.555 1.764 1.905 1.00 61.70 445 TYR B N 1
ATOM 4831 C CA . TYR B 1 103 ? 16.781 1.465 0.500 1.00 63.30 445 TYR B CA 1
ATOM 4832 C C . TYR B 1 103 ? 18.066 2.131 0.008 1.00 61.85 445 TYR B C 1
ATOM 4833 O O . TYR B 1 103 ? 18.694 2.936 0.700 1.00 62.92 445 TYR B O 1
ATOM 4851 N N . ASN B 1 104 ? 18.459 1.774 -1.216 1.00 60.52 446 ASN B N 1
ATOM 4852 C CA . ASN B 1 104 ? 19.721 2.246 -1.773 1.00 76.25 446 ASN B CA 1
ATOM 4853 C C . ASN B 1 104 ? 19.685 3.711 -2.185 1.00 80.34 446 ASN B C 1
ATOM 4854 O O . ASN B 1 104 ? 20.738 4.262 -2.523 1.00 69.53 446 ASN B O 1
ATOM 4865 N N . ASP B 1 105 ? 18.513 4.350 -2.179 1.00 83.15 447 ASP B N 1
ATOM 4866 C CA . ASP B 1 105 ? 18.457 5.779 -2.460 1.00 82.34 447 ASP B CA 1
ATOM 4867 C C . ASP B 1 105 ? 18.981 6.615 -1.300 1.00 79.64 447 ASP B C 1
ATOM 4868 O O . ASP B 1 105 ? 19.232 7.811 -1.482 1.00 82.32 447 ASP B O 1
ATOM 4877 N N . GLY B 1 106 ? 19.146 6.020 -0.121 1.00 83.35 448 GLY B N 1
ATOM 4878 C CA . GLY B 1 106 ? 19.705 6.713 1.018 1.00 77.30 448 GLY B CA 1
ATOM 4879 C C . GLY B 1 106 ? 18.715 7.471 1.870 1.00 76.08 448 GLY B C 1
ATOM 4880 O O . GLY B 1 106 ? 19.131 8.120 2.839 1.00 80.21 448 GLY B O 1
ATOM 4884 N N . ASP B 1 107 ? 17.425 7.412 1.548 1.00 80.89 449 ASP B N 1
ATOM 4885 C CA . ASP B 1 107 ? 16.431 8.169 2.297 1.00 81.37 449 ASP B CA 1
ATOM 4886 C C . ASP B 1 107 ? 15.165 7.353 2.531 1.00 76.13 449 ASP B C 1
ATOM 4887 O O . ASP B 1 107 ? 14.568 7.427 3.611 1.00 78.59 449 ASP B O 1
ATOM 4896 N N . SER B 1 108 ? 14.750 6.570 1.536 1.00 70.85 450 SER B N 1
ATOM 4897 C CA . SER B 1 108 ? 13.541 5.773 1.683 1.00 73.21 450 SER B CA 1
ATOM 4898 C C . SER B 1 108 ? 13.725 4.732 2.780 1.00 72.29 450 SER B C 1
ATOM 4899 O O . SER B 1 108 ? 14.821 4.207 2.996 1.00 71.65 450 SER B O 1
ATOM 4907 N N . LEU B 1 109 ? 12.630 4.427 3.473 1.00 66.41 451 LEU B N 1
ATOM 4908 C CA . LEU B 1 109 ? 12.662 3.516 4.605 1.00 68.55 451 LEU B CA 1
ATOM 4909 C C . LEU B 1 109 ? 11.461 2.583 4.556 1.00 79.37 451 LEU B C 1
ATOM 4910 O O . LEU B 1 109 ? 10.418 2.915 3.990 1.00 77.22 451 LEU B O 1
ATOM 4926 N N . GLN B 1 110 ? 11.627 1.408 5.159 1.00 73.64 452 GLN B N 1
ATOM 4927 C CA . GLN B 1 110 ? 10.554 0.441 5.345 1.00 71.21 452 GLN B CA 1
ATOM 4928 C C . GLN B 1 110 ? 10.697 -0.134 6.745 1.00 68.17 452 GLN B C 1
ATOM 4929 O O . GLN B 1 110 ? 11.785 -0.574 7.124 1.00 71.65 452 GLN B O 1
ATOM 4943 N N . TYR B 1 111 ? 9.612 -0.119 7.512 1.00 72.07 453 TYR B N 1
ATOM 4944 C CA . TYR B 1 111 ? 9.630 -0.518 8.914 1.00 69.10 453 TYR B CA 1
ATOM 4945 C C . TYR B 1 111 ? 8.622 -1.636 9.122 1.00 75.65 453 TYR B C 1
ATOM 4946 O O . TYR B 1 111 ? 7.422 -1.445 8.901 1.00 83.34 453 TYR B O 1
ATOM 4964 N N . ILE B 1 112 ? 9.111 -2.798 9.541 1.00 79.22 454 ILE B N 1
ATOM 4965 C CA . ILE B 1 112 ? 8.291 -3.988 9.721 1.00 75.36 454 ILE B CA 1
ATOM 4966 C C . ILE B 1 112 ? 8.193 -4.260 11.213 1.00 73.98 454 ILE B C 1
ATOM 4967 O O . ILE B 1 112 ? 9.203 -4.550 11.867 1.00 85.18 454 ILE B O 1
ATOM 4983 N N . GLU B 1 113 ? 6.982 -4.172 11.751 1.00 80.31 455 GLU B N 1
ATOM 4984 C CA . GLU B 1 113 ? 6.780 -4.330 13.181 1.00 79.88 455 GLU B CA 1
ATOM 4985 C C . GLU B 1 113 ? 6.781 -5.811 13.554 1.00 84.66 455 GLU B C 1
ATOM 4986 O O . GLU B 1 113 ? 6.951 -6.696 12.710 1.00 85.24 455 GLU B O 1
ATOM 4998 N N . ARG B 1 114 ? 6.600 -6.085 14.847 1.00 90.01 456 ARG B N 1
ATOM 4999 C CA . ARG B 1 114 ? 6.533 -7.473 15.294 1.00 91.49 456 ARG B CA 1
ATOM 5000 C C . ARG B 1 114 ? 5.402 -8.215 14.595 1.00 101.88 456 ARG B C 1
ATOM 5001 O O . ARG B 1 114 ? 5.553 -9.383 14.218 1.00 106.71 456 ARG B O 1
ATOM 5022 N N . ASP B 1 115 ? 4.258 -7.549 14.412 1.00 106.51 457 ASP B N 1
ATOM 5023 C CA . ASP B 1 115 ? 3.119 -8.177 13.752 1.00 102.69 457 ASP B CA 1
ATOM 5024 C C . ASP B 1 115 ? 3.391 -8.464 12.282 1.00 100.27 457 ASP B C 1
ATOM 5025 O O . ASP B 1 115 ? 2.743 -9.344 11.704 1.00 97.86 457 ASP B O 1
ATOM 5034 N N . GLY B 1 116 ? 4.326 -7.747 11.669 1.00 108.52 458 GLY B N 1
ATOM 5035 C CA . GLY B 1 116 ? 4.582 -7.864 10.252 1.00 100.19 458 GLY B CA 1
ATOM 5036 C C . GLY B 1 116 ? 4.004 -6.754 9.409 1.00 100.85 458 GLY B C 1
ATOM 5037 O O . GLY B 1 116 ? 4.011 -6.870 8.177 1.00 91.56 458 GLY B O 1
ATOM 5041 N N . THR B 1 117 ? 3.502 -5.690 10.030 1.00 96.61 459 THR B N 1
ATOM 5042 C CA . THR B 1 117 ? 2.842 -4.607 9.309 1.00 92.03 459 THR B CA 1
ATOM 5043 C C . THR B 1 117 ? 3.897 -3.750 8.618 1.00 85.39 459 THR B C 1
ATOM 5044 O O . THR B 1 117 ? 4.656 -3.034 9.279 1.00 93.03 459 THR B O 1
ATOM 5055 N N . GLU B 1 118 ? 3.937 -3.810 7.291 1.00 87.85 460 GLU B N 1
ATOM 5056 C CA . GLU B 1 118 ? 4.928 -3.069 6.521 1.00 97.87 460 GLU B CA 1
ATOM 5057 C C . GLU B 1 118 ? 4.485 -1.617 6.359 1.00 94.44 460 GLU B C 1
ATOM 5058 O O . GLU B 1 118 ? 3.459 -1.340 5.728 1.00 100.26 460 GLU B O 1
ATOM 5070 N N . SER B 1 119 ? 5.260 -0.695 6.927 1.00 84.76 461 SER B N 1
ATOM 5071 C CA . SER B 1 119 ? 5.012 0.737 6.818 1.00 81.81 461 SER B CA 1
ATOM 5072 C C . SER B 1 119 ? 6.216 1.399 6.160 1.00 82.69 461 SER B C 1
ATOM 5073 O O . SER B 1 119 ? 7.364 1.060 6.464 1.00 88.79 461 SER B O 1
ATOM 5081 N N . TYR B 1 120 ? 5.950 2.334 5.250 1.00 78.65 462 TYR B N 1
ATOM 5082 C CA . TYR B 1 120 ? 6.980 2.982 4.448 1.00 79.22 462 TYR B CA 1
ATOM 5083 C C . TYR B 1 120 ? 7.031 4.466 4.783 1.00 84.78 462 TYR B C 1
ATOM 5084 O O . TYR B 1 120 ? 5.995 5.101 5.005 1.00 95.26 462 TYR B O 1
ATOM 5102 N N . LEU B 1 121 ? 8.244 5.007 4.831 1.00 73.23 463 LEU B N 1
ATOM 5103 C CA . LEU B 1 121 ? 8.470 6.378 5.266 1.00 76.33 463 LEU B CA 1
ATOM 5104 C C . LEU B 1 121 ? 9.789 6.857 4.660 1.00 78.28 463 LEU B C 1
ATOM 5105 O O . LEU B 1 121 ? 10.283 6.272 3.689 1.00 84.26 463 LEU B O 1
ATOM 5121 N N . THR B 1 122 ? 10.359 7.919 5.228 1.00 81.38 464 THR B N 1
ATOM 5122 C CA . THR B 1 122 ? 11.627 8.446 4.740 1.00 87.38 464 THR B CA 1
ATOM 5123 C C . THR B 1 122 ? 12.444 8.975 5.911 1.00 88.31 464 THR B C 1
ATOM 5124 O O . THR B 1 122 ? 11.913 9.242 6.993 1.00 86.98 464 THR B O 1
ATOM 5135 N N . VAL B 1 123 ? 13.755 9.108 5.686 1.00 84.18 465 VAL B N 1
ATOM 5136 C CA . VAL B 1 123 ? 14.615 9.744 6.679 1.00 89.63 465 VAL B CA 1
ATOM 5137 C C . VAL B 1 123 ? 14.365 11.245 6.701 1.00 97.43 465 VAL B C 1
ATOM 5138 O O . VAL B 1 123 ? 14.507 11.893 7.746 1.00 100.85 465 VAL B O 1
ATOM 5151 N N . SER B 1 124 ? 14.002 11.825 5.554 1.00 106.63 466 SER B N 1
ATOM 5152 C CA . SER B 1 124 ? 13.694 13.249 5.509 1.00 102.99 466 SER B CA 1
ATOM 5153 C C . SER B 1 124 ? 12.440 13.576 6.310 1.00 108.36 466 SER B C 1
ATOM 5154 O O . SER B 1 124 ? 12.346 14.664 6.889 1.00 119.01 466 SER B O 1
ATOM 5162 N N . SER B 1 125 ? 11.482 12.648 6.372 1.00 104.53 467 SER B N 1
ATOM 5163 C CA . SER B 1 125 ? 10.267 12.883 7.144 1.00 99.77 467 SER B CA 1
ATOM 5164 C C . SER B 1 125 ? 10.556 13.123 8.621 1.00 106.93 467 SER B C 1
ATOM 5165 O O . SER B 1 125 ? 9.697 13.660 9.331 1.00 109.83 467 SER B O 1
ATOM 5173 N N . HIS B 1 126 ? 11.733 12.734 9.098 1.00 109.03 468 HIS B N 1
ATOM 5174 C CA . HIS B 1 126 ? 12.098 12.861 10.507 1.00 113.32 468 HIS B CA 1
ATOM 5175 C C . HIS B 1 126 ? 11.013 12.270 11.408 1.00 114.96 468 HIS B C 1
ATOM 5176 O O . HIS B 1 126 ? 10.417 12.990 12.224 1.00 111.55 468 HIS B O 1
ATOM 5190 N N . PRO B 1 127 ? 10.720 10.976 11.290 1.00 110.67 469 PRO B N 1
ATOM 5191 C CA . PRO B 1 127 ? 9.753 10.362 12.212 1.00 95.10 469 PRO B CA 1
ATOM 5192 C C . PRO B 1 127 ? 10.280 10.411 13.638 1.00 101.17 469 PRO B C 1
ATOM 5193 O O . PRO B 1 127 ? 11.479 10.261 13.881 1.00 94.47 469 PRO B O 1
ATOM 5204 N N . ASN B 1 128 ? 9.369 10.618 14.587 1.00 108.21 470 ASN B N 1
ATOM 5205 C CA . ASN B 1 128 ? 9.754 10.719 15.990 1.00 118.24 470 ASN B CA 1
ATOM 5206 C C . ASN B 1 128 ? 9.769 9.363 16.682 1.00 102.48 470 ASN B C 1
ATOM 5207 O O . ASN B 1 128 ? 10.673 9.085 17.478 1.00 104.59 470 ASN B O 1
ATOM 5218 N N . SER B 1 129 ? 8.781 8.512 16.401 1.00 94.51 471 SER B N 1
ATOM 5219 C CA . SER B 1 129 ? 8.736 7.202 17.037 1.00 100.71 471 SER B CA 1
ATOM 5220 C C . SER B 1 129 ? 9.891 6.308 16.607 1.00 99.58 471 SER B C 1
ATOM 5221 O O . SER B 1 129 ? 10.211 5.350 17.319 1.00 97.57 471 SER B O 1
ATOM 5229 N N . LEU B 1 130 ? 10.524 6.597 15.471 1.00 95.21 472 LEU B N 1
ATOM 5230 C CA . LEU B 1 130 ? 11.616 5.779 14.968 1.00 91.45 472 LEU B CA 1
ATOM 5231 C C . LEU B 1 130 ? 12.951 6.509 14.922 1.00 88.15 472 LEU B C 1
ATOM 5232 O O . LEU B 1 130 ? 13.954 5.904 14.528 1.00 80.07 472 LEU B O 1
ATOM 5248 N N . MET B 1 131 ? 12.991 7.787 15.292 1.00 85.18 473 MET B N 1
ATOM 5249 C CA . MET B 1 131 ? 14.211 8.584 15.244 1.00 89.96 473 MET B CA 1
ATOM 5250 C C . MET B 1 131 ? 15.410 7.822 15.797 1.00 81.66 473 MET B C 1
ATOM 5251 O O . MET B 1 131 ? 16.490 7.847 15.199 1.00 60.79 473 MET B O 1
ATOM 5265 N N . LYS B 1 132 ? 15.230 7.114 16.912 1.00 79.20 474 LYS B N 1
ATOM 5266 C CA . LYS B 1 132 ? 16.353 6.398 17.509 1.00 74.52 474 LYS B CA 1
ATOM 5267 C C . LYS B 1 132 ? 16.792 5.229 16.632 1.00 74.54 474 LYS B C 1
ATOM 5268 O O . LYS B 1 132 ? 17.990 5.034 16.392 1.00 58.74 474 LYS B O 1
ATOM 5287 N N . LYS B 1 133 ? 15.837 4.424 16.160 1.00 66.79 475 LYS B N 1
ATOM 5288 C CA . LYS B 1 133 ? 16.191 3.264 15.348 1.00 65.61 475 LYS B CA 1
ATOM 5289 C C . LYS B 1 133 ? 16.845 3.679 14.038 1.00 72.71 475 LYS B C 1
ATOM 5290 O O . LYS B 1 133 ? 17.705 2.959 13.517 1.00 58.85 475 LYS B O 1
ATOM 5309 N N . ILE B 1 134 ? 16.450 4.828 13.488 1.00 65.71 476 ILE B N 1
ATOM 5310 C CA . ILE B 1 134 ? 17.106 5.340 12.292 1.00 67.61 476 ILE B CA 1
ATOM 5311 C C . ILE B 1 134 ? 18.564 5.662 12.590 1.00 72.64 476 ILE B C 1
ATOM 5312 O O . ILE B 1 134 ? 19.463 5.330 11.807 1.00 63.12 476 ILE B O 1
ATOM 5328 N N . THR B 1 135 ? 18.822 6.301 13.734 1.00 65.26 477 THR B N 1
ATOM 5329 C CA . THR B 1 135 ? 20.190 6.665 14.085 1.00 69.50 477 THR B CA 1
ATOM 5330 C C . THR B 1 135 ? 21.074 5.430 14.198 1.00 61.44 477 THR B C 1
ATOM 5331 O O . THR B 1 135 ? 22.226 5.433 13.747 1.00 60.60 477 THR B O 1
ATOM 5342 N N . LEU B 1 136 ? 20.555 4.369 14.815 1.00 62.31 478 LEU B N 1
ATOM 5343 C CA . LEU B 1 136 ? 21.334 3.146 14.963 1.00 59.96 478 LEU B CA 1
ATOM 5344 C C . LEU B 1 136 ? 21.557 2.472 13.616 1.00 52.92 478 LEU B C 1
ATOM 5345 O O . LEU B 1 136 ? 22.648 1.954 13.349 1.00 52.50 478 LEU B O 1
ATOM 5361 N N . LEU B 1 137 ? 20.540 2.473 12.751 1.00 50.92 479 LEU B N 1
ATOM 5362 C CA . LEU B 1 137 ? 20.713 1.904 11.418 1.00 63.04 479 LEU B CA 1
ATOM 5363 C C . LEU B 1 137 ? 21.794 2.648 10.647 1.00 74.36 479 LEU B C 1
ATOM 5364 O O . LEU B 1 137 ? 22.628 2.027 9.978 1.00 66.55 479 LEU B O 1
ATOM 5380 N N . LYS B 1 138 ? 21.792 3.981 10.726 1.00 68.46 480 LYS B N 1
ATOM 5381 C CA . LYS B 1 138 ? 22.845 4.756 10.080 1.00 69.68 480 LYS B CA 1
ATOM 5382 C C . LYS B 1 138 ? 24.213 4.403 10.651 1.00 62.01 480 LYS B C 1
ATOM 5383 O O . LYS B 1 138 ? 25.212 4.389 9.922 1.00 71.05 480 LYS B O 1
ATOM 5402 N N . TYR B 1 139 ? 24.284 4.120 11.956 1.00 58.28 481 TYR B N 1
ATOM 5403 C CA . TYR B 1 139 ? 25.564 3.731 12.542 1.00 61.38 481 TYR B CA 1
ATOM 5404 C C . TYR B 1 139 ? 25.996 2.355 12.042 1.00 53.91 481 TYR B C 1
ATOM 5405 O O . TYR B 1 139 ? 27.174 2.143 11.730 1.00 49.53 481 TYR B O 1
ATOM 5423 N N . PHE B 1 140 ? 25.061 1.404 11.964 1.00 52.46 482 PHE B N 1
ATOM 5424 C CA . PHE B 1 140 ? 25.375 0.123 11.335 1.00 61.40 482 PHE B CA 1
ATOM 5425 C C . PHE B 1 140 ? 25.906 0.336 9.920 1.00 51.52 482 PHE B C 1
ATOM 5426 O O . PHE B 1 140 ? 26.967 -0.185 9.552 1.00 53.38 482 PHE B O 1
ATOM 5443 N N . ARG B 1 141 ? 25.178 1.116 9.118 1.00 53.87 483 ARG B N 1
ATOM 5444 C CA . ARG B 1 141 ? 25.602 1.404 7.750 1.00 66.83 483 ARG B CA 1
ATOM 5445 C C . ARG B 1 141 ? 27.032 1.923 7.711 1.00 66.91 483 ARG B C 1
ATOM 5446 O O . ARG B 1 141 ? 27.840 1.491 6.880 1.00 60.03 483 ARG B O 1
ATOM 5467 N N . ASN B 1 142 ? 27.357 2.866 8.597 1.00 64.42 484 ASN B N 1
ATOM 5468 C CA . ASN B 1 142 ? 28.668 3.501 8.552 1.00 66.67 484 ASN B CA 1
ATOM 5469 C C . ASN B 1 142 ? 29.771 2.495 8.840 1.00 56.38 484 ASN B C 1
ATOM 5470 O O . ASN B 1 142 ? 30.758 2.415 8.100 1.00 61.58 484 ASN B O 1
ATOM 5481 N N . TYR B 1 143 ? 29.620 1.711 9.913 1.00 56.76 485 TYR B N 1
ATOM 5482 C CA . TYR B 1 143 ? 30.659 0.748 10.266 1.00 58.49 485 TYR B CA 1
ATOM 5483 C C . TYR B 1 143 ? 30.899 -0.234 9.125 1.00 58.82 485 TYR B C 1
ATOM 5484 O O . TYR B 1 143 ? 32.046 -0.500 8.747 1.00 55.92 485 TYR B O 1
ATOM 5502 N N . MET B 1 144 ? 29.823 -0.795 8.570 1.00 59.68 486 MET B N 1
ATOM 5503 C CA . MET B 1 144 ? 29.977 -1.784 7.507 1.00 57.37 486 MET B CA 1
ATOM 5504 C C . MET B 1 144 ? 30.712 -1.183 6.313 1.00 48.85 486 MET B C 1
ATOM 5505 O O . MET B 1 144 ? 31.649 -1.786 5.772 1.00 56.54 486 MET B O 1
ATOM 5519 N N . SER B 1 145 ? 30.323 0.027 5.908 1.00 66.03 487 SER B N 1
ATOM 5520 C CA . SER B 1 145 ? 30.919 0.639 4.723 1.00 72.58 487 SER B CA 1
ATOM 5521 C C . SER B 1 145 ? 32.404 0.939 4.901 1.00 69.68 487 SER B C 1
ATOM 5522 O O . SER B 1 145 ? 33.150 0.958 3.914 1.00 65.43 487 SER B O 1
ATOM 5530 N N . GLU B 1 146 ? 32.851 1.195 6.132 1.00 68.30 488 GLU B N 1
ATOM 5531 C CA . GLU B 1 146 ? 34.228 1.604 6.371 1.00 72.93 488 GLU B CA 1
ATOM 5532 C C . GLU B 1 146 ? 35.115 0.479 6.883 1.00 74.20 488 GLU B C 1
ATOM 5533 O O . GLU B 1 146 ? 36.342 0.636 6.885 1.00 84.79 488 GLU B O 1
ATOM 5545 N N . HIS B 1 147 ? 34.538 -0.647 7.307 1.00 67.69 489 HIS B N 1
ATOM 5546 C CA . HIS B 1 147 ? 35.321 -1.718 7.913 1.00 72.12 489 HIS B CA 1
ATOM 5547 C C . HIS B 1 147 ? 35.129 -3.096 7.288 1.00 65.51 489 HIS B C 1
ATOM 5548 O O . HIS B 1 147 ? 35.961 -3.974 7.547 1.00 67.47 489 HIS B O 1
ATOM 5562 N N . LEU B 1 148 ? 34.097 -3.323 6.473 1.00 62.20 490 LEU B N 1
ATOM 5563 C CA . LEU B 1 148 ? 33.753 -4.674 6.046 1.00 63.76 490 LEU B CA 1
ATOM 5564 C C . LEU B 1 148 ? 33.693 -4.803 4.530 1.00 55.98 490 LEU B C 1
ATOM 5565 O O . LEU B 1 148 ? 33.302 -3.872 3.815 1.00 51.70 490 LEU B O 1
ATOM 5581 N N . LEU B 1 149 ? 34.067 -5.987 4.052 1.00 67.00 491 LEU B N 1
ATOM 5582 C CA . LEU B 1 149 ? 34.085 -6.261 2.624 1.00 55.99 491 LEU B CA 1
ATOM 5583 C C . LEU B 1 149 ? 32.703 -6.663 2.120 1.00 49.67 491 LEU B C 1
ATOM 5584 O O . LEU B 1 149 ? 31.906 -7.271 2.838 1.00 55.23 491 LEU B O 1
ATOM 5600 N N . LYS B 1 150 ? 32.430 -6.319 0.864 1.00 54.91 492 LYS B N 1
ATOM 5601 C CA . LYS B 1 150 ? 31.156 -6.635 0.224 1.00 56.34 492 LYS B CA 1
ATOM 5602 C C . LYS B 1 150 ? 31.260 -8.014 -0.421 1.00 57.03 492 LYS B C 1
ATOM 5603 O O . LYS B 1 150 ? 31.920 -8.177 -1.453 1.00 56.77 492 LYS B O 1
ATOM 5622 N N . ALA B 1 151 ? 30.624 -9.008 0.195 1.00 46.70 493 ALA B N 1
ATOM 5623 C CA . ALA B 1 151 ? 30.615 -10.350 -0.370 1.00 56.77 493 ALA B CA 1
ATOM 5624 C C . ALA B 1 151 ? 29.838 -10.355 -1.680 1.00 47.72 493 ALA B C 1
ATOM 5625 O O . ALA B 1 151 ? 28.796 -9.707 -1.806 1.00 45.63 493 ALA B O 1
ATOM 5632 N N . GLY B 1 152 ? 30.353 -11.089 -2.659 1.00 54.39 494 GLY B N 1
ATOM 5633 C CA . GLY B 1 152 ? 29.736 -11.100 -3.971 1.00 65.77 494 GLY B CA 1
ATOM 5634 C C . G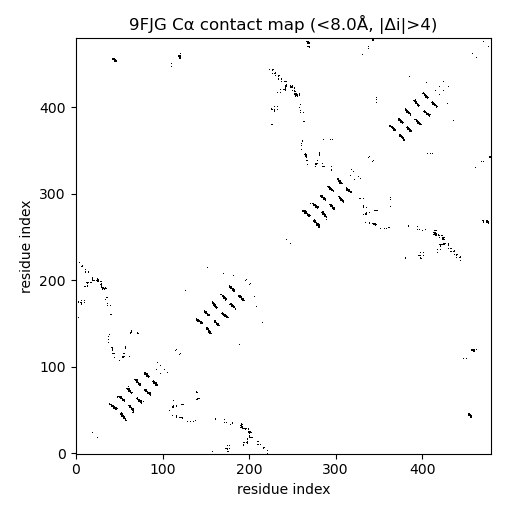LY B 1 152 ? 29.912 -9.819 -4.752 1.00 64.06 494 GLY B C 1
ATOM 5635 O O . GLY B 1 152 ? 29.050 -9.476 -5.569 1.00 64.28 494 GLY B O 1
ATOM 5639 N N . ALA B 1 153 ? 31.010 -9.096 -4.523 1.00 55.90 495 ALA B N 1
ATOM 5640 C CA . ALA B 1 153 ? 31.232 -7.849 -5.247 1.00 73.00 495 ALA B CA 1
ATOM 5641 C C . ALA B 1 153 ? 31.367 -8.089 -6.745 1.00 69.43 495 ALA B C 1
ATOM 5642 O O . ALA B 1 153 ? 30.959 -7.241 -7.549 1.00 69.83 495 ALA B O 1
ATOM 5649 N N . ASN B 1 154 ? 31.938 -9.234 -7.139 1.00 77.44 496 ASN B N 1
ATOM 5650 C CA . ASN B 1 154 ? 32.143 -9.559 -8.543 1.00 84.35 496 ASN B CA 1
ATOM 5651 C C . ASN B 1 154 ? 30.841 -9.890 -9.287 1.00 87.79 496 ASN B C 1
ATOM 5652 O O . ASN B 1 154 ? 30.931 -10.377 -10.423 1.00 86.15 496 ASN B O 1
ATOM 5663 N N . ILE B 1 155 ? 29.650 -9.666 -8.741 1.00 89.15 497 ILE B N 1
ATOM 5664 C CA . ILE B 1 155 ? 28.406 -10.025 -9.409 1.00 83.81 497 ILE B CA 1
ATOM 5665 C C . ILE B 1 155 ? 27.854 -8.756 -10.040 1.00 96.29 497 ILE B C 1
ATOM 5666 O O . ILE B 1 155 ? 27.431 -7.836 -9.335 1.00 105.71 497 ILE B O 1
ATOM 5682 N N . THR B 1 156 ? 27.839 -8.710 -11.364 1.00 103.91 498 THR B N 1
ATOM 5683 C CA . THR B 1 156 ? 27.229 -7.597 -12.075 1.00 111.49 498 THR B CA 1
ATOM 5684 C C . THR B 1 156 ? 25.726 -7.827 -12.177 1.00 110.72 498 THR B C 1
ATOM 5685 O O . THR B 1 156 ? 25.302 -8.816 -12.788 1.00 108.34 498 THR B O 1
ATOM 5696 N N . PRO B 1 157 ? 24.896 -6.967 -11.589 1.00 114.67 499 PRO B N 1
ATOM 5697 C CA . PRO B 1 157 ? 23.447 -7.203 -11.628 1.00 118.62 499 PRO B CA 1
ATOM 5698 C C . PRO B 1 157 ? 22.890 -7.065 -13.037 1.00 121.15 499 PRO B C 1
ATOM 5699 O O . PRO B 1 157 ? 23.478 -6.434 -13.917 1.00 117.88 499 PRO B O 1
ATOM 5710 N N . ARG B 1 158 ? 21.725 -7.672 -13.236 1.00 128.88 500 ARG B N 1
ATOM 5711 C CA . ARG B 1 158 ? 21.045 -7.672 -14.522 1.00 135.17 500 ARG B CA 1
ATOM 5712 C C . ARG B 1 158 ? 19.978 -6.581 -14.562 1.00 134.87 500 ARG B C 1
ATOM 5713 O O . ARG B 1 158 ? 19.680 -5.926 -13.560 1.00 138.08 500 ARG B O 1
ATOM 5734 N N . GLU B 1 159 ? 19.399 -6.391 -15.745 1.00 130.44 501 GLU B N 1
ATOM 5735 C CA . GLU B 1 159 ? 18.294 -5.458 -15.906 1.00 128.23 501 GLU B CA 1
ATOM 5736 C C . GLU B 1 159 ? 17.006 -6.068 -15.368 1.00 124.06 501 GLU B C 1
ATOM 5737 O O . GLU B 1 159 ? 16.782 -7.279 -15.450 1.00 122.87 501 GLU B O 1
ATOM 5749 N N . GLY B 1 1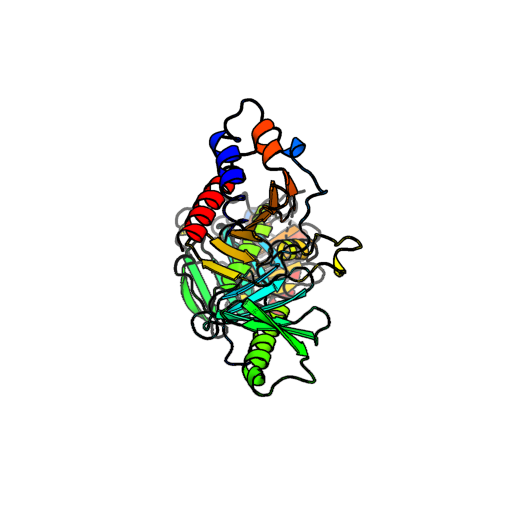60 ? 16.150 -5.208 -14.817 1.00 122.60 502 GLY B N 1
ATOM 5750 C CA . GLY B 1 160 ? 14.968 -5.650 -14.115 1.00 120.80 502 GLY B CA 1
ATOM 5751 C C . GLY B 1 160 ? 15.207 -6.055 -12.680 1.00 120.94 502 GLY B C 1
ATOM 5752 O O . GLY B 1 160 ? 14.243 -6.168 -11.912 1.00 115.32 502 GLY B O 1
ATOM 5756 N N . ASP B 1 161 ? 16.464 -6.284 -12.296 1.00 126.28 503 ASP B N 1
ATOM 5757 C CA . ASP B 1 161 ? 16.778 -6.576 -10.904 1.00 119.77 503 ASP B CA 1
ATOM 5758 C C . ASP B 1 161 ? 16.425 -5.397 -10.006 1.00 117.98 503 ASP B C 1
ATOM 5759 O O . ASP B 1 161 ? 15.913 -5.584 -8.896 1.00 118.23 503 ASP B O 1
ATOM 5768 N N . GLU B 1 162 ? 16.673 -4.172 -10.477 1.00 121.06 504 GLU B N 1
ATOM 5769 C CA . GLU B 1 162 ? 16.400 -2.979 -9.684 1.00 123.26 504 GLU B CA 1
ATOM 5770 C C . GLU B 1 162 ? 14.919 -2.801 -9.377 1.00 117.84 504 GLU B C 1
ATOM 5771 O O . GLU B 1 162 ? 14.574 -1.962 -8.538 1.00 104.67 504 GLU B O 1
ATOM 5783 N N . LEU B 1 163 ? 14.042 -3.557 -10.032 1.00 115.31 505 LEU B N 1
ATOM 5784 C CA . LEU B 1 163 ? 12.608 -3.481 -9.796 1.00 110.12 505 LEU B CA 1
ATOM 5785 C C . LEU B 1 163 ? 12.121 -4.534 -8.810 1.00 114.80 505 LEU B C 1
ATOM 5786 O O . LEU B 1 163 ? 10.936 -4.541 -8.463 1.00 102.70 505 LEU B O 1
ATOM 5802 N N . ALA B 1 164 ? 13.005 -5.416 -8.351 1.00 117.26 506 ALA B N 1
ATOM 5803 C CA . ALA B 1 164 ? 12.598 -6.506 -7.477 1.00 96.37 506 ALA B CA 1
ATOM 5804 C C . ALA B 1 164 ? 12.284 -5.992 -6.077 1.00 94.77 506 ALA B C 1
ATOM 5805 O O . ALA B 1 164 ? 12.925 -5.062 -5.579 1.00 91.76 506 ALA B O 1
ATOM 5812 N N . ARG B 1 165 ? 11.283 -6.604 -5.446 1.00 88.26 507 ARG B N 1
ATOM 5813 C CA . ARG B 1 165 ? 10.936 -6.256 -4.075 1.00 85.54 507 ARG B CA 1
ATOM 5814 C C . ARG B 1 165 ? 12.103 -6.572 -3.148 1.00 85.54 507 ARG B C 1
ATOM 5815 O O . ARG B 1 165 ? 12.642 -7.681 -3.164 1.00 78.11 507 ARG B O 1
ATOM 5836 N N . LEU B 1 166 ? 12.470 -5.609 -2.317 1.00 91.88 508 LEU B N 1
ATOM 5837 C CA . LEU B 1 166 ? 13.557 -5.801 -1.363 1.00 76.01 508 LEU B CA 1
ATOM 5838 C C . LEU B 1 166 ? 13.085 -6.719 -0.240 1.00 70.50 508 LEU B C 1
ATOM 5839 O O . LEU B 1 166 ? 12.047 -6.442 0.376 1.00 69.09 508 LEU B O 1
ATOM 5855 N N . PRO B 1 167 ? 13.776 -7.822 0.034 1.00 57.36 509 PRO B N 1
ATOM 5856 C CA . PRO B 1 167 ? 13.431 -8.647 1.197 1.00 64.68 509 PRO B CA 1
ATOM 5857 C C . PRO B 1 167 ? 14.026 -8.076 2.479 1.00 53.66 509 PRO B C 1
ATOM 5858 O O . PRO B 1 167 ? 14.829 -7.143 2.468 1.00 59.18 509 PRO B O 1
ATOM 5869 N N . TYR B 1 168 ? 13.616 -8.664 3.598 1.00 49.24 510 TYR B N 1
ATOM 5870 C CA . TYR B 1 168 ? 14.176 -8.328 4.899 1.00 59.54 510 TYR B CA 1
ATOM 5871 C C . TYR B 1 168 ? 14.576 -9.608 5.620 1.00 58.31 510 TYR B C 1
ATOM 5872 O O . TYR B 1 168 ? 14.242 -10.719 5.199 1.00 49.65 510 TYR B O 1
ATOM 5890 N N . LEU B 1 169 ? 15.294 -9.446 6.728 1.00 46.36 511 LEU B N 1
ATOM 5891 C CA . LEU B 1 169 ? 15.803 -10.587 7.483 1.00 48.61 511 LEU B CA 1
ATOM 5892 C C . LEU B 1 169 ? 14.714 -11.087 8.422 1.00 53.59 511 LEU B C 1
ATOM 5893 O O . LEU B 1 169 ? 14.408 -10.445 9.433 1.00 54.26 511 LEU B O 1
ATOM 5909 N N . ARG B 1 170 ? 14.125 -12.235 8.082 1.00 51.91 512 ARG B N 1
ATOM 5910 C CA . ARG B 1 170 ? 13.098 -12.832 8.927 1.00 53.04 512 ARG B CA 1
ATOM 5911 C C . ARG B 1 170 ? 13.687 -13.316 10.244 1.00 57.69 512 ARG B C 1
ATOM 5912 O O . ARG B 1 170 ? 13.179 -12.987 11.322 1.00 60.27 512 ARG B O 1
ATOM 5933 N N . THR B 1 171 ? 14.756 -14.104 10.182 1.00 54.64 513 THR B N 1
ATOM 5934 C CA . THR B 1 171 ? 15.410 -14.569 11.397 1.00 50.89 513 THR B CA 1
ATOM 5935 C C . THR B 1 171 ? 16.846 -14.949 11.066 1.00 47.47 513 THR B C 1
ATOM 5936 O O . THR B 1 171 ? 17.249 -14.999 9.901 1.00 53.12 513 THR B O 1
ATOM 5947 N N . TRP B 1 172 ? 17.619 -15.203 12.117 1.00 41.73 514 TRP B N 1
ATOM 5948 C CA . TRP B 1 172 ? 19.014 -15.584 11.968 1.00 41.64 514 TRP B CA 1
ATOM 5949 C C . TRP B 1 172 ? 19.466 -16.242 13.261 1.00 47.98 514 TRP B C 1
ATOM 5950 O O . TRP B 1 172 ? 18.860 -16.059 14.320 1.00 43.85 514 TRP B O 1
ATOM 5971 N N . PHE B 1 173 ? 20.528 -17.031 13.153 1.00 42.68 515 PHE B N 1
ATOM 5972 C CA . PHE B 1 173 ? 21.198 -17.580 14.322 1.00 40.57 515 PHE B CA 1
ATOM 5973 C C . PHE B 1 173 ? 22.627 -17.907 13.925 1.00 45.62 515 PHE B C 1
ATOM 5974 O O . PHE B 1 173 ? 22.982 -17.918 12.741 1.00 42.74 515 PHE B O 1
ATOM 5991 N N . ARG B 1 174 ? 23.439 -18.187 14.934 1.00 32.89 516 ARG B N 1
ATOM 5992 C CA . ARG B 1 174 ? 24.866 -18.409 14.782 1.00 43.96 516 ARG B CA 1
ATOM 5993 C C . ARG B 1 174 ? 25.225 -19.712 15.472 1.00 48.66 516 ARG B C 1
ATOM 5994 O O . ARG B 1 174 ? 24.814 -19.947 16.610 1.00 43.31 516 ARG B O 1
ATOM 6015 N N . THR B 1 175 ? 25.958 -20.568 14.779 1.00 41.42 517 THR B N 1
ATOM 6016 C CA . THR B 1 175 ? 26.610 -21.703 15.408 1.00 37.12 517 THR B CA 1
ATOM 6017 C C . THR B 1 175 ? 28.072 -21.339 15.651 1.00 31.93 517 THR B C 1
ATOM 6018 O O . THR B 1 175 ? 28.536 -20.246 15.317 1.00 43.16 517 THR B O 1
ATOM 6029 N N . ARG B 1 176 ? 28.828 -22.286 16.204 1.00 33.10 518 ARG B N 1
ATOM 6030 C CA . ARG B 1 176 ? 30.265 -22.064 16.315 1.00 43.57 518 ARG B CA 1
ATOM 6031 C C . ARG B 1 176 ? 30.950 -21.959 14.956 1.00 46.75 518 ARG B C 1
ATOM 6032 O O . ARG B 1 176 ? 32.066 -21.434 14.869 1.00 40.75 518 ARG B O 1
ATOM 6053 N N . SER B 1 177 ? 30.323 -22.447 13.885 1.00 41.92 519 SER B N 1
ATOM 6054 C CA . SER B 1 177 ? 31.000 -22.510 12.600 1.00 40.93 519 SER B CA 1
ATOM 6055 C C . SER B 1 177 ? 30.398 -21.628 11.518 1.00 41.98 519 SER B C 1
ATOM 6056 O O . SER B 1 177 ? 31.065 -21.384 10.508 1.00 40.09 519 SER B O 1
ATOM 6064 N N . ALA B 1 178 ? 29.190 -21.114 11.703 1.00 40.99 520 ALA B N 1
ATOM 6065 C CA . ALA B 1 178 ? 28.562 -20.390 10.612 1.00 41.59 520 ALA B CA 1
ATOM 6066 C C . ALA B 1 178 ? 27.453 -19.507 11.150 1.00 39.74 520 ALA B C 1
ATOM 6067 O O . ALA B 1 178 ? 26.973 -19.684 12.271 1.00 40.53 520 ALA B O 1
ATOM 6074 N N . ILE B 1 179 ? 27.051 -18.551 10.322 1.00 36.75 521 ILE B N 1
ATOM 6075 C CA . ILE B 1 179 ? 25.884 -17.727 10.582 1.00 38.47 521 ILE B CA 1
ATOM 6076 C C . ILE B 1 179 ? 24.825 -18.075 9.542 1.00 34.10 521 ILE B C 1
ATOM 6077 O O . ILE B 1 179 ? 25.118 -18.199 8.344 1.00 42.94 521 ILE B O 1
ATOM 6093 N N . ILE B 1 180 ? 23.595 -18.247 10.008 1.00 37.17 522 ILE B N 1
ATOM 6094 C CA . ILE B 1 180 ? 22.472 -18.642 9.170 1.00 37.36 522 ILE B CA 1
ATOM 6095 C C . ILE B 1 180 ? 21.530 -17.453 9.061 1.00 41.84 522 ILE B C 1
ATOM 6096 O O . ILE B 1 180 ? 21.064 -16.927 10.079 1.00 40.14 522 ILE B O 1
ATOM 6112 N N . LEU B 1 181 ? 21.242 -17.038 7.831 1.00 39.99 523 LEU B N 1
ATOM 6113 C CA . LEU B 1 181 ? 20.432 -15.856 7.558 1.00 40.30 523 LEU B CA 1
ATOM 6114 C C . LEU B 1 181 ? 19.238 -16.269 6.711 1.00 53.21 523 LEU B C 1
ATOM 6115 O O . LEU B 1 181 ? 19.409 -16.758 5.589 1.00 42.77 523 LEU B O 1
ATOM 6131 N N . HIS B 1 182 ? 18.037 -16.056 7.236 1.00 42.46 524 HIS B N 1
ATOM 6132 C CA . HIS B 1 182 ? 16.796 -16.413 6.555 1.00 48.56 524 HIS B CA 1
ATOM 6133 C C . HIS B 1 182 ? 16.102 -15.134 6.101 1.00 45.13 524 HIS B C 1
ATOM 6134 O O . HIS B 1 182 ? 15.583 -14.370 6.927 1.00 47.78 524 HIS B O 1
ATOM 6148 N N . LEU B 1 183 ? 16.078 -14.915 4.790 1.00 48.08 525 LEU B N 1
ATOM 6149 C CA . LEU B 1 183 ? 15.443 -13.729 4.239 1.00 48.19 525 LEU B CA 1
ATOM 6150 C C . LEU B 1 183 ? 13.960 -13.972 3.972 1.00 55.41 525 LEU B C 1
ATOM 6151 O O . LEU B 1 183 ? 13.502 -15.103 3.804 1.00 47.31 525 LEU B O 1
ATOM 6167 N N . SER B 1 184 ? 13.210 -12.872 3.907 1.00 52.16 526 SER B N 1
ATOM 6168 C CA . SER B 1 184 ? 11.760 -12.951 3.773 1.00 55.85 526 SER B CA 1
ATOM 6169 C C . SER B 1 184 ? 11.311 -13.483 2.417 1.00 53.17 526 SER B C 1
ATOM 6170 O O . SER B 1 184 ? 10.168 -13.938 2.296 1.00 57.90 526 SER B O 1
ATOM 6178 N N . ASN B 1 185 ? 12.168 -13.447 1.402 1.00 53.56 527 ASN B N 1
ATOM 6179 C CA . ASN B 1 185 ? 11.813 -14.021 0.110 1.00 48.70 527 ASN B CA 1
ATOM 6180 C C . ASN B 1 185 ? 11.990 -15.536 0.065 1.00 58.23 527 ASN B C 1
ATOM 6181 O O . ASN B 1 185 ? 11.837 -16.134 -1.008 1.00 55.69 527 ASN B O 1
ATOM 6192 N N . GLY B 1 186 ? 12.311 -16.167 1.194 1.00 55.00 528 GLY B N 1
ATOM 6193 C CA . GLY B 1 186 ? 12.542 -17.592 1.243 1.00 59.16 528 GLY B CA 1
ATOM 6194 C C . GLY B 1 186 ? 13.989 -18.018 1.124 1.00 51.86 528 GLY B C 1
ATOM 6195 O O . GLY B 1 186 ? 14.298 -19.180 1.415 1.00 51.04 528 GLY B O 1
ATOM 6199 N N . SER B 1 187 ? 14.886 -17.119 0.729 1.00 41.38 529 SER B N 1
ATOM 6200 C CA . SER B 1 187 ? 16.291 -17.478 0.619 1.00 44.41 529 SER B CA 1
ATOM 6201 C C . SER B 1 187 ? 16.879 -17.749 1.998 1.00 52.36 529 SER B C 1
ATOM 6202 O O . SER B 1 187 ? 16.535 -17.089 2.982 1.00 51.05 529 SER B O 1
ATOM 6210 N N . VAL B 1 188 ? 17.753 -18.748 2.068 1.00 35.86 530 VAL B N 1
ATOM 6211 C CA . VAL B 1 188 ? 18.543 -19.034 3.258 1.00 37.90 530 VAL B CA 1
ATOM 6212 C C . VAL B 1 188 ? 20.012 -18.951 2.866 1.00 41.25 530 VAL B C 1
ATOM 6213 O O . VAL B 1 188 ? 20.440 -19.586 1.896 1.00 43.19 530 VAL B O 1
ATOM 6226 N N . GLN B 1 189 ? 20.774 -18.152 3.599 1.00 37.52 531 GLN B N 1
ATOM 6227 C CA . GLN B 1 189 ? 22.186 -17.948 3.327 1.00 38.91 531 GLN B CA 1
ATOM 6228 C C . GLN B 1 189 ? 22.976 -18.439 4.532 1.00 38.18 531 GLN B C 1
ATOM 6229 O O . GLN B 1 189 ? 22.601 -18.181 5.682 1.00 44.02 531 GLN B O 1
ATOM 6243 N N . ILE B 1 190 ? 24.058 -19.163 4.266 1.00 36.45 532 ILE B N 1
ATOM 6244 C CA . ILE B 1 190 ? 24.914 -19.713 5.307 1.00 39.97 532 ILE B CA 1
ATOM 6245 C C . ILE B 1 190 ? 26.341 -19.291 5.005 1.00 40.25 532 ILE B C 1
ATOM 6246 O O . ILE B 1 190 ? 26.890 -19.657 3.959 1.00 38.36 532 ILE B O 1
ATOM 6262 N N . ASN B 1 191 ? 26.928 -18.498 5.901 1.00 36.10 533 ASN B N 1
ATOM 6263 C CA . ASN B 1 191 ? 28.310 -18.041 5.783 1.00 39.49 533 ASN B CA 1
ATOM 6264 C C . ASN B 1 191 ? 29.151 -18.832 6.770 1.00 39.41 533 ASN B C 1
ATOM 6265 O O . ASN B 1 191 ? 28.882 -18.800 7.974 1.00 40.25 533 ASN B O 1
ATOM 6276 N N . PHE B 1 192 ? 30.191 -19.491 6.281 1.00 36.72 534 PHE B N 1
ATOM 6277 C CA . PHE B 1 192 ? 31.083 -20.259 7.135 1.00 39.87 534 PHE B CA 1
ATOM 6278 C C . PHE B 1 192 ? 32.258 -19.392 7.561 1.00 37.59 534 PHE B C 1
ATOM 6279 O O . PHE B 1 192 ? 32.952 -18.809 6.718 1.00 40.03 534 PHE B O 1
ATOM 6296 N N . PHE B 1 193 ? 32.459 -19.306 8.879 1.00 40.96 535 PHE B N 1
ATOM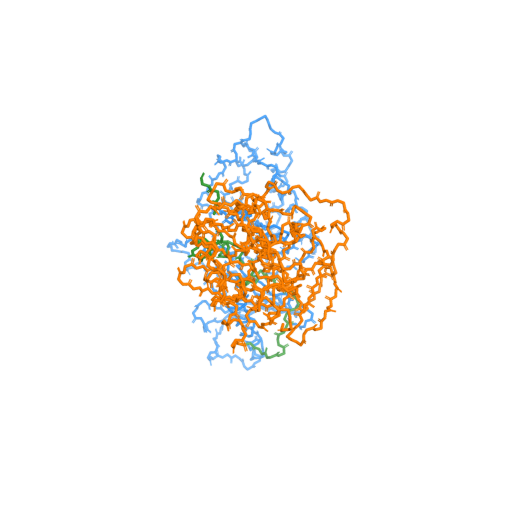 6297 C CA . PHE B 1 193 ? 33.368 -18.312 9.446 1.00 45.45 535 PHE B CA 1
ATOM 6298 C C . PHE B 1 193 ? 34.809 -18.547 9.004 1.00 41.70 535 PHE B C 1
ATOM 6299 O O . PHE B 1 193 ? 35.491 -17.619 8.553 1.00 37.65 535 PHE B O 1
ATOM 6316 N N . GLN B 1 194 ? 35.308 -19.774 9.176 1.00 40.64 536 GLN B N 1
ATOM 6317 C CA . GLN B 1 194 ? 36.753 -19.989 9.106 1.00 41.70 536 GLN B CA 1
ATOM 6318 C C . GLN B 1 194 ? 37.284 -19.788 7.689 1.00 50.31 536 GLN B C 1
ATOM 6319 O O . GLN B 1 194 ? 38.280 -19.085 7.491 1.00 46.62 536 GLN B O 1
ATOM 6333 N N . ASP B 1 195 ? 36.643 -20.394 6.684 1.00 43.12 537 ASP B N 1
ATOM 6334 C CA . ASP B 1 195 ? 37.179 -20.359 5.326 1.00 37.51 537 ASP B CA 1
ATOM 6335 C C . ASP B 1 195 ? 36.427 -19.420 4.392 1.00 42.57 537 ASP B C 1
ATOM 6336 O O . ASP B 1 195 ? 36.762 -19.355 3.203 1.00 44.23 537 ASP B O 1
ATOM 6345 N N . HIS B 1 196 ? 35.427 -18.695 4.894 1.00 41.20 538 HIS B N 1
ATOM 6346 C CA . HIS B 1 196 ? 34.706 -17.658 4.159 1.00 39.19 538 HIS B CA 1
ATOM 6347 C C . HIS B 1 196 ? 33.885 -18.197 2.992 1.00 40.49 538 HIS B C 1
ATOM 6348 O O . HIS B 1 196 ? 33.479 -17.428 2.118 1.00 37.18 538 HIS B O 1
ATOM 6362 N N . THR B 1 197 ? 33.608 -19.495 2.971 1.00 39.33 539 THR B N 1
ATOM 6363 C CA . THR B 1 197 ? 32.707 -20.053 1.978 1.00 41.50 539 THR B CA 1
ATOM 6364 C C . THR B 1 197 ? 31.274 -19.708 2.352 1.00 38.47 539 THR B C 1
ATOM 6365 O O . THR B 1 197 ? 30.951 -19.477 3.523 1.00 38.72 539 THR B O 1
ATOM 6376 N N . LYS B 1 198 ? 30.418 -19.629 1.337 1.00 38.75 540 LYS B N 1
ATOM 6377 C CA . LYS B 1 198 ? 29.051 -19.184 1.549 1.00 35.00 540 LYS B CA 1
ATOM 6378 C C . LYS B 1 198 ? 28.083 -19.928 0.644 1.00 40.71 540 LYS B C 1
ATOM 6379 O O . LYS B 1 198 ? 28.368 -20.174 -0.535 1.00 40.66 540 LYS B O 1
ATOM 6398 N N . LEU B 1 199 ? 26.928 -20.259 1.211 1.00 43.58 541 LEU B N 1
ATOM 6399 C CA . LEU B 1 199 ? 25.819 -20.849 0.479 1.00 42.59 541 LEU B CA 1
ATOM 6400 C C . LEU B 1 199 ? 24.655 -19.873 0.457 1.00 46.21 541 LEU B C 1
ATOM 6401 O O . LEU B 1 199 ? 24.301 -19.308 1.495 1.00 39.65 541 LEU B O 1
ATOM 6417 N N . ILE B 1 200 ? 24.055 -19.699 -0.715 1.00 35.87 542 ILE B N 1
ATOM 6418 C CA . ILE B 1 200 ? 22.833 -18.927 -0.894 1.00 44.65 542 ILE B CA 1
ATOM 6419 C C . ILE B 1 200 ? 21.825 -19.876 -1.527 1.00 41.27 542 ILE B C 1
ATOM 6420 O O . ILE B 1 200 ? 21.950 -20.215 -2.709 1.00 40.87 542 ILE B O 1
ATOM 6436 N N . LEU B 1 201 ? 20.834 -20.309 -0.754 1.00 37.72 543 LEU B N 1
ATOM 6437 C CA . LEU B 1 201 ? 19.864 -21.289 -1.221 1.00 43.53 543 LEU B CA 1
ATOM 6438 C C . LEU B 1 201 ? 18.582 -20.596 -1.667 1.00 49.38 543 LEU B C 1
ATOM 6439 O O . LEU B 1 201 ? 18.051 -19.733 -0.957 1.00 41.35 543 LEU B O 1
ATOM 6455 N N . CYS B 1 202 ? 18.089 -20.983 -2.840 1.00 42.69 544 CYS B N 1
ATOM 6456 C CA . CYS B 1 202 ? 16.875 -20.405 -3.419 1.00 42.77 544 CYS B CA 1
ATOM 6457 C C . CYS B 1 202 ? 15.834 -21.498 -3.603 1.00 41.91 544 CYS B C 1
ATOM 6458 O O . CYS B 1 202 ? 15.911 -22.280 -4.568 1.00 42.32 544 CYS B O 1
ATOM 6466 N N . PRO B 1 203 ? 14.836 -21.592 -2.719 1.00 49.75 545 PRO B N 1
ATOM 6467 C CA . PRO B 1 203 ? 13.839 -22.663 -2.887 1.00 52.61 545 PRO B CA 1
ATOM 6468 C C . PRO B 1 203 ? 12.956 -22.475 -4.109 1.00 47.53 545 PRO B C 1
ATOM 6469 O O . PRO B 1 203 ? 12.531 -23.473 -4.705 1.00 47.61 545 PRO B O 1
ATOM 6480 N N . LEU B 1 204 ? 12.684 -21.232 -4.507 1.00 49.99 546 LEU B N 1
ATOM 6481 C CA . LEU B 1 204 ? 11.782 -20.991 -5.628 1.00 53.05 546 LEU B CA 1
ATOM 6482 C C . LEU B 1 204 ? 12.280 -21.642 -6.909 1.00 49.55 546 LEU B C 1
ATOM 6483 O O . LEU B 1 204 ? 11.473 -22.021 -7.765 1.00 57.72 546 LEU B O 1
ATOM 6499 N N . MET B 1 205 ? 13.597 -21.784 -7.062 1.00 46.99 547 MET B N 1
ATOM 6500 C CA . MET B 1 205 ? 14.170 -22.406 -8.247 1.00 46.60 547 MET B CA 1
ATOM 6501 C C . MET B 1 205 ? 14.936 -23.679 -7.920 1.00 42.89 547 MET B C 1
ATOM 6502 O O . MET B 1 205 ? 15.587 -24.236 -8.812 1.00 42.79 547 MET B O 1
ATOM 6516 N N . ALA B 1 206 ? 14.878 -24.155 -6.674 1.00 44.57 548 ALA B N 1
ATOM 6517 C CA . ALA B 1 206 ? 15.615 -25.344 -6.254 1.00 37.65 548 ALA B CA 1
ATOM 6518 C C . ALA B 1 206 ? 17.073 -25.249 -6.703 1.00 37.70 548 ALA B C 1
ATOM 6519 O O . ALA B 1 206 ? 17.640 -26.180 -7.288 1.00 37.78 548 ALA B O 1
ATOM 6526 N N . ALA B 1 207 ? 17.679 -24.100 -6.413 1.00 42.01 549 ALA B N 1
ATOM 6527 C CA . ALA B 1 207 ? 19.032 -23.776 -6.832 1.00 39.97 549 ALA B CA 1
ATOM 6528 C C . ALA B 1 207 ? 19.866 -23.388 -5.618 1.00 43.96 549 ALA B C 1
ATOM 6529 O O . ALA B 1 207 ? 19.347 -23.119 -4.534 1.00 40.10 549 ALA B O 1
ATOM 6536 N N . VAL B 1 208 ? 21.176 -23.356 -5.813 1.00 38.20 550 VAL B N 1
ATOM 6537 C CA . VAL B 1 208 ? 22.092 -22.920 -4.768 1.00 40.75 550 VAL B CA 1
ATOM 6538 C C . VAL B 1 208 ? 23.254 -22.201 -5.428 1.00 39.82 550 VAL B C 1
ATOM 6539 O O . VAL B 1 208 ? 23.782 -22.648 -6.449 1.00 38.71 550 VAL B O 1
ATOM 6552 N N . THR B 1 209 ? 23.647 -21.076 -4.844 1.00 38.31 551 THR B N 1
ATOM 6553 C CA . THR B 1 209 ? 24.863 -20.387 -5.240 1.00 40.32 551 THR B CA 1
ATOM 6554 C C . THR B 1 209 ? 25.929 -20.633 -4.186 1.00 37.30 551 THR B C 1
ATOM 6555 O O . THR B 1 209 ? 25.685 -20.448 -2.987 1.00 40.05 551 THR B O 1
ATOM 6566 N N . TYR B 1 210 ? 27.096 -21.074 -4.635 1.00 38.30 552 TYR B N 1
ATOM 6567 C CA . TYR B 1 210 ? 28.216 -21.391 -3.767 1.00 37.87 552 TYR B CA 1
ATOM 6568 C C . TYR B 1 210 ? 29.354 -20.427 -4.063 1.00 43.82 552 TYR B C 1
ATOM 6569 O O . TYR B 1 210 ? 29.746 -20.253 -5.224 1.00 40.96 552 TYR B O 1
ATOM 6587 N N . ILE B 1 211 ? 29.844 -19.779 -3.016 1.00 41.19 553 ILE B N 1
ATOM 6588 C CA . ILE B 1 211 ? 30.987 -18.881 -3.080 1.00 40.27 553 ILE B CA 1
ATOM 6589 C C . ILE B 1 211 ? 32.128 -19.598 -2.377 1.00 39.47 553 ILE B C 1
ATOM 6590 O O . ILE B 1 211 ? 32.055 -19.854 -1.169 1.00 37.45 553 ILE B O 1
ATOM 6606 N N . ASP B 1 212 ? 33.179 -19.930 -3.117 1.00 37.87 554 ASP B N 1
ATOM 6607 C CA . ASP B 1 212 ? 34.272 -20.707 -2.560 1.00 41.59 554 ASP B CA 1
ATOM 6608 C C . ASP B 1 212 ? 35.318 -19.778 -1.943 1.00 48.45 554 ASP B C 1
ATOM 6609 O O . ASP B 1 212 ? 35.162 -18.555 -1.912 1.00 43.13 554 ASP B O 1
ATOM 6618 N N . GLU B 1 213 ? 36.393 -20.374 -1.426 1.00 50.75 555 GLU B N 1
ATOM 6619 C CA . GLU B 1 213 ? 37.420 -19.587 -0.749 1.00 54.31 555 GLU B CA 1
ATOM 6620 C C . GLU B 1 213 ? 37.990 -18.503 -1.654 1.00 58.11 555 GLU B C 1
ATOM 6621 O O . GLU B 1 213 ? 38.336 -17.413 -1.180 1.00 61.04 555 GLU B O 1
ATOM 6633 N N . LYS B 1 214 ? 38.107 -18.783 -2.947 1.00 50.85 556 LYS B N 1
ATOM 6634 C CA . LYS B 1 214 ? 38.642 -17.831 -3.910 1.00 61.57 556 LYS B CA 1
ATOM 6635 C C . LYS B 1 214 ? 37.615 -16.794 -4.343 1.00 61.95 556 LYS B C 1
ATOM 6636 O O . LYS B 1 214 ? 37.881 -16.034 -5.283 1.00 79.84 556 LYS B O 1
ATOM 6655 N N . ARG B 1 215 ? 36.449 -16.758 -3.696 1.00 46.94 557 ARG B N 1
ATOM 6656 C CA . ARG B 1 215 ? 35.380 -15.810 -4.004 1.00 60.81 557 ARG B CA 1
ATOM 6657 C C . ARG B 1 215 ? 34.793 -16.034 -5.395 1.00 56.00 557 ARG B C 1
ATOM 6658 O O . ARG B 1 215 ? 34.107 -15.158 -5.934 1.00 41.20 557 ARG B O 1
ATOM 6679 N N . ASP B 1 216 ? 35.045 -17.200 -5.986 1.00 53.52 558 ASP B N 1
ATOM 6680 C CA . ASP B 1 216 ? 34.381 -17.579 -7.225 1.00 58.87 558 ASP B CA 1
ATOM 6681 C C . ASP B 1 216 ? 32.935 -17.971 -6.941 1.00 57.46 558 ASP B C 1
ATOM 6682 O O . ASP B 1 216 ? 32.664 -18.786 -6.052 1.00 55.01 558 ASP B O 1
ATOM 6691 N N A PHE B 1 217 ? 32.005 -17.391 -7.690 0.51 54.00 559 PHE B N 1
ATOM 6692 N N B PHE B 1 217 ? 32.016 -17.356 -7.687 0.49 54.02 559 PHE B N 1
ATOM 6693 C CA A PHE B 1 217 ? 30.585 -17.665 -7.520 0.51 49.54 559 PHE B CA 1
ATOM 6694 C CA B PHE B 1 217 ? 30.584 -17.625 -7.632 0.49 49.73 559 PHE B CA 1
ATOM 6695 C C A PHE B 1 217 ? 30.120 -18.660 -8.573 0.51 61.59 559 PHE B C 1
ATOM 6696 C C B PHE B 1 217 ? 30.242 -18.769 -8.577 0.49 61.59 559 PHE B C 1
ATOM 6697 O O A PHE B 1 217 ? 30.461 -18.534 -9.754 0.51 59.88 559 PHE B O 1
ATOM 6698 O O B PHE B 1 217 ? 30.784 -18.851 -9.682 0.49 61.35 559 PHE B O 1
ATOM 6731 N N . ARG B 1 218 ? 29.392 -19.683 -8.124 1.00 51.11 560 ARG B N 1
ATOM 6732 C CA . ARG B 1 218 ? 28.780 -20.657 -9.019 1.00 48.61 560 ARG B CA 1
ATOM 6733 C C . ARG B 1 218 ? 27.344 -20.939 -8.599 1.00 51.97 560 ARG B C 1
ATOM 6734 O O . ARG B 1 218 ? 27.087 -21.164 -7.415 1.00 40.20 560 ARG B O 1
ATOM 6755 N N . THR B 1 219 ? 26.417 -20.952 -9.557 1.00 45.88 561 THR B N 1
ATOM 6756 C CA . THR B 1 219 ? 25.011 -21.207 -9.273 1.00 47.41 561 THR B CA 1
ATOM 6757 C C . THR B 1 219 ? 24.582 -22.527 -9.895 1.00 48.52 561 THR B C 1
ATOM 6758 O O . THR B 1 219 ? 24.822 -22.771 -11.084 1.00 41.10 561 THR B O 1
ATOM 6769 N N . TYR B 1 220 ? 23.934 -23.371 -9.092 1.00 44.24 562 TYR B N 1
ATOM 6770 C CA . TYR B 1 220 ? 23.569 -24.709 -9.523 1.00 36.25 562 TYR B CA 1
ATOM 6771 C C . TYR B 1 220 ? 22.094 -24.999 -9.288 1.00 39.54 562 TYR B C 1
ATOM 6772 O O . TYR B 1 220 ? 21.486 -24.489 -8.347 1.00 41.12 562 TYR B O 1
ATOM 6790 N N . ARG B 1 221 ? 21.525 -25.833 -10.159 1.00 42.83 563 ARG B N 1
ATOM 6791 C CA . ARG B 1 221 ? 20.252 -26.484 -9.876 1.00 40.23 563 ARG B CA 1
ATOM 6792 C C . ARG B 1 221 ? 20.504 -27.672 -8.954 1.00 36.71 563 ARG B C 1
ATOM 6793 O O . ARG B 1 221 ? 21.331 -28.538 -9.263 1.00 35.74 563 ARG B O 1
ATOM 6814 N N . LEU B 1 222 ? 19.800 -27.714 -7.820 1.00 39.29 564 LEU B N 1
ATOM 6815 C CA . LEU B 1 222 ? 19.982 -28.837 -6.900 1.00 37.87 564 LEU B CA 1
ATOM 6816 C C . LEU B 1 222 ? 19.660 -30.163 -7.585 1.00 37.80 564 LEU B C 1
ATOM 6817 O O . LEU B 1 222 ? 20.377 -31.152 -7.404 1.00 38.32 564 LEU B O 1
ATOM 6833 N N . SER B 1 223 ? 18.598 -30.202 -8.394 1.00 31.43 565 SER B N 1
ATOM 6834 C CA . SER B 1 223 ? 18.262 -31.439 -9.088 1.00 36.35 565 SER B CA 1
ATOM 6835 C C . SER B 1 223 ? 19.360 -31.875 -10.049 1.00 36.17 565 SER B C 1
ATOM 6836 O O . SER B 1 223 ? 19.542 -33.081 -10.270 1.00 44.04 565 SER B O 1
ATOM 6844 N N . LEU B 1 224 ? 20.098 -30.931 -10.637 1.00 36.68 566 LEU B N 1
ATOM 6845 C CA . LEU B 1 224 ? 21.176 -31.329 -11.539 1.00 36.71 566 LEU B CA 1
ATOM 6846 C C . LEU B 1 224 ? 22.418 -31.788 -10.782 1.00 33.41 566 LEU B C 1
ATOM 6847 O O . LEU B 1 224 ? 23.170 -32.632 -11.287 1.00 36.09 566 LEU B O 1
ATOM 6863 N N . LEU B 1 225 ? 22.653 -31.263 -9.574 1.00 36.86 567 LEU B N 1
ATOM 6864 C CA . LEU B 1 225 ? 23.715 -31.824 -8.743 1.00 37.47 567 LEU B CA 1
ATOM 6865 C C . LEU B 1 225 ? 23.439 -33.288 -8.431 1.00 34.13 567 LEU B C 1
ATOM 6866 O O . LEU B 1 225 ? 24.364 -34.110 -8.368 1.00 34.53 567 LEU B O 1
ATOM 6882 N N . GLU B 1 226 ? 22.167 -33.644 -8.229 1.00 37.25 568 GLU B N 1
ATOM 6883 C CA . GLU B 1 226 ? 21.845 -35.057 -8.053 1.00 33.52 568 GLU B CA 1
ATOM 6884 C C . GLU B 1 226 ? 22.270 -35.867 -9.272 1.00 35.95 568 GLU B C 1
ATOM 6885 O O . GLU B 1 226 ? 22.720 -37.015 -9.153 1.00 38.84 568 GLU B O 1
ATOM 6897 N N . GLU B 1 227 ? 22.126 -35.285 -10.457 1.00 39.42 569 GLU B N 1
ATOM 6898 C CA . GLU B 1 227 ? 22.278 -36.030 -11.696 1.00 35.89 569 GLU B CA 1
ATOM 6899 C C . GLU B 1 227 ? 23.713 -36.046 -12.201 1.00 43.36 569 GLU B C 1
ATOM 6900 O O . GLU B 1 227 ? 24.113 -37.006 -12.866 1.00 40.97 569 GLU B O 1
ATOM 6912 N N . TYR B 1 228 ? 24.518 -35.038 -11.866 1.00 46.04 570 TYR B N 1
ATOM 6913 C CA . TYR B 1 228 ? 25.892 -34.959 -12.347 1.00 35.99 570 TYR B CA 1
ATOM 6914 C C . TYR B 1 228 ? 26.950 -35.079 -11.255 1.00 47.63 570 TYR B C 1
ATOM 6915 O O . TYR B 1 228 ? 28.118 -35.317 -11.580 1.00 42.32 570 TYR B O 1
ATOM 6933 N N . GLY B 1 229 ? 26.586 -34.918 -9.987 1.00 38.79 571 GLY B N 1
ATOM 6934 C CA . GLY B 1 229 ? 27.528 -35.009 -8.891 1.00 41.46 571 GLY B CA 1
ATOM 6935 C C . GLY B 1 229 ? 28.194 -33.683 -8.571 1.00 38.35 571 GLY B C 1
ATOM 6936 O O . GLY B 1 229 ? 28.094 -32.698 -9.304 1.00 39.82 571 GLY B O 1
ATOM 6940 N N . CYS B 1 230 ? 28.890 -33.655 -7.435 1.00 37.69 572 CYS B N 1
ATOM 6941 C CA . CYS B 1 230 ? 29.664 -32.468 -7.090 1.00 36.54 572 CYS B CA 1
ATOM 6942 C C . CYS B 1 230 ? 30.798 -32.846 -6.148 1.00 40.11 572 CYS B C 1
ATOM 6943 O O . CYS B 1 230 ? 30.863 -33.964 -5.638 1.00 36.17 572 CYS B O 1
ATOM 6951 N N . CYS B 1 231 ? 31.706 -31.895 -5.937 1.00 40.34 573 CYS B N 1
ATOM 6952 C CA . CYS B 1 231 ? 32.827 -32.106 -5.035 1.00 38.00 573 CYS B CA 1
ATOM 6953 C C . CYS B 1 231 ? 32.338 -32.257 -3.594 1.00 38.03 573 CYS B C 1
ATOM 6954 O O . CYS B 1 231 ? 31.249 -31.814 -3.229 1.00 33.40 573 CYS B O 1
ATOM 6962 N N . LYS B 1 232 ? 33.176 -32.881 -2.767 1.00 36.59 574 LYS B N 1
ATOM 6963 C CA . LYS B 1 232 ? 32.793 -33.120 -1.379 1.00 38.73 574 LYS B CA 1
ATOM 6964 C C . LYS B 1 232 ? 32.651 -31.813 -0.607 1.00 33.67 574 LYS B C 1
ATOM 6965 O O . LYS B 1 232 ? 31.892 -31.742 0.369 1.00 39.33 574 LYS B O 1
ATOM 6984 N N . GLU B 1 233 ? 33.378 -30.776 -1.024 1.00 35.83 575 GLU B N 1
ATOM 6985 C CA . GLU B 1 233 ? 33.273 -29.467 -0.386 1.00 39.96 575 GLU B CA 1
ATOM 6986 C C . GLU B 1 233 ? 31.844 -28.945 -0.439 1.00 41.37 575 GLU B C 1
ATOM 6987 O O . GLU B 1 233 ? 31.270 -28.574 0.591 1.00 35.47 575 GLU B O 1
ATOM 6999 N N . LEU B 1 234 ? 31.233 -28.942 -1.628 1.00 35.27 576 LEU B N 1
ATOM 7000 C CA . LEU B 1 234 ? 29.855 -28.472 -1.731 1.00 31.02 576 LEU B CA 1
ATOM 7001 C C . LEU B 1 234 ? 28.882 -29.479 -1.137 1.00 30.98 576 LEU B C 1
ATOM 7002 O O . LEU B 1 234 ? 27.884 -29.094 -0.516 1.00 33.71 576 LEU B O 1
ATOM 7018 N N . ALA B 1 235 ? 29.148 -30.773 -1.326 1.00 31.62 577 ALA B N 1
ATOM 7019 C CA . ALA B 1 235 ? 28.259 -31.792 -0.783 1.00 34.97 577 ALA B CA 1
ATOM 7020 C C . ALA B 1 235 ? 28.201 -31.724 0.737 1.00 32.70 577 ALA B C 1
ATOM 7021 O O . ALA B 1 235 ? 27.125 -31.871 1.331 1.00 32.81 577 ALA B O 1
ATOM 7028 N N . SER B 1 236 ? 29.349 -31.532 1.387 1.00 31.35 578 SER B N 1
ATOM 7029 C CA . SER B 1 236 ? 29.354 -31.483 2.851 1.00 31.40 578 SER B CA 1
ATOM 7030 C C . SER B 1 236 ? 28.610 -30.256 3.365 1.00 28.57 578 SER B C 1
ATOM 7031 O O . SER B 1 236 ? 27.955 -30.309 4.416 1.00 35.97 578 SER B O 1
ATOM 7039 N N . ARG B 1 237 ? 28.712 -29.134 2.652 1.00 31.43 579 ARG B N 1
ATOM 7040 C CA . ARG B 1 237 ? 28.005 -27.942 3.097 1.00 35.80 579 ARG B CA 1
ATOM 7041 C C . ARG B 1 237 ? 26.508 -28.054 2.847 1.00 37.32 579 ARG B C 1
ATOM 7042 O O . ARG B 1 237 ? 25.716 -27.432 3.561 1.00 35.73 579 ARG B O 1
ATOM 7063 N N . LEU B 1 238 ? 26.097 -28.846 1.855 1.00 35.71 580 LEU B N 1
ATOM 7064 C CA . LEU B 1 238 ? 24.669 -29.074 1.653 1.00 34.21 580 LEU B CA 1
ATOM 7065 C C . LEU B 1 238 ? 24.100 -29.990 2.729 1.00 33.08 580 LEU B C 1
ATOM 7066 O O . LEU B 1 238 ? 22.936 -29.840 3.119 1.00 33.63 580 LEU B O 1
ATOM 7082 N N . ARG B 1 239 ? 24.894 -30.952 3.199 1.00 30.57 581 ARG B N 1
ATOM 7083 C CA . ARG B 1 239 ? 24.519 -31.713 4.383 1.00 35.67 581 ARG B CA 1
ATOM 7084 C C . ARG B 1 239 ? 24.340 -30.793 5.582 1.00 37.71 581 ARG B C 1
ATOM 7085 O O . ARG B 1 239 ? 23.341 -30.876 6.304 1.00 35.39 581 ARG B O 1
ATOM 7106 N N . TYR B 1 240 ? 25.311 -29.912 5.814 1.00 34.98 582 TYR B N 1
ATOM 7107 C CA . TYR B 1 240 ? 25.203 -28.978 6.929 1.00 42.11 582 TYR B CA 1
ATOM 7108 C C . TYR B 1 240 ? 23.985 -28.078 6.771 1.00 37.97 582 TYR B C 1
ATOM 7109 O O . TYR B 1 240 ? 23.219 -27.887 7.724 1.00 39.71 582 TYR B O 1
ATOM 7127 N N . ALA B 1 241 ? 23.771 -27.542 5.565 1.00 39.25 583 ALA B N 1
ATOM 7128 C CA . ALA B 1 241 ? 22.631 -26.659 5.340 1.00 39.79 583 ALA B CA 1
ATOM 7129 C C . ALA B 1 241 ? 21.316 -27.355 5.671 1.00 30.14 583 ALA B C 1
ATOM 7130 O O . ALA B 1 241 ? 20.385 -26.726 6.193 1.00 36.50 583 ALA B O 1
ATOM 7137 N N . ARG B 1 242 ? 21.214 -28.652 5.378 1.00 35.12 584 ARG B N 1
ATOM 7138 C CA . ARG B 1 242 ? 19.982 -29.367 5.699 1.00 39.00 584 ARG B CA 1
ATOM 7139 C C . ARG B 1 242 ? 19.718 -29.333 7.201 1.00 38.89 584 ARG B C 1
ATOM 7140 O O . ARG B 1 242 ? 18.599 -29.038 7.639 1.00 35.67 584 ARG B O 1
ATOM 7161 N N . THR B 1 243 ? 20.739 -29.622 8.016 1.00 37.35 585 THR B N 1
ATOM 7162 C CA . THR B 1 243 ? 20.506 -29.600 9.456 1.00 37.68 585 THR B CA 1
ATOM 7163 C C . THR B 1 243 ? 20.190 -28.190 9.941 1.00 38.47 585 THR B C 1
ATOM 7164 O O . THR B 1 243 ? 19.442 -28.025 10.911 1.00 44.76 585 THR B O 1
ATOM 7175 N N . MET B 1 244 ? 20.713 -27.161 9.269 1.00 35.76 586 MET B N 1
ATOM 7176 C CA . MET B 1 244 ? 20.387 -25.792 9.649 1.00 35.60 586 MET B CA 1
ATOM 7177 C C . MET B 1 244 ? 18.961 -25.436 9.261 1.00 41.78 586 MET B C 1
ATOM 7178 O O . MET B 1 244 ? 18.265 -24.737 10.008 1.00 38.66 586 MET B O 1
ATOM 7192 N N . VAL B 1 245 ? 18.504 -25.892 8.094 1.00 39.48 587 VAL B N 1
ATOM 7193 C CA . VAL B 1 245 ? 17.118 -25.629 7.723 1.00 42.55 587 VAL B CA 1
ATOM 7194 C C . VAL B 1 245 ? 16.174 -26.347 8.680 1.00 39.00 587 VAL B C 1
ATOM 7195 O O . VAL B 1 245 ? 15.128 -25.808 9.059 1.00 42.66 587 VAL B O 1
ATOM 7208 N N . ASP B 1 246 ? 16.526 -27.571 9.089 1.00 41.50 588 ASP B N 1
ATOM 7209 C CA . ASP B 1 246 ? 15.736 -28.266 10.103 1.00 46.66 588 ASP B CA 1
ATOM 7210 C C . ASP B 1 246 ? 15.656 -27.448 11.386 1.00 55.67 588 ASP B C 1
ATOM 7211 O O . ASP B 1 246 ? 14.629 -27.452 12.076 1.00 49.07 588 ASP B O 1
ATOM 7220 N N . LYS B 1 247 ? 16.742 -26.752 11.729 1.00 51.82 589 LYS B N 1
ATOM 7221 C CA . LYS B 1 247 ? 16.744 -25.910 12.921 1.00 50.72 589 LYS B CA 1
ATOM 7222 C C . LYS B 1 247 ? 15.801 -24.727 12.757 1.00 54.98 589 LYS B C 1
ATOM 7223 O O . LYS B 1 247 ? 15.051 -24.389 13.682 1.00 51.62 589 LYS B O 1
ATOM 7242 N N . LEU B 1 248 ? 15.829 -24.083 11.590 1.00 40.75 590 LEU B N 1
ATOM 7243 C CA . LEU B 1 248 ? 14.925 -22.966 11.333 1.00 44.37 590 LEU B CA 1
ATOM 7244 C C . LEU B 1 248 ? 13.465 -23.388 11.430 1.00 59.63 590 LEU B C 1
ATOM 7245 O O . LEU B 1 248 ? 12.617 -22.593 11.850 1.00 54.57 590 LEU B O 1
ATOM 7261 N N . LEU B 1 249 ? 13.149 -24.624 11.035 1.00 50.77 591 LEU B N 1
ATOM 7262 C CA . LEU B 1 249 ? 11.770 -25.094 11.090 1.00 60.42 591 LEU B CA 1
ATOM 7263 C C . LEU B 1 249 ? 11.371 -25.536 12.492 1.00 60.92 591 LEU B C 1
ATOM 7264 O O . LEU B 1 249 ? 10.188 -25.466 12.840 1.00 64.93 591 LEU B O 1
ATOM 7280 N N . SER B 1 250 ? 12.331 -25.990 13.303 1.00 54.86 592 SER B N 1
ATOM 7281 C CA . SER B 1 250 ? 12.022 -26.314 14.691 1.00 64.50 592 SER B CA 1
ATOM 7282 C C . SER B 1 250 ? 11.667 -25.068 15.490 1.00 68.23 592 SER B C 1
ATOM 7283 O O . SER B 1 250 ? 10.895 -25.150 16.453 1.00 76.87 592 SER B O 1
ATOM 7291 N N . SER B 1 251 ? 12.224 -23.918 15.121 1.00 70.08 593 SER B N 1
ATOM 7292 C CA . SER B 1 251 ? 11.898 -22.664 15.787 1.00 82.86 593 SER B CA 1
ATOM 7293 C C . SER B 1 251 ? 10.631 -22.047 15.199 1.00 85.63 593 SER B C 1
ATOM 7294 O O . SER B 1 251 ? 9.529 -22.255 15.707 1.00 89.40 593 SER B O 1
ATOM 7302 N N . THR C 2 12 ? 13.301 11.007 37.490 1.00 94.72 67 THR C N 1
ATOM 7303 C CA . THR C 2 12 ? 12.620 12.030 36.699 1.00 104.97 67 THR C CA 1
ATOM 7304 C C . THR C 2 12 ? 11.208 11.535 36.337 1.00 123.93 67 THR C C 1
ATOM 7305 O O . THR C 2 12 ? 10.992 10.338 36.154 1.00 115.86 67 THR C O 1
ATOM 7315 N N . TYR C 2 13 ? 10.239 12.440 36.262 1.00 139.99 68 TYR C N 1
ATOM 7316 C CA . TYR C 2 13 ? 8.869 11.974 36.305 1.00 150.71 68 TYR C CA 1
ATOM 7317 C C . TYR C 2 13 ? 8.450 11.370 34.971 1.00 149.30 68 TYR C C 1
ATOM 7318 O O . TYR C 2 13 ? 9.075 11.588 33.925 1.00 135.65 68 TYR C O 1
ATOM 7336 N N . GLU C 2 14 ? 7.348 10.617 35.023 1.00 135.32 69 GLU C N 1
ATOM 7337 C CA . GLU C 2 14 ? 6.816 9.960 33.835 1.00 126.33 69 GLU C CA 1
ATOM 7338 C C . GLU C 2 14 ? 6.329 10.953 32.793 1.00 122.75 69 GLU C C 1
ATOM 7339 O O . GLU C 2 14 ? 6.385 10.669 31.593 1.00 104.62 69 GLU C O 1
ATOM 7351 N N . THR C 2 15 ? 5.871 12.118 33.225 1.00 120.51 70 THR C N 1
ATOM 7352 C CA . THR C 2 15 ? 5.419 13.164 32.323 1.00 106.64 70 THR C CA 1
ATOM 7353 C C . THR C 2 15 ? 6.552 14.065 31.843 1.00 98.60 70 THR C C 1
ATOM 7354 O O . THR C 2 15 ? 6.313 14.944 31.010 1.00 100.58 70 THR C O 1
ATOM 7365 N N . PHE C 2 16 ? 7.776 13.849 32.320 1.00 92.03 71 PHE C N 1
ATOM 7366 C CA . PHE C 2 16 ? 8.923 14.703 32.005 1.00 81.49 71 PHE C CA 1
ATOM 7367 C C . PHE C 2 16 ? 9.504 14.274 30.661 1.00 71.69 71 PHE C C 1
ATOM 7368 O O . PHE C 2 16 ? 10.325 13.358 30.586 1.00 63.06 71 PHE C O 1
ATOM 7385 N N . ASP C 2 17 ? 9.092 14.953 29.593 1.00 66.37 72 ASP C N 1
ATOM 7386 C CA . ASP C 2 17 ? 9.465 14.599 28.224 1.00 67.49 72 ASP C CA 1
ATOM 7387 C C . ASP C 2 17 ? 10.006 15.846 27.536 1.00 62.38 72 ASP C C 1
ATOM 7388 O O . ASP C 2 17 ? 9.285 16.529 26.794 1.00 59.89 72 ASP C O 1
ATOM 7397 N N . PRO C 2 18 ? 11.273 16.180 27.769 1.00 56.31 73 PRO C N 1
ATOM 7398 C CA . PRO C 2 18 ? 11.869 17.357 27.114 1.00 59.73 73 PRO C CA 1
ATOM 7399 C C . PRO C 2 18 ? 11.874 17.193 25.606 1.00 56.12 73 PRO C C 1
ATOM 7400 O O . PRO C 2 18 ? 12.335 16.164 25.087 1.00 59.26 73 PRO C O 1
ATOM 7411 N N . PRO C 2 19 ? 11.382 18.189 24.864 1.00 56.00 74 PRO C N 1
ATOM 7412 C CA . PRO C 2 19 ? 11.405 18.059 23.397 1.00 61.80 74 PRO C CA 1
ATOM 7413 C C . PRO C 2 19 ? 12.791 18.209 22.782 1.00 57.77 74 PRO C C 1
ATOM 7414 O O . PRO C 2 19 ? 13.053 17.592 21.741 1.00 57.88 74 PRO C O 1
ATOM 7425 N N . LEU C 2 20 ? 13.686 19.003 23.378 1.00 58.41 75 LEU C N 1
ATOM 7426 C CA . LEU C 2 20 ? 15.014 19.222 22.812 1.00 50.17 75 LEU C CA 1
ATOM 7427 C C . LEU C 2 20 ? 16.084 19.051 23.879 1.00 56.52 75 LEU C C 1
ATOM 7428 O O . LEU C 2 20 ? 15.884 19.436 25.032 1.00 44.83 75 LEU C O 1
ATOM 7444 N N . HIS C 2 21 ? 17.236 18.515 23.486 1.00 39.99 76 HIS C N 1
ATOM 7445 C CA . HIS C 2 21 ? 18.282 18.215 24.456 1.00 41.95 76 HIS C CA 1
ATOM 7446 C C . HIS C 2 21 ? 19.570 17.876 23.720 1.00 41.08 76 HIS C C 1
ATOM 7447 O O . HIS C 2 21 ? 19.579 17.651 22.507 1.00 37.42 76 HIS C O 1
ATOM 7461 N N . SER C 2 22 ? 20.666 17.853 24.473 1.00 38.76 77 SER C N 1
ATOM 7462 C CA . SER C 2 22 ? 21.945 17.494 23.892 1.00 44.16 77 SER C CA 1
ATOM 7463 C C . SER C 2 22 ? 21.935 16.016 23.494 1.00 41.86 77 SER C C 1
ATOM 7464 O O . SER C 2 22 ? 20.934 15.306 23.638 1.00 41.57 77 SER C O 1
ATOM 7472 N N . THR C 2 23 ? 23.068 15.552 22.981 1.00 40.68 78 THR C N 1
ATOM 7473 C CA . THR C 2 23 ? 23.115 14.243 22.342 1.00 56.09 78 THR C CA 1
ATOM 7474 C C . THR C 2 23 ? 22.830 13.132 23.349 1.00 45.11 78 THR C C 1
ATOM 7475 O O . THR C 2 23 ? 23.393 13.109 24.448 1.00 45.44 78 THR C O 1
ATOM 7486 N N . ALA C 2 24 ? 21.960 12.204 22.957 1.00 55.08 79 ALA C N 1
ATOM 7487 C CA . ALA C 2 24 ? 21.588 11.092 23.818 1.00 55.62 79 ALA C CA 1
ATOM 7488 C C . ALA C 2 24 ? 22.684 10.030 23.828 1.00 51.77 79 ALA C C 1
ATOM 7489 O O . ALA C 2 24 ? 23.514 9.940 22.920 1.00 54.52 79 ALA C O 1
ATOM 7496 N N . ILE C 2 25 ? 22.669 9.206 24.877 1.00 46.22 80 ILE C N 1
ATOM 7497 C CA . ILE C 2 25 ? 23.721 8.206 25.046 1.00 56.56 80 ILE C CA 1
ATOM 7498 C C . ILE C 2 25 ? 23.782 7.284 23.834 1.00 52.63 80 ILE C C 1
ATOM 7499 O O . ILE C 2 25 ? 24.868 6.972 23.329 1.00 58.21 80 ILE C O 1
ATOM 7515 N N . TYR C 2 26 ? 22.620 6.844 23.338 1.00 52.26 81 TYR C N 1
ATOM 7516 C CA . TYR C 2 26 ? 22.620 5.919 22.210 1.00 64.51 81 TYR C CA 1
ATOM 7517 C C . TYR C 2 26 ? 23.241 6.543 20.969 1.00 71.55 81 TYR C C 1
ATOM 7518 O O . TYR C 2 26 ? 23.711 5.812 20.089 1.00 74.79 81 TYR C O 1
ATOM 7536 N N . ALA C 2 27 ? 23.246 7.874 20.871 1.00 58.68 82 ALA C N 1
ATOM 7537 C CA . ALA C 2 27 ? 23.752 8.564 19.692 1.00 55.13 82 ALA C CA 1
ATOM 7538 C C . ALA C 2 27 ? 25.265 8.755 19.721 1.00 55.32 82 ALA C C 1
ATOM 7539 O O . ALA C 2 27 ? 25.797 9.559 18.945 1.00 67.01 82 ALA C O 1
ATOM 7546 N N . ASP C 2 28 ? 25.967 8.030 20.590 1.00 57.99 83 ASP C N 1
ATOM 7547 C CA . ASP C 2 28 ? 27.429 8.068 20.650 1.00 55.04 83 ASP C CA 1
ATOM 7548 C C . ASP C 2 28 ? 27.985 7.083 19.628 1.00 69.04 83 ASP C C 1
ATOM 7549 O O . ASP C 2 28 ? 28.177 5.900 19.912 1.00 55.13 83 ASP C O 1
ATOM 7558 N N . GLU C 2 29 ? 28.267 7.578 18.421 1.00 68.46 84 GLU C N 1
ATOM 7559 C CA . GLU C 2 29 ? 28.729 6.697 17.354 1.00 73.19 84 GLU C CA 1
ATOM 7560 C C . GLU C 2 29 ? 30.134 6.157 17.606 1.00 79.99 84 GLU C C 1
ATOM 7561 O O . GLU C 2 29 ? 30.477 5.095 17.073 1.00 65.28 84 GLU C O 1
ATOM 7573 N N . GLU C 2 30 ? 30.956 6.853 18.400 1.00 69.43 85 GLU C N 1
ATOM 7574 C CA . GLU C 2 30 ? 32.308 6.366 18.658 1.00 84.17 85 GLU C CA 1
ATOM 7575 C C . GLU C 2 30 ? 32.290 5.114 19.525 1.00 73.32 85 GLU C C 1
ATOM 7576 O O . GLU C 2 30 ? 33.134 4.230 19.347 1.00 76.01 85 GLU C O 1
ATOM 7588 N N . GLU C 2 31 ? 31.339 5.020 20.459 1.00 66.69 86 GLU C N 1
ATOM 7589 C CA . GLU C 2 31 ? 31.168 3.793 21.229 1.00 71.74 86 GLU C CA 1
ATOM 7590 C C . GLU C 2 31 ? 30.504 2.710 20.386 1.00 68.24 86 GLU C C 1
ATOM 7591 O O . GLU C 2 31 ? 30.823 1.523 20.527 1.00 63.79 86 GLU C O 1
ATOM 7603 N N . PHE C 2 32 ? 29.563 3.099 19.524 1.00 67.14 87 PHE C N 1
ATOM 7604 C CA . PHE C 2 32 ? 28.938 2.142 18.616 1.00 71.17 87 PHE C CA 1
ATOM 7605 C C . PHE C 2 32 ? 29.987 1.480 17.732 1.00 64.07 87 PHE C C 1
ATOM 7606 O O . PHE C 2 32 ? 30.152 0.255 17.745 1.00 68.38 87 PHE C O 1
ATOM 7623 N N . SER C 2 33 ? 30.709 2.289 16.950 1.00 59.80 88 SER C N 1
ATOM 7624 C CA . SER C 2 33 ? 31.763 1.754 16.094 1.00 68.75 88 SER C CA 1
ATOM 7625 C C . SER C 2 33 ? 32.774 0.959 16.906 1.00 71.40 88 SER C C 1
ATOM 7626 O O . SER C 2 33 ? 33.298 -0.060 16.439 1.00 58.92 88 SER C O 1
ATOM 7634 N N . LYS C 2 34 ? 33.054 1.405 18.130 1.00 59.12 89 LYS C N 1
ATOM 7635 C CA . LYS C 2 34 ? 33.967 0.670 18.996 1.00 66.81 89 LYS C CA 1
ATOM 7636 C C . LYS C 2 34 ? 33.442 -0.735 19.245 1.00 63.85 89 LYS C C 1
ATOM 7637 O O . LYS C 2 34 ? 34.088 -1.725 18.891 1.00 70.54 89 LYS C O 1
ATOM 7656 N N . HIS C 2 35 ? 32.232 -0.837 19.798 1.00 53.11 90 HIS C N 1
ATOM 7657 C CA . HIS C 2 35 ? 31.675 -2.145 20.118 1.00 65.00 90 HIS C CA 1
ATOM 7658 C C . HIS C 2 35 ? 31.577 -3.027 18.882 1.00 62.04 90 HIS C C 1
ATOM 7659 O O . HIS C 2 35 ? 31.803 -4.239 18.958 1.00 60.10 90 HIS C O 1
ATOM 7674 N N . CYS C 2 36 ? 31.221 -2.444 17.737 1.00 54.73 91 CYS C N 1
ATOM 7675 C CA . CYS C 2 36 ? 31.181 -3.222 16.505 1.00 63.94 91 CYS C CA 1
ATOM 7676 C C . CYS C 2 36 ? 32.523 -3.893 16.245 1.00 64.02 91 CYS C C 1
ATOM 7677 O O . CYS C 2 36 ? 32.576 -5.043 15.794 1.00 60.89 91 CYS C O 1
ATOM 7685 N N . GLY C 2 37 ? 33.621 -3.194 16.539 1.00 64.67 92 GLY C N 1
ATOM 7686 C CA . GLY C 2 37 ? 34.934 -3.778 16.335 1.00 63.76 92 GLY C CA 1
ATOM 7687 C C . GLY C 2 37 ? 35.260 -4.878 17.323 1.00 60.26 92 GLY C C 1
ATOM 7688 O O . GLY C 2 37 ? 36.085 -5.750 17.035 1.00 69.53 92 GLY C O 1
ATOM 7692 N N . LEU C 2 38 ? 34.626 -4.858 18.491 1.00 57.59 93 LEU C N 1
ATOM 7693 C CA . LEU C 2 38 ? 34.837 -5.895 19.487 1.00 67.87 93 LEU C CA 1
ATOM 7694 C C . LEU C 2 38 ? 33.898 -7.079 19.303 1.00 63.96 93 LEU C C 1
ATOM 7695 O O . LEU C 2 38 ? 34.199 -8.176 19.789 1.00 59.85 93 LEU C O 1
ATOM 7711 N N . SER C 2 39 ? 32.783 -6.889 18.601 1.00 58.50 94 SER C N 1
ATOM 7712 C CA . SER C 2 39 ? 31.788 -7.935 18.442 1.00 63.29 94 SER C CA 1
ATOM 7713 C C . SER C 2 39 ? 32.073 -8.736 17.173 1.00 56.91 94 SER C C 1
ATOM 7714 O O . SER C 2 39 ? 32.981 -8.426 16.397 1.00 56.05 94 SER C O 1
ATOM 7722 N N . LEU C 2 40 ? 31.272 -9.770 16.942 1.00 56.43 95 LEU C N 1
ATOM 7723 C CA . LEU C 2 40 ? 31.423 -10.574 15.740 1.00 56.49 95 LEU C CA 1
ATOM 7724 C C . LEU C 2 40 ? 30.792 -9.856 14.555 1.00 51.58 95 LEU C C 1
ATOM 7725 O O . LEU C 2 40 ? 29.754 -9.201 14.686 1.00 45.83 95 LEU C O 1
ATOM 7741 N N . SER C 2 41 ? 31.436 -9.972 13.396 1.00 46.78 96 SER C N 1
ATOM 7742 C CA . SER C 2 41 ? 30.958 -9.332 12.182 1.00 46.28 96 SER C CA 1
ATOM 7743 C C . SER C 2 41 ? 31.453 -10.113 10.975 1.00 44.75 96 SER C C 1
ATOM 7744 O O . SER C 2 41 ? 32.274 -11.027 11.094 1.00 48.32 96 SER C O 1
ATOM 7752 N N . SER C 2 42 ? 30.942 -9.738 9.803 1.00 45.58 97 SER C N 1
ATOM 7753 C CA . SER C 2 42 ? 31.388 -10.333 8.543 1.00 48.09 97 SER C CA 1
ATOM 7754 C C . SER C 2 42 ? 32.867 -10.027 8.328 1.00 55.83 97 SER C C 1
ATOM 7755 O O . SER C 2 42 ? 33.511 -9.406 9.168 1.00 48.17 97 SER C O 1
ATOM 7780 N N . PRO C 2 44 ? 36.379 -8.514 7.200 1.00 52.72 99 PRO C N 1
ATOM 7781 C CA . PRO C 2 44 ? 36.959 -7.217 6.847 1.00 61.67 99 PRO C CA 1
ATOM 7782 C C . PRO C 2 44 ? 37.995 -7.334 5.736 1.00 69.32 99 PRO C C 1
ATOM 7783 O O . PRO C 2 44 ? 38.464 -8.440 5.458 1.00 66.80 99 PRO C O 1
ATOM 7794 N N . P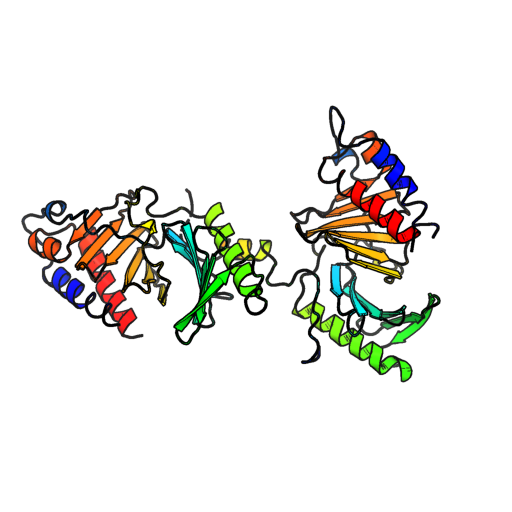RO C 2 45 ? 38.338 -6.214 5.100 1.00 73.70 100 PRO C N 1
ATOM 7795 C CA . PRO C 2 45 ? 39.447 -6.240 4.136 1.00 63.69 100 PRO C CA 1
ATOM 7796 C C . PRO C 2 45 ? 40.718 -6.751 4.797 1.00 66.08 100 PRO C C 1
ATOM 7797 O O . PRO C 2 45 ? 41.011 -6.433 5.952 1.00 75.53 100 PRO C O 1
ATOM 7808 N N . GLY C 2 46 ? 41.467 -7.560 4.057 1.00 79.50 101 GLY C N 1
ATOM 7809 C CA . GLY C 2 46 ? 42.707 -8.118 4.562 1.00 79.47 101 GLY C CA 1
ATOM 7810 C C . GLY C 2 46 ? 43.908 -7.243 4.273 1.00 90.34 101 GLY C C 1
ATOM 7811 O O . GLY C 2 46 ? 44.258 -7.022 3.115 1.00 91.40 101 GLY C O 1
#

Foldseek 3Di:
DVLLVLLLVLLCLQLVLVQAPDPAFDQVVFFDVVPDDLKDWFAKDAPQVPFAIKTAIPQRKIKGCGNQRKMWIGHPVRWKIWIQHNVGDIDIDTPVGDPPVCVVVVVVNVVSSVCCVVPHDTAPNVDDDDPPSVPDDDWDFNDWDDDPFWIWTATPQSWIKTAGPPQRKIWIQDSVQCKIWIQGSVRDTTMGRSVVCSVRGDHPVVSVVSVVVSVVSVVVVVD/DVLLVLLLVLLVVLLVLVQAPDPAFDQVVQFDVVPPDLKDWFAKDAPQVPFFIKTAILQRKIKTQGNQRKMKIQHPVRWKMWIQHNVGDTDIDTVVVVDDVCVVVVVVRVVRSVCCVVPHGGQPNVDDDDPPSVVDDDWHFNDWDDDPFWIWTATPQSWIKIAGPPQRWIWIADSVQCKIWIQGSVSDITIGRSVVSSVRGDHVVVSVVSVVVSVVSVVVVVD/DDPPPDDPDDPDDPVNPVVVVVVVVVVDDDDDDD

GO terms:
  GO:0097681 double-strand break repair via alternative nonhomologous end joining (P, IDA)
  GO:0106310 protein serine kinase activity (F, IDA)
  GO:0005813 centrosome (C, IDA)
  GO:1901673 regulation of mitotic spindle assembly (P, IDA)
  GO:0006468 protein phosphorylation (P, IDA)
  GO:0004672 protein kinase activity (F, IDA)
  GO:0000922 spindle pole (C, IDA)
  GO:0045184 establishment of protein localization (P, IMP)
  GO:0001578 microtubule bundle formation (P, IDA)
  GO:0004674 protein serine/threonine kinase activity (F, IDA)
  GO:0008017 microtubule binding (F, IDA)
  GO:0051233 spindle midzone (C, IDA)
  GO:0000776 kinetochore (C, IDA)
  GO:0005634 nucleus (C, IDA)
  GO:0005819 spindle (C, IDA)
  GO:0030496 midbody (C, IDA)
  GO:2000042 negative regulation of double-strand break repair via homologous recombination (P, IDA)
  GO:0032465 regulation of cytokinesis (P, IDA)
  GO:0006302 double-strand break repair (P, IDA)
  GO:0007095 mitotic G2 DNA damage checkpoint signaling (P, IDA)

Organism: Homo sapiens (NCBI:txid9606)

Nearest PDB structures (foldseek):
  4o56-assembly1_A  TM=9.912E-01  e=6.164E-41  Homo sapiens
  5j19-assembly1_A  TM=9.809E-01  e=3.607E-40  Homo sapiens
  4dfw-assembly1_A  TM=9.863E-01  e=6.377E-40  Homo sapiens
  5dmv-assembly1_C  TM=9.886E-01  e=1.416E-39  Mus musculus
  4e9d-assembly1_A  TM=9.835E-01  e=9.285E-39  Homo sapiens

Radius of gyration: 29.96 Å; Cα contacts (8 Å, |Δi|>4): 901; chains: 3; bounding box: 49×87×71 Å

Solvent-accessible surface area: 23592 Å² total

B-factor: mean 62.85, std 24.08, range [27.52, 190.38]

Sequence (480 aa):
DCHLSDMMLQQLHSVNASKPSERGLVRQEEAEDPACIPIFWVSKWVDYSDKYGLGYQLCDNSVGVLFNDSTRLILYNDGDSLQYIERDGTESYLTVSSHPNSLMKKITLLKYFRNYMSEHLLKA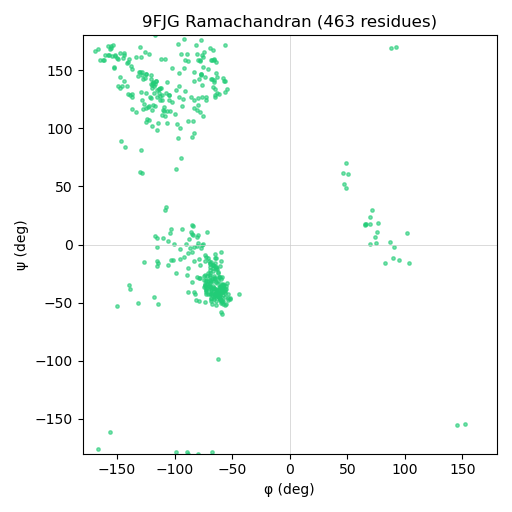GANITPREGDELARLPYLRTWFRTRSAIILHLSNGSVQINFFQDHTKLILCPLMAAVTYIDEKRDFFRTYRLSLLEEYGCCKEELASSRLRYARTMVDKLLSSDCHLSDMMLQQLHSVNASKPSERGLVRQEEAEDPACIPIFWVSKWVDYSSDKYGLGYQLCDNSVGVLFNDSTRLILYNDGDSLQYIERDGTESYLTVSSHPNSLMKKITLLKYFRNYMSEHLLKAGANITPREGDELARLPYLRTWFRTRSAIILHLSNGSVQINFFQDHTKLILCPLMAAVTYIDEKRDFFRTYRLSLLEEYGCCKELASRLRYARTMVDKLLSSTYETFDPPLHSTAIYADEEEFSKHCGLSLSSPPG

InterPro domains:
  IPR000719 Protein kinase domain [PF00069] (53-305)
  IPR000719 Protein kinase domain [PS50011] (53-305)
  IPR000719 Protein kinase domain [SM00220] (53-305)
  IPR000959 POLO box domain [PF00659] (419-476)
  IPR000959 POLO box domain [PF00659] (517-580)
  IPR000959 POLO box domain [PS50078] (410-488)
  IPR000959 POLO box domain [PS50078] (510-592)
  IPR008271 Serine/threonine-protein kinase, active site [PS00108] (172-184)
  IPR011009 Protein kinase-like domain superfamily [SSF56112] (51-338)
  IPR017441 Protein kinase, ATP binding site [PS00107] (59-82)
  IPR033695 Second polo-box domain [cd13117] (509-590)
  IPR033701 First polo-box domain [cd13118] (407-494)
  IPR033702 Polo-like kinase 1, catalytic domain [cd14187] (45-309)
  IPR036947 POLO box domain superfamily [G3DSA:3.30.1120.30] (381-590)
  IPR036947 POLO box domain superfamily [G3DSA:3.30.1120.30] (412-508)

Secondary structure (DSSP, 8-state):
-HHHHHHHHHHHHHHHT-TTSSSS--GGGGB-GGG--S--EEEEEEETTTTEEEEEETTS-EEEEETTS-EEEE-TTSSEEEEE-TT--EEEEESSS--GGGHHHHHHHHHHHHHHHHHBPPTTTTPPP-TTSTTSPPP-EEEEEE-SSEEEEEETTS-EEEEETTT--EEEEETTTTEEEEE-TT--EEEEEHHHHHHH---HHHHHHHHHHHHHHHHHHH-/-HHHHHHHHHHHHHHHT-TTS-SS--GGGGB-GGG--S--EEEEEEETTTTEEEEEETTS-EEEEETTS-EEEE-TTSSEEEEE-TT--EEEEESTT--SSSHHHHHHHHHHHHHHHHH---TTTT-PPPTTGGGSPPP-EEEEEE-SSEEEEEETTS-EEEEETTT--EEEEEGGGTEEEEE-TT--EEEEEHHHHHHH---HHHHHHHHHHHHHHHHHHH-/--TT---SEES-BGGG-HHHHHHHHHHS-B----